Protein AF-0000000083166628 (afdb_homodimer)

pLDDT: mean 81.5, std 24.2, range [25.91, 98.88]

InterPro domains:
  IPR018247 EF-Hand 1, calcium-binding site [PS00018] (124-136)
  IPR053008 Phomopsin biosynthesis-associated protein [PTHR35896] (39-194)

Foldseek 3Di:
DPCPPDPPDDPPPVPPPPPPPPPPPPPPPPPCVPPVVVVVVVVVVVVVVVVVVVVVVVVVCVVVVPPDDFQFQDQALVSNVVQVWDQQPLQLETGHPLADDVVLSVVLCQCDDDPSSHFWKAQDQVRPDTDDPVRSSRQSVVVGKIWGWLLNLLVSLVSVVVCVVCCVVVVHDHAQQCPDVLNVVVSVVSVPDPDDGRRTDAMAHYYNGRNDHDRPPPPDPDPDDPDDHD/DPCPDDPPPPPPPVPPPPPPPPPPPPPPPPPCPPPVVVVVVVVVVVVVVVVVVVVVVVVVCVVVVPPDDFQFQDQALVSNVVQVWDQQPLQLETGHPLADDVVLSVVLCQCDDDPSSHFWKAQDQVRPDTDDPVRSSRQSVVVGKIWGWLLNLLVSLVSVVVCVVCCVVVVRDHAQQCPDVLNVVVSVVSVPDPDDGRRTDAMAHYYNGRNDHDRPPPPDPDPDDDDPHD

Nearest PDB structures (foldseek):
  6zzz-assembly2_B  TM=3.113E-01  e=5.005E+00  Saccharomyces cerevisiae S288C
  2vy9-assembly2_B  TM=4.604E-01  e=5.027E+00  Neomoorella thermoacetica
  6zzz-assembly2_B  TM=3.112E-01  e=5.027E+00  Saccharomyces cerevisiae S288C

Radius of gyration: 45.91 Å; Cα contacts (8 Å, |Δi|>4): 595; chains: 2; bounding box: 64×177×127 Å

Organism: Aspergillus parasiticus (NCBI:txid5067)

Secondary structure (DSSP, 8-state):
--------------------------------THHHHHHHHHHHHHHHHHHHHHHHHHHHHHHHHTSPPP----SSHHHHHHTT-EEETTTTEEE-GGG--HHHHHHHHT-SSSTTSPPP-BSSTT--SB--HHHHHTGGGTT-EEEEEHHHHHHHHHHHHHHHHHHHHHTPPPPTTTSSHHHHHHHHHHHH----TT-EEEEEE-BS--SS--------S-SS------/--------------------------------THHHHHHHHHHHHHHHHHHHHHHHHHHHHHHHHTSPPP----SSHHHHHHTT-EEETTTTEEE-GGG--HHHHHHHHT-SSSTTSPPP-BSSTT--SB--HHHHHTGGGTT-EEEEEHHHHHHHHHHHHHHHHHHHHHTPPPPTTTSSHHHHHHHHHHHH----TT-EEEEEE-BS--SS--------S-SS------

Solvent-accessible surface area (backbone atoms only — not comparable to full-atom values): 26645 Å² total; per-residue (Å²): 136,82,81,77,73,81,82,77,80,81,80,79,77,76,76,77,76,77,77,75,76,76,76,73,70,78,77,70,74,74,74,70,66,52,62,64,52,49,48,52,50,50,49,38,50,52,31,18,49,48,19,52,52,49,52,49,49,51,50,49,48,50,56,57,64,62,54,75,84,73,26,50,21,58,92,43,70,70,45,14,50,74,62,59,24,45,75,34,80,75,73,33,24,35,29,21,67,60,46,49,57,68,68,61,46,56,52,54,54,45,65,32,88,42,96,80,9,36,72,73,36,15,64,38,86,81,60,82,38,77,47,51,71,69,58,49,64,49,23,57,80,74,67,46,53,39,23,26,25,40,42,55,53,54,50,39,46,43,48,49,51,50,49,59,66,48,16,75,80,71,65,38,46,72,39,36,37,61,60,42,69,66,49,54,52,51,44,43,55,56,53,69,50,82,68,58,51,80,39,71,76,35,55,30,43,42,36,38,62,27,64,48,68,63,73,67,70,78,77,64,85,68,85,81,80,83,72,76,53,95,133,82,76,77,75,81,79,78,78,79,79,78,76,78,74,76,75,75,77,74,76,76,75,73,69,77,77,69,72,74,74,69,66,50,63,63,51,48,49,52,50,50,52,37,50,52,32,17,49,49,20,52,52,49,53,52,50,51,52,47,48,50,57,56,65,63,53,76,83,73,25,49,20,59,92,43,69,68,45,14,50,73,61,58,24,44,73,34,78,75,74,33,22,36,28,21,68,61,45,49,58,67,72,60,47,55,52,56,55,45,66,32,88,42,95,81,9,36,72,73,37,14,63,37,87,83,59,82,38,77,47,52,70,70,58,49,64,50,24,59,79,76,68,47,53,39,23,28,27,39,43,56,53,55,49,39,47,44,48,50,52,49,50,59,65,47,17,76,80,72,64,38,45,73,39,36,37,61,61,42,70,66,49,54,53,51,43,43,55,55,53,70,52,82,69,58,52,81,40,72,76,36,48,26,41,43,37,37,64,27,64,46,68,64,75,80,71,78,76,65,85,71,88,76,85,76,77,77,48,97

Structure (mmCIF, N/CA/C/O backbone):
data_AF-0000000083166628-model_v1
#
loop_
_entity.id
_entity.type
_entity.pdbx_description
1 polymer 'Uncharacterized protein'
#
loop_
_atom_site.group_PDB
_atom_site.id
_atom_site.type_symbol
_atom_site.label_atom_id
_atom_site.label_alt_id
_atom_site.label_comp_id
_atom_site.label_asym_id
_atom_site.label_entity_id
_atom_site.label_seq_id
_atom_site.pdbx_PDB_ins_code
_atom_site.Cartn_x
_atom_site.Cartn_y
_atom_site.Cartn_z
_atom_site.occupancy
_atom_site.B_iso_or_equiv
_atom_site.auth_seq_id
_atom_site.auth_comp_id
_atom_site.auth_asym_id
_atom_site.auth_atom_id
_atom_site.pdbx_PDB_model_num
ATOM 1 N N . MET A 1 1 ? -18.203 113.938 99.625 1 28.45 1 MET A N 1
ATOM 2 C CA . MET A 1 1 ? -17 113.625 98.875 1 28.45 1 MET A CA 1
ATOM 3 C C . MET A 1 1 ? -17.328 112.562 97.812 1 28.45 1 MET A C 1
ATOM 5 O O . MET A 1 1 ? -17.547 111.375 98.125 1 28.45 1 MET A O 1
ATOM 9 N N . THR A 1 2 ? -18.156 112.875 96.812 1 35.56 2 THR A N 1
ATOM 10 C CA . THR A 1 2 ? -18.953 112.125 95.875 1 35.56 2 THR A CA 1
ATOM 11 C C . THR A 1 2 ? -18.062 111.5 94.812 1 35.56 2 THR A C 1
ATOM 13 O O . THR A 1 2 ? -17.391 112.25 94.062 1 35.56 2 THR A O 1
ATOM 16 N N . LYS A 1 3 ? -17.531 110.25 95.062 1 35.19 3 LYS A N 1
ATOM 17 C CA . LYS A 1 3 ? -16.438 109.562 94.375 1 35.19 3 LYS A CA 1
ATOM 18 C C . LYS A 1 3 ? -16.844 109.188 92.938 1 35.19 3 LYS A C 1
ATOM 20 O O . LYS A 1 3 ? -17.891 108.625 92.688 1 35.19 3 LYS A O 1
ATOM 25 N N . TYR A 1 4 ? -16.562 110.125 91.938 1 36.41 4 TYR A N 1
ATOM 26 C CA . TYR A 1 4 ? -16.953 110.062 90.562 1 36.41 4 TYR A CA 1
ATOM 27 C C . TYR A 1 4 ? -16.203 108.875 89.875 1 36.41 4 TYR A C 1
ATOM 29 O O . TYR A 1 4 ? -14.969 108.875 89.875 1 36.41 4 TYR A O 1
ATOM 37 N N . LYS A 1 5 ? -16.562 107.688 90 1 37.94 5 LYS A N 1
ATOM 38 C CA . LYS A 1 5 ? -15.75 106.562 89.5 1 37.94 5 LYS A CA 1
ATOM 39 C C . LYS A 1 5 ? -15.656 106.562 88 1 37.94 5 LYS A C 1
ATOM 41 O O . LYS A 1 5 ? -16.656 106.812 87.312 1 37.94 5 LYS A O 1
ATOM 46 N N . PRO A 1 6 ? -14.367 106.688 87.5 1 35.22 6 PRO A N 1
ATOM 47 C CA . PRO A 1 6 ? -14.086 106.875 86.062 1 35.22 6 PRO A CA 1
ATOM 48 C C . PRO A 1 6 ? -14.688 105.812 85.188 1 35.22 6 PRO A C 1
ATOM 50 O O . PRO A 1 6 ? -14.875 104.625 85.625 1 35.22 6 PRO A O 1
ATOM 53 N N . LEU A 1 7 ? -15.414 106.125 84.062 1 35.16 7 LEU A N 1
ATOM 54 C CA . LEU A 1 7 ? -16.203 105.438 83.062 1 35.16 7 LEU A CA 1
ATOM 55 C C . LEU A 1 7 ? -15.336 104.5 82.188 1 35.16 7 LEU A C 1
ATOM 57 O O . LEU A 1 7 ? -14.43 105 81.5 1 35.16 7 LEU A O 1
ATOM 61 N N . LEU A 1 8 ? -14.75 103.438 82.75 1 30.64 8 LEU A N 1
ATOM 62 C CA . LEU A 1 8 ? -13.828 102.562 82 1 30.64 8 LEU A CA 1
ATOM 63 C C . LEU A 1 8 ? -14.383 102.125 80.625 1 30.64 8 LEU A C 1
ATOM 65 O O . LEU A 1 8 ? -15.586 101.875 80.5 1 30.64 8 LEU A O 1
ATOM 69 N N . GLU A 1 9 ? -13.758 102.625 79.562 1 30.19 9 GLU A N 1
ATOM 70 C CA . GLU A 1 9 ? -13.961 102.5 78.125 1 30.19 9 GLU A CA 1
ATOM 71 C C . GLU A 1 9 ? -14.078 101.062 77.625 1 30.19 9 GLU A C 1
ATOM 73 O O . GLU A 1 9 ? -13.289 100.25 78.062 1 30.19 9 GLU A O 1
ATOM 78 N N . GLU A 1 10 ? -15.242 100.5 77.438 1 32.59 10 GLU A N 1
ATOM 79 C CA . GLU A 1 10 ? -15.664 99.188 77 1 32.59 10 GLU A CA 1
ATOM 80 C C . GLU A 1 10 ? -15.023 98.812 75.625 1 32.59 10 GLU A C 1
ATOM 82 O O . GLU A 1 10 ? -15.102 99.625 74.688 1 32.59 10 GLU A O 1
ATOM 87 N N . ASP A 1 11 ? -13.812 98.188 75.625 1 30.72 11 ASP A N 1
ATOM 88 C CA . ASP A 1 11 ? -12.992 97.688 74.562 1 30.72 11 ASP A CA 1
ATOM 89 C C . ASP A 1 11 ? -13.828 96.875 73.562 1 30.72 11 ASP A C 1
ATOM 91 O O . ASP A 1 11 ? -14.555 96 74 1 30.72 11 ASP A O 1
ATOM 95 N N . SER A 1 12 ? -14.391 97.438 72.5 1 30.89 12 SER A N 1
ATOM 96 C CA . SER A 1 12 ? -15.188 96.875 71.375 1 30.89 12 SER A CA 1
ATOM 97 C C . SER A 1 12 ? -14.438 95.812 70.625 1 30.89 12 SER A C 1
ATOM 99 O O . SER A 1 12 ? -13.617 96.062 69.75 1 30.89 12 SER A O 1
ATOM 101 N N . SER A 1 13 ? -13.766 94.812 71.25 1 30.8 13 SER A N 1
ATOM 102 C CA . SER A 1 13 ? -12.984 93.812 70.5 1 30.8 13 SER A CA 1
ATOM 103 C C . SER A 1 13 ? -13.844 93.125 69.5 1 30.8 13 SER A C 1
ATOM 105 O O . SER A 1 13 ? -14.75 92.375 69.812 1 30.8 13 SER A O 1
ATOM 107 N N . ASP A 1 14 ? -14.25 93.812 68.438 1 30.14 14 ASP A N 1
ATOM 108 C CA . ASP A 1 14 ? -15 93.25 67.312 1 30.14 14 ASP A CA 1
ATOM 109 C C . ASP A 1 14 ? -14.266 92.062 66.688 1 30.14 14 ASP A C 1
ATOM 111 O O . ASP A 1 14 ? -13.141 92.188 66.188 1 30.14 14 ASP A O 1
ATOM 115 N N . GLY A 1 15 ? -14.055 90.938 67.375 1 30.84 15 GLY A N 1
ATOM 116 C CA . GLY A 1 15 ? -13.445 89.688 66.875 1 30.84 15 GLY A CA 1
ATOM 117 C C . GLY A 1 15 ? -14.078 89.25 65.562 1 30.84 15 GLY A C 1
ATOM 118 O O . GLY A 1 15 ? -15.242 88.812 65.562 1 30.84 15 GLY A O 1
ATOM 119 N N . SER A 1 16 ? -13.844 89.938 64.438 1 32.41 16 SER A N 1
ATOM 120 C CA . SER A 1 16 ? -14.305 89.5 63.125 1 32.41 16 SER A CA 1
ATOM 121 C C . SER A 1 16 ? -13.789 88.062 62.812 1 32.41 16 SER A C 1
ATOM 123 O O . SER A 1 16 ? -12.578 87.812 62.781 1 32.41 16 SER A O 1
ATOM 125 N N . GLU A 1 17 ? -14.359 87 63.438 1 33.84 17 GLU A N 1
ATOM 126 C CA . GLU A 1 17 ? -14.055 85.625 63.062 1 33.84 17 GLU A CA 1
ATOM 127 C C . GLU A 1 17 ? -14.242 85.375 61.562 1 33.84 17 GLU A C 1
ATOM 129 O O . GLU A 1 17 ? -15.297 85.688 61 1 33.84 17 GLU A O 1
ATOM 134 N N . HIS A 1 18 ? -13.195 85.75 60.75 1 33.09 18 HIS A N 1
ATOM 135 C CA . HIS A 1 18 ? -13.141 85.375 59.344 1 33.09 18 HIS A CA 1
ATOM 136 C C . HIS A 1 18 ? -13.398 83.875 59.156 1 33.09 18 HIS A C 1
ATOM 138 O O . HIS A 1 18 ? -12.711 83 59.781 1 33.09 18 HIS A O 1
ATOM 144 N N . PHE A 1 19 ? -14.641 83.375 59.062 1 33.97 19 PHE A N 1
ATOM 145 C CA . PHE A 1 19 ? -15.039 82.062 58.688 1 33.97 19 PHE A CA 1
ATOM 146 C C . PHE A 1 19 ? -14.359 81.625 57.375 1 33.97 19 PHE A C 1
ATOM 148 O O . PHE A 1 19 ? -14.672 82.188 56.312 1 33.97 19 PHE A O 1
ATOM 155 N N . GLU A 1 20 ? -13.016 81.562 57.312 1 36.41 20 GLU A N 1
ATOM 156 C CA . GLU A 1 20 ? -12.438 81 56.094 1 36.41 20 GLU A CA 1
ATOM 157 C C . GLU A 1 20 ? -13.078 79.625 55.75 1 36.41 20 GLU A C 1
ATOM 159 O O . GLU A 1 20 ? -13.062 78.688 56.562 1 36.41 20 GLU A O 1
ATOM 164 N N . ALA A 1 21 ? -14.234 79.562 55 1 38.34 21 ALA A N 1
ATOM 165 C CA . ALA A 1 21 ? -14.836 78.438 54.375 1 38.34 21 ALA A CA 1
ATOM 166 C C . ALA A 1 21 ? -13.797 77.625 53.594 1 38.34 21 ALA A C 1
ATOM 168 O O . ALA A 1 21 ? -13.211 78.125 52.656 1 38.34 21 ALA A O 1
ATOM 169 N N . HIS A 1 22 ? -13 76.812 54.312 1 40.59 22 HIS A N 1
ATOM 170 C CA . HIS A 1 22 ? -12.172 75.812 53.594 1 40.59 22 HIS A CA 1
ATOM 171 C C . HIS A 1 22 ? -13.008 75 52.625 1 40.59 22 HIS A C 1
ATOM 173 O O . HIS A 1 22 ? -13.914 74.25 53.031 1 40.59 22 HIS A O 1
ATOM 179 N N . TYR A 1 23 ? -13.43 75.5 51.438 1 39.97 23 TYR A N 1
ATOM 180 C CA . TYR A 1 23 ? -13.984 74.688 50.375 1 39.97 23 TYR A CA 1
ATOM 181 C C . TYR A 1 23 ? -13.117 73.5 50.094 1 39.97 23 TYR A C 1
ATOM 183 O O . TYR A 1 23 ? -11.977 73.625 49.656 1 39.97 23 TYR A O 1
ATOM 191 N N . GLU A 1 24 ? -13.203 72.375 50.969 1 43.81 24 GLU A N 1
ATOM 192 C CA . GLU A 1 24 ? -12.578 71.125 50.562 1 43.81 24 GLU A CA 1
ATOM 193 C C . GLU A 1 24 ? -13.047 70.688 49.188 1 43.81 24 GLU A C 1
ATOM 195 O O . GLU A 1 24 ? -14.25 70.562 48.969 1 43.81 24 GLU A O 1
ATOM 200 N N . ALA A 1 25 ? -12.406 71.062 48.094 1 48.41 25 ALA A N 1
ATOM 201 C CA . ALA A 1 25 ? -12.672 70.5 46.781 1 48.41 25 ALA A CA 1
ATOM 202 C C . ALA A 1 25 ? -12.859 69 46.844 1 48.41 25 ALA A C 1
ATOM 204 O O . ALA A 1 25 ? -12.133 68.312 47.562 1 48.41 25 ALA A O 1
ATOM 205 N N . PRO A 1 26 ? -14.102 68.5 46.594 1 48.53 26 PRO A N 1
ATOM 206 C CA . PRO A 1 26 ? -14.273 67.062 46.594 1 48.53 26 PRO A CA 1
ATOM 207 C C . PRO A 1 26 ? -13.172 66.375 45.781 1 48.53 26 PRO A C 1
ATOM 209 O O . PRO A 1 26 ? -12.688 66.875 44.781 1 48.53 26 PRO A O 1
ATOM 212 N N . ASP A 1 27 ? -12.289 65.625 46.406 1 48.88 27 ASP A N 1
ATOM 213 C CA . ASP A 1 27 ? -11.297 64.75 45.781 1 48.88 27 ASP A CA 1
ATOM 214 C C . ASP A 1 27 ? -11.938 63.938 44.688 1 48.88 27 ASP A C 1
ATOM 216 O O . ASP A 1 27 ? -12.812 63.094 44.938 1 48.88 27 ASP A O 1
ATOM 220 N N . ILE A 1 28 ? -12.312 64.438 43.469 1 52.75 28 ILE A N 1
ATOM 221 C CA . ILE A 1 28 ? -12.68 63.562 42.375 1 52.75 28 ILE A CA 1
ATOM 222 C C . ILE A 1 28 ? -11.734 62.344 42.344 1 52.75 28 ILE A C 1
ATOM 224 O O . ILE A 1 28 ? -10.516 62.531 42.25 1 52.75 28 ILE A O 1
ATOM 228 N N . PRO A 1 29 ? -12.188 61.281 42.906 1 49.88 29 PRO A N 1
ATOM 229 C CA . PRO A 1 29 ? -11.297 60.125 42.781 1 49.88 29 PRO A CA 1
ATOM 230 C C . PRO A 1 29 ? -10.766 59.969 41.344 1 49.88 29 PRO A C 1
ATOM 232 O O . PRO A 1 29 ? -11.508 60.125 40.406 1 49.88 29 PRO A O 1
ATOM 235 N N . LYS A 1 30 ? -9.617 60.344 41.031 1 50.81 30 LYS A N 1
ATOM 236 C CA . LYS A 1 30 ? -8.984 59.969 39.781 1 50.81 30 LYS A CA 1
ATOM 237 C C . LYS A 1 30 ? -9.281 58.5 39.438 1 50.81 30 LYS A C 1
ATOM 239 O O . LYS A 1 30 ? -8.898 57.594 40.188 1 50.81 30 LYS A O 1
ATOM 244 N N . GLN A 1 31 ? -10.492 58.125 38.938 1 52.06 31 GLN A N 1
ATOM 245 C CA . GLN A 1 31 ? -10.711 56.812 38.406 1 52.06 31 GLN A CA 1
ATOM 246 C C . GLN A 1 31 ? -9.469 56.281 37.656 1 52.06 31 GLN A C 1
ATOM 248 O O . GLN A 1 31 ? -9.031 56.906 36.688 1 52.06 31 GLN A O 1
ATOM 253 N N . ARG A 1 32 ? -8.492 55.875 38.312 1 52.56 32 ARG A N 1
ATOM 254 C CA . ARG A 1 32 ? -7.316 55.25 37.75 1 52.56 32 ARG A CA 1
ATOM 255 C C . ARG A 1 32 ? -7.703 54.281 36.625 1 52.56 32 ARG A C 1
ATOM 257 O O . ARG A 1 32 ? -8.297 53.219 36.844 1 52.56 32 ARG A O 1
ATOM 264 N N . PRO A 1 33 ? -8.273 54.812 35.5 1 62.69 33 PRO A N 1
ATOM 265 C CA . PRO A 1 33 ? -8.562 53.969 34.344 1 62.69 33 PRO A CA 1
ATOM 266 C C . PRO A 1 33 ? -7.508 52.875 34.125 1 62.69 33 PRO A C 1
ATOM 268 O O . PRO A 1 33 ? -7.57 52.156 33.125 1 62.69 33 PRO A O 1
ATOM 271 N N . THR A 1 34 ? -6.477 52.781 34.969 1 68.19 34 THR A N 1
ATOM 272 C CA . THR A 1 34 ? -5.125 52.312 34.688 1 68.19 34 THR A CA 1
ATOM 273 C C . THR A 1 34 ? -5.07 50.781 34.688 1 68.19 34 THR A C 1
ATOM 275 O O . THR A 1 34 ? -4.391 50.188 33.844 1 68.19 34 THR A O 1
ATOM 278 N N . LEU A 1 35 ? -5.949 50.25 35.688 1 78.88 35 LEU A N 1
ATOM 279 C CA . LEU A 1 35 ? -5.758 48.812 35.781 1 78.88 35 LEU A CA 1
ATOM 280 C C . LEU A 1 35 ? -6.395 48.094 34.594 1 78.88 35 LEU A C 1
ATOM 282 O O . LEU A 1 35 ? -5.812 47.156 34.031 1 78.88 35 LEU A O 1
ATOM 286 N N . GLY A 1 36 ? -7.543 48.562 34.25 1 77.12 36 GLY A N 1
ATOM 287 C CA . GLY A 1 36 ? -8.242 47.969 33.125 1 77.12 36 GLY A CA 1
ATOM 288 C C . GLY A 1 36 ? -7.492 48.156 31.812 1 77.12 36 GLY A C 1
ATOM 289 O O . GLY A 1 36 ? -7.41 47.219 31 1 77.12 36 GLY A O 1
ATOM 290 N N . PHE A 1 37 ? -7 49.344 31.688 1 79.88 37 PHE A N 1
ATOM 291 C CA . PHE A 1 37 ? -6.215 49.625 30.484 1 79.88 37 PHE A CA 1
ATOM 292 C C . PHE A 1 37 ? -4.941 48.781 30.469 1 79.88 37 PHE A C 1
ATOM 294 O O . PHE A 1 37 ? -4.551 48.25 29.422 1 79.88 37 PHE A O 1
ATOM 301 N N . ARG A 1 38 ? -4.344 48.625 31.625 1 81.81 38 ARG A N 1
ATOM 302 C CA . ARG A 1 38 ? -3.131 47.812 31.734 1 81.81 38 ARG A CA 1
ATOM 303 C C . ARG A 1 38 ? -3.418 46.344 31.453 1 81.81 38 ARG A C 1
ATOM 305 O O . ARG A 1 38 ? -2.631 45.656 30.781 1 81.81 38 ARG A O 1
ATOM 312 N N . VAL A 1 39 ? -4.602 45.875 31.891 1 84.19 39 VAL A N 1
ATOM 313 C CA . VAL A 1 39 ? -4.977 44.5 31.672 1 84.19 39 VAL A CA 1
ATOM 314 C C . VAL A 1 39 ? -5.277 44.25 30.203 1 84.19 39 VAL A C 1
ATOM 316 O O . VAL A 1 39 ? -4.844 43.25 29.625 1 84.19 39 VAL A O 1
ATOM 319 N N . ARG A 1 40 ? -5.977 45.156 29.594 1 82 40 ARG A N 1
ATOM 320 C CA . ARG A 1 40 ? -6.301 45.031 28.172 1 82 40 ARG A CA 1
ATOM 321 C C . ARG A 1 40 ? -5.035 45.031 27.328 1 82 40 ARG A C 1
ATOM 323 O O . ARG A 1 40 ? -4.906 44.219 26.391 1 82 40 ARG A O 1
ATOM 330 N N . TYR A 1 41 ? -4.148 45.938 27.672 1 84.19 41 TYR A N 1
ATOM 331 C CA . TYR A 1 41 ? -2.893 46 26.922 1 84.19 41 TYR A CA 1
ATOM 332 C C . TYR A 1 41 ? -2.061 44.75 27.141 1 84.19 41 TYR A C 1
ATOM 334 O O . TYR A 1 41 ? -1.441 44.219 26.203 1 84.19 41 TYR A O 1
ATOM 342 N N . ALA A 1 42 ? -2.094 44.25 28.359 1 84.38 42 ALA A N 1
ATOM 343 C CA . ALA A 1 42 ? -1.38 43.031 28.656 1 84.38 42 ALA A CA 1
ATOM 344 C C . ALA A 1 42 ? -1.95 41.844 27.859 1 84.38 42 ALA A C 1
ATOM 346 O O . ALA A 1 42 ? -1.199 41.031 27.344 1 84.38 42 ALA A O 1
ATOM 347 N N . PHE A 1 43 ? -3.252 41.812 27.797 1 84.44 43 PHE A N 1
ATOM 348 C CA . PHE A 1 43 ? -3.91 40.781 27.031 1 84.44 43 PHE A CA 1
ATOM 349 C C . PHE A 1 43 ? -3.562 40.875 25.562 1 84.44 43 PHE A C 1
ATOM 351 O O . PHE A 1 43 ? -3.307 39.844 24.906 1 84.44 43 PHE A O 1
ATOM 358 N N . LEU A 1 44 ? -3.539 42.062 24.984 1 82.19 44 LEU A N 1
ATOM 359 C CA . LEU A 1 44 ? -3.188 42.281 23.578 1 82.19 44 LEU A CA 1
ATOM 360 C C . LEU A 1 44 ? -1.749 41.875 23.312 1 82.19 44 LEU A C 1
ATOM 362 O O . LEU A 1 44 ? -1.464 41.25 22.281 1 82.19 44 LEU A O 1
ATOM 366 N N . ILE A 1 45 ? -0.871 42.156 24.234 1 83.19 45 ILE A N 1
ATOM 367 C CA . ILE A 1 45 ? 0.53 41.781 24.094 1 83.19 45 ILE A CA 1
ATOM 368 C C . ILE A 1 45 ? 0.657 40.281 24.109 1 83.19 45 ILE A C 1
ATOM 370 O O . ILE A 1 45 ? 1.414 39.688 23.328 1 83.19 45 ILE A O 1
ATOM 374 N N . LEU A 1 46 ? -0.116 39.594 24.938 1 84.12 46 LEU A N 1
ATOM 375 C CA . LEU A 1 46 ? -0.079 38.125 25.031 1 84.12 46 LEU A CA 1
ATOM 376 C C . LEU A 1 46 ? -0.56 37.5 23.734 1 84.12 46 LEU A C 1
ATOM 378 O O . LEU A 1 46 ? 0.061 36.562 23.219 1 84.12 46 LEU A O 1
ATOM 382 N N . LEU A 1 47 ? -1.606 38.094 23.219 1 83.31 47 LEU A N 1
ATOM 383 C CA . LEU A 1 47 ? -2.15 37.531 21.969 1 83.31 47 LEU A CA 1
ATOM 384 C C . LEU A 1 47 ? -1.22 37.812 20.797 1 83.31 47 LEU A C 1
ATOM 386 O O . LEU A 1 47 ? -1.048 36.969 19.922 1 83.31 47 LEU A O 1
ATOM 390 N N . ALA A 1 48 ? -0.615 39.031 20.859 1 81 48 ALA A N 1
ATOM 391 C CA . ALA A 1 48 ? 0.339 39.406 19.812 1 81 48 ALA A CA 1
ATOM 392 C C . ALA A 1 48 ? 1.579 38.5 19.875 1 81 48 ALA A C 1
ATOM 394 O O . ALA A 1 48 ? 2.098 38.094 18.844 1 81 48 ALA A O 1
ATOM 395 N N . THR A 1 49 ? 2.064 38.25 21.016 1 82.12 49 THR A N 1
ATOM 396 C CA . THR A 1 49 ? 3.211 37.375 21.188 1 82.12 49 THR A CA 1
ATOM 397 C C . THR A 1 49 ? 2.885 35.938 20.719 1 82.12 49 THR A C 1
ATOM 399 O O . THR A 1 49 ? 3.695 35.312 20.047 1 82.12 49 THR A O 1
ATOM 402 N N . PHE A 1 50 ? 1.739 35.562 21.094 1 82.19 50 PHE A N 1
ATOM 403 C CA . PHE A 1 50 ? 1.307 34.25 20.609 1 82.19 50 PHE A CA 1
ATOM 404 C C . PHE A 1 50 ? 1.246 34.25 19.094 1 82.19 50 PHE A C 1
ATOM 406 O O . PHE A 1 50 ? 1.667 33.25 18.469 1 82.19 50 PHE A O 1
ATOM 413 N N . GLY A 1 51 ? 0.677 35.312 18.531 1 78.12 51 GLY A N 1
ATOM 414 C CA . GLY A 1 51 ? 0.593 35.406 17.078 1 78.12 51 GLY A CA 1
ATOM 415 C C . GLY A 1 51 ? 1.949 35.375 16.406 1 78.12 51 GLY A C 1
ATOM 416 O O . GLY A 1 51 ? 2.131 34.656 15.406 1 78.12 51 GLY A O 1
ATOM 417 N N . VAL A 1 52 ? 2.924 36.062 16.938 1 80.44 52 VAL A N 1
ATOM 418 C CA . VAL A 1 52 ? 4.262 36.094 16.359 1 80.44 52 VAL A CA 1
ATOM 419 C C . VAL A 1 52 ? 4.934 34.75 16.516 1 80.44 52 VAL A C 1
ATOM 421 O O . VAL A 1 52 ? 5.555 34.219 15.586 1 80.44 52 VAL A O 1
ATOM 424 N N . LEU A 1 53 ? 4.746 34.125 17.656 1 81.31 53 LEU A N 1
ATOM 425 C CA . LEU A 1 53 ? 5.352 32.812 17.906 1 81.31 53 LEU A CA 1
ATOM 426 C C . LEU A 1 53 ? 4.734 31.75 17.016 1 81.31 53 LEU A C 1
ATOM 428 O O . LEU A 1 53 ? 5.445 30.891 16.484 1 81.31 53 LEU A O 1
ATOM 432 N N . ASP A 1 54 ? 3.473 31.922 16.844 1 80.12 54 ASP A N 1
ATOM 433 C CA . ASP A 1 54 ? 2.768 30.969 16 1 80.12 54 ASP A CA 1
ATOM 434 C C . ASP A 1 54 ? 3.168 31.141 14.531 1 80.12 54 ASP A C 1
ATOM 436 O O . ASP A 1 54 ? 3.416 30.141 13.836 1 80.12 54 ASP A O 1
ATOM 440 N N . LEU A 1 55 ? 3.203 32.344 14.062 1 78 55 LEU A N 1
ATOM 441 C CA . LEU A 1 55 ? 3.604 32.625 12.688 1 78 55 LEU A CA 1
ATOM 442 C C . LEU A 1 55 ? 5.035 32.156 12.438 1 78 55 LEU A C 1
ATOM 444 O O . LEU A 1 55 ? 5.332 31.594 11.383 1 78 55 LEU A O 1
ATOM 448 N N . THR A 1 56 ? 5.91 32.406 13.367 1 81.25 56 THR A N 1
ATOM 449 C CA . THR A 1 56 ? 7.301 32 13.234 1 81.25 56 THR A CA 1
ATOM 450 C C . THR A 1 56 ? 7.406 30.484 13.203 1 81.25 56 THR A C 1
ATOM 452 O O . THR A 1 56 ? 8.148 29.922 12.398 1 81.25 56 THR A O 1
ATOM 455 N N . TYR A 1 57 ? 6.703 29.781 14.023 1 79.88 57 TYR A N 1
ATOM 456 C CA . TYR A 1 57 ? 6.711 28.328 14.078 1 79.88 57 TYR A CA 1
ATOM 457 C C . TYR A 1 57 ? 6.195 27.734 12.773 1 79.88 57 TYR A C 1
ATOM 459 O O . TYR A 1 57 ? 6.801 26.812 12.219 1 79.88 57 TYR A O 1
ATOM 467 N N . ARG A 1 58 ? 5.133 28.234 12.328 1 77.69 58 ARG A N 1
ATOM 468 C CA . ARG A 1 58 ? 4.547 27.719 11.086 1 77.69 58 ARG A CA 1
ATOM 469 C C . ARG A 1 58 ? 5.477 27.969 9.906 1 77.69 58 ARG A C 1
ATOM 471 O O . ARG A 1 58 ? 5.625 27.094 9.039 1 77.69 58 ARG A O 1
ATOM 478 N N . THR A 1 59 ? 5.992 29.141 9.898 1 77.31 59 THR A N 1
ATOM 479 C CA . THR A 1 59 ? 6.926 29.453 8.82 1 77.31 59 THR A CA 1
ATOM 480 C C . THR A 1 59 ? 8.164 28.562 8.906 1 77.31 59 THR A C 1
ATOM 482 O O . THR A 1 59 ? 8.641 28.047 7.891 1 77.31 59 THR A O 1
ATOM 485 N N . PHE A 1 60 ? 8.648 28.328 10.102 1 74.56 60 PHE A N 1
ATOM 486 C CA . PHE A 1 60 ? 9.812 27.469 10.312 1 74.56 60 PHE A CA 1
ATOM 487 C C . PHE A 1 60 ? 9.508 26.047 9.883 1 74.56 60 PHE A C 1
ATOM 489 O O . PHE A 1 60 ? 10.305 25.422 9.172 1 74.56 60 PHE A O 1
ATOM 496 N N . THR A 1 61 ? 8.375 25.547 10.25 1 76.88 61 THR A N 1
ATOM 497 C CA . THR A 1 61 ? 7.98 24.188 9.898 1 76.88 61 THR A CA 1
ATOM 498 C C . THR A 1 61 ? 7.785 24.047 8.391 1 76.88 61 THR A C 1
ATOM 500 O O . THR A 1 61 ? 8.133 23.031 7.805 1 76.88 61 THR A O 1
ATOM 503 N N . LEU A 1 62 ? 7.195 25.078 7.891 1 73.31 62 LEU A N 1
ATOM 504 C CA . LEU A 1 62 ? 7.004 25.078 6.445 1 73.31 62 LEU A CA 1
ATOM 505 C C . LEU A 1 62 ? 8.344 25.062 5.719 1 73.31 62 LEU A C 1
ATOM 507 O O . LEU A 1 62 ? 8.508 24.328 4.738 1 73.31 62 LEU A O 1
ATOM 511 N N . ILE A 1 63 ? 9.242 25.812 6.164 1 73.06 63 ILE A N 1
ATOM 512 C CA . ILE A 1 63 ? 10.562 25.859 5.555 1 73.06 63 ILE A CA 1
ATOM 513 C C . ILE A 1 63 ? 11.273 24.516 5.75 1 73.06 63 ILE A C 1
ATOM 515 O O . ILE A 1 63 ? 11.875 23.984 4.816 1 73.06 63 ILE A O 1
ATOM 519 N N . GLN A 1 64 ? 11.188 23.969 6.934 1 67.5 64 GLN A N 1
ATOM 520 C CA . GLN A 1 64 ? 11.836 22.703 7.246 1 67.5 64 GLN A CA 1
ATOM 521 C C . GLN A 1 64 ? 11.18 21.547 6.488 1 67.5 64 GLN A C 1
ATOM 523 O O . GLN A 1 64 ? 11.859 20.609 6.07 1 67.5 64 GLN A O 1
ATOM 528 N N . SER A 1 65 ? 9.859 21.672 6.461 1 65.69 65 SER A N 1
ATOM 529 C CA . SER A 1 65 ? 9.125 20.625 5.766 1 65.69 65 SER A CA 1
ATOM 530 C C . SER A 1 65 ? 9.43 20.625 4.273 1 65.69 65 SER A C 1
ATOM 532 O O . SER A 1 65 ? 9.281 19.609 3.598 1 65.69 65 SER A O 1
ATOM 534 N N . ARG A 1 66 ? 9.859 21.797 3.867 1 65.5 66 ARG A N 1
ATOM 535 C CA . ARG A 1 66 ? 10.094 21.922 2.434 1 65.5 66 ARG A CA 1
ATOM 536 C C . ARG A 1 66 ? 11.438 21.328 2.041 1 65.5 66 ARG A C 1
ATOM 538 O O . ARG A 1 66 ? 11.727 21.156 0.854 1 65.5 66 ARG A O 1
ATOM 545 N N . ARG A 1 67 ? 12.234 20.891 3.008 1 71.62 67 ARG A N 1
ATOM 546 C CA . ARG A 1 67 ? 13.453 20.219 2.566 1 71.62 67 ARG A CA 1
ATOM 547 C C . ARG A 1 67 ? 13.211 18.719 2.395 1 71.62 67 ARG A C 1
ATOM 549 O O . ARG A 1 67 ? 13.023 18 3.375 1 71.62 67 ARG A O 1
ATOM 556 N N . PRO A 1 68 ? 13.094 18.312 1.159 1 79.25 68 PRO A N 1
ATOM 557 C CA . PRO A 1 68 ? 12.797 16.906 0.949 1 79.25 68 PRO A CA 1
ATOM 558 C C . PRO A 1 68 ? 13.906 15.984 1.449 1 79.25 68 PRO A C 1
ATOM 560 O O . PRO A 1 68 ? 15.086 16.328 1.359 1 79.25 68 PRO A O 1
ATOM 563 N N . ILE A 1 69 ? 13.594 15.07 2.252 1 88.75 69 ILE A N 1
ATOM 564 C CA . ILE A 1 69 ? 14.523 14.047 2.717 1 88.75 69 ILE A CA 1
ATOM 565 C C . ILE A 1 69 ? 14.961 13.172 1.541 1 88.75 69 ILE A C 1
ATOM 567 O O . ILE A 1 69 ? 14.117 12.648 0.803 1 88.75 69 ILE A O 1
ATOM 571 N N . SER A 1 70 ? 16.25 13.164 1.292 1 94.19 70 SER A N 1
ATOM 572 C CA . SER A 1 70 ? 16.797 12.352 0.217 1 94.19 70 SER A CA 1
ATOM 573 C C . SER A 1 70 ? 17.078 10.922 0.687 1 94.19 70 SER A C 1
ATOM 575 O O . SER A 1 70 ? 17.562 10.711 1.803 1 94.19 70 SER A O 1
ATOM 577 N N . CYS A 1 71 ? 16.828 10 -0.205 1 97.19 71 CYS A N 1
ATOM 578 C CA . CYS A 1 71 ? 17.156 8.609 0.087 1 97.19 71 CYS A CA 1
ATOM 579 C C . CYS A 1 71 ? 18.406 8.164 -0.661 1 97.19 71 CYS A C 1
ATOM 581 O O . CYS A 1 71 ? 18.641 6.969 -0.823 1 97.19 71 CYS A O 1
ATOM 583 N N . ASN A 1 72 ? 19.141 9.117 -1.139 1 97.31 72 ASN A N 1
ATOM 584 C CA . ASN A 1 72 ? 20.422 8.828 -1.763 1 97.31 72 ASN A CA 1
ATOM 585 C C . ASN A 1 72 ? 21.516 8.625 -0.72 1 97.31 72 ASN A C 1
ATOM 587 O O . ASN A 1 72 ? 21.5 9.25 0.341 1 97.31 72 ASN A O 1
ATOM 591 N N . CYS A 1 73 ? 22.484 7.805 -1.11 1 97.88 73 CYS A N 1
ATOM 592 C CA . CYS A 1 73 ? 23.516 7.445 -0.143 1 97.88 73 CYS A CA 1
ATOM 593 C C . CYS A 1 73 ? 24.906 7.766 -0.682 1 97.88 73 CYS A C 1
ATOM 595 O O . CYS A 1 73 ? 25.906 7.297 -0.142 1 97.88 73 CYS A O 1
ATOM 597 N N . GLY A 1 74 ? 25.016 8.562 -1.744 1 96.94 74 GLY A N 1
ATOM 598 C CA . GLY A 1 74 ? 26.297 8.875 -2.354 1 96.94 74 GLY A CA 1
ATOM 599 C C . GLY A 1 74 ? 26.594 8.062 -3.596 1 96.94 74 GLY A C 1
ATOM 600 O O . GLY A 1 74 ? 25.688 7.426 -4.152 1 96.94 74 GLY A O 1
ATOM 601 N N . GLU A 1 75 ? 27.922 8.023 -4.023 1 96.62 75 GLU A N 1
ATOM 602 C CA . GLU A 1 75 ? 28.281 7.418 -5.301 1 96.62 75 GLU A CA 1
ATOM 603 C C . GLU A 1 75 ? 29 6.082 -5.098 1 96.62 75 GLU A C 1
ATOM 605 O O . GLU A 1 75 ? 29.156 5.301 -6.039 1 96.62 75 GLU A O 1
ATOM 610 N N . THR A 1 76 ? 29.469 5.895 -3.904 1 97.81 76 THR A N 1
ATOM 611 C CA . THR A 1 76 ? 30.203 4.664 -3.613 1 97.81 76 THR A CA 1
ATOM 612 C C . THR A 1 76 ? 29.688 4.027 -2.322 1 97.81 76 THR A C 1
ATOM 614 O O . THR A 1 76 ? 29.016 4.684 -1.523 1 97.81 76 THR A O 1
ATOM 617 N N . VAL A 1 77 ? 30 2.77 -2.184 1 98.31 77 VAL A N 1
ATOM 618 C CA . VAL A 1 77 ? 29.594 2.064 -0.972 1 98.31 77 VAL A CA 1
ATOM 619 C C . VAL A 1 77 ? 30.266 2.707 0.244 1 98.31 77 VAL A C 1
ATOM 621 O O . VAL A 1 77 ? 29.641 2.834 1.303 1 98.31 77 VAL A O 1
ATOM 624 N N . GLU A 1 78 ? 31.5 3.1 0.094 1 97.94 78 GLU A N 1
ATOM 625 C CA . GLU A 1 78 ? 32.219 3.771 1.175 1 97.94 78 GLU A CA 1
ATOM 626 C C . GLU A 1 78 ? 31.5 5.055 1.597 1 97.94 78 GLU A C 1
ATOM 628 O O . GLU A 1 78 ? 31.359 5.328 2.791 1 97.94 78 GLU A O 1
ATOM 633 N N . GLU A 1 79 ? 31.078 5.801 0.62 1 98.12 79 GLU A N 1
ATOM 634 C CA . GLU A 1 79 ? 30.328 7.016 0.908 1 98.12 79 GLU A CA 1
ATOM 635 C C . GLU A 1 79 ? 29.016 6.695 1.604 1 98.12 79 GLU A C 1
ATOM 637 O O . GLU A 1 79 ? 28.578 7.422 2.504 1 98.12 79 GLU A O 1
ATOM 642 N N . ALA A 1 80 ? 28.359 5.648 1.13 1 98.56 80 ALA A N 1
ATOM 643 C CA . ALA A 1 80 ? 27.109 5.234 1.752 1 98.56 80 ALA A CA 1
ATOM 644 C C . ALA A 1 80 ? 27.297 4.957 3.24 1 98.56 80 ALA A C 1
ATOM 646 O O . ALA A 1 80 ? 26.516 5.438 4.07 1 98.56 80 ALA A O 1
ATOM 647 N N . ILE A 1 81 ? 28.328 4.227 3.547 1 98.25 81 ILE A N 1
ATOM 648 C CA . ILE A 1 81 ? 28.625 3.889 4.934 1 98.25 81 ILE A CA 1
ATOM 649 C C . ILE A 1 81 ? 28.922 5.164 5.723 1 98.25 81 ILE A C 1
ATOM 651 O O . ILE A 1 81 ? 28.422 5.348 6.832 1 98.25 81 ILE A O 1
ATOM 655 N N . ALA A 1 82 ? 29.641 6.086 5.141 1 97.62 82 ALA A N 1
ATOM 656 C CA . ALA A 1 82 ? 29.984 7.355 5.781 1 97.62 82 ALA A CA 1
ATOM 657 C C . ALA A 1 82 ? 28.75 8.195 6.047 1 97.62 82 ALA A C 1
ATOM 659 O O . ALA A 1 82 ? 28.688 8.945 7.023 1 97.62 82 ALA A O 1
ATOM 660 N N . ASN A 1 83 ? 27.797 8.008 5.168 1 96.94 83 ASN A N 1
ATOM 661 C CA . ASN A 1 83 ? 26.547 8.758 5.285 1 96.94 83 ASN A CA 1
ATOM 662 C C . ASN A 1 83 ? 25.531 8.031 6.168 1 96.94 83 ASN A C 1
ATOM 664 O O . ASN A 1 83 ? 24.344 8.344 6.145 1 96.94 83 ASN A O 1
ATOM 668 N N . SER A 1 84 ? 25.953 7.012 6.875 1 97.5 84 SER A N 1
ATOM 669 C CA . SER A 1 84 ? 25.188 6.246 7.852 1 97.5 84 SER A CA 1
ATOM 670 C C . SER A 1 84 ? 24.078 5.445 7.172 1 97.5 84 SER A C 1
ATOM 672 O O . SER A 1 84 ? 23.062 5.145 7.785 1 97.5 84 SER A O 1
ATOM 674 N N . CYS A 1 85 ? 24.25 5.219 5.879 1 98.56 85 CYS A N 1
ATOM 675 C CA . CYS A 1 85 ? 23.344 4.316 5.184 1 98.56 85 CYS A CA 1
ATOM 676 C C . CYS A 1 85 ? 23.625 2.865 5.543 1 98.56 85 CYS A C 1
ATOM 678 O O . CYS A 1 85 ? 24.734 2.531 5.953 1 98.56 85 CYS A O 1
ATOM 680 N N . LYS A 1 86 ? 22.578 2.039 5.461 1 98.56 86 LYS A N 1
ATOM 681 C CA . LYS A 1 86 ? 22.688 0.588 5.594 1 98.56 86 LYS A CA 1
ATOM 682 C C . LYS A 1 86 ? 21.984 -0.122 4.43 1 98.56 86 LYS A C 1
ATOM 684 O O . LYS A 1 86 ? 21.062 0.417 3.832 1 98.56 86 LYS A O 1
ATOM 689 N N . TYR A 1 87 ? 22.547 -1.252 4.16 1 98.56 87 TYR A N 1
ATOM 690 C CA . TYR A 1 87 ? 21.922 -2.043 3.105 1 98.56 87 TYR A CA 1
ATOM 691 C C . TYR A 1 87 ? 20.531 -2.516 3.527 1 98.56 87 TYR A C 1
ATOM 693 O O . TYR A 1 87 ? 20.359 -3.043 4.629 1 98.56 87 TYR A O 1
ATOM 701 N N . ASP A 1 88 ? 19.562 -2.23 2.701 1 98.56 88 ASP A N 1
ATOM 702 C CA . ASP A 1 88 ? 18.172 -2.652 2.838 1 98.56 88 ASP A CA 1
ATOM 703 C C . ASP A 1 88 ? 17.812 -3.703 1.792 1 98.56 88 ASP A C 1
ATOM 705 O O . ASP A 1 88 ? 17.672 -3.385 0.608 1 98.56 88 ASP A O 1
ATOM 709 N N . SER A 1 89 ? 17.578 -4.922 2.238 1 98.25 89 SER A N 1
ATOM 710 C CA . SER A 1 89 ? 17.359 -6.012 1.29 1 98.25 89 SER A CA 1
ATOM 711 C C . SER A 1 89 ? 15.938 -5.984 0.739 1 98.25 89 SER A C 1
ATOM 713 O O . SER A 1 89 ? 15.648 -6.605 -0.285 1 98.25 89 SER A O 1
ATOM 715 N N . ILE A 1 90 ? 14.961 -5.301 1.379 1 98.38 90 ILE A N 1
ATOM 716 C CA . ILE A 1 90 ? 13.656 -5.102 0.76 1 98.38 90 ILE A CA 1
ATOM 717 C C . ILE A 1 90 ? 13.805 -4.238 -0.491 1 98.38 90 ILE A C 1
ATOM 719 O O . ILE A 1 90 ? 13.289 -4.582 -1.556 1 98.38 90 ILE A O 1
ATOM 723 N N . ALA A 1 91 ? 14.602 -3.174 -0.383 1 98.06 91 ALA A N 1
ATOM 724 C CA . ALA A 1 91 ? 14.766 -2.188 -1.447 1 98.06 91 ALA A CA 1
ATOM 725 C C . ALA A 1 91 ? 15.867 -2.605 -2.414 1 98.06 91 ALA A C 1
ATOM 727 O O . ALA A 1 91 ? 16 -2.035 -3.5 1 98.06 91 ALA A O 1
ATOM 728 N N . ALA A 1 92 ? 16.672 -3.588 -2.023 1 97.88 92 ALA A N 1
ATOM 729 C CA . ALA A 1 92 ? 17.922 -3.857 -2.75 1 97.88 92 ALA A CA 1
ATOM 730 C C . ALA A 1 92 ? 18.703 -2.57 -2.996 1 97.88 92 ALA A C 1
ATOM 732 O O . ALA A 1 92 ? 19.062 -2.268 -4.133 1 97.88 92 ALA A O 1
ATOM 733 N N . ALA A 1 93 ? 18.984 -1.839 -1.898 1 98.38 93 ALA A N 1
ATOM 734 C CA . ALA A 1 93 ? 19.641 -0.534 -1.965 1 98.38 93 ALA A CA 1
ATOM 735 C C . ALA A 1 93 ? 20.234 -0.151 -0.616 1 98.38 93 ALA A C 1
ATOM 737 O O . ALA A 1 93 ? 19.828 -0.672 0.424 1 98.38 93 ALA A O 1
ATOM 738 N N . TRP A 1 94 ? 21.25 0.674 -0.725 1 98.62 94 TRP A N 1
ATOM 739 C CA . TRP A 1 94 ? 21.672 1.4 0.468 1 98.62 94 TRP A CA 1
ATOM 740 C C . TRP A 1 94 ? 20.734 2.568 0.755 1 98.62 94 TRP A C 1
ATOM 742 O O . TRP A 1 94 ? 20.422 3.365 -0.136 1 98.62 94 TRP A O 1
ATOM 752 N N . LEU A 1 95 ? 20.203 2.629 2.025 1 98.69 95 LEU A N 1
ATOM 753 C CA . LEU A 1 95 ? 19.25 3.68 2.387 1 98.69 95 LEU A CA 1
ATOM 754 C C . LEU A 1 95 ? 19.672 4.363 3.686 1 98.69 95 LEU A C 1
ATOM 756 O O . LEU A 1 95 ? 20.172 3.709 4.602 1 98.69 95 LEU A O 1
ATOM 760 N N . PRO A 1 96 ? 19.484 5.645 3.738 1 98.12 96 PRO A N 1
ATOM 761 C CA . PRO A 1 96 ? 19.719 6.348 5.004 1 98.12 96 PRO A CA 1
ATOM 762 C C . PRO A 1 96 ? 18.656 6.027 6.059 1 98.12 96 PRO A C 1
ATOM 764 O O . PRO A 1 96 ? 17.625 5.441 5.742 1 98.12 96 PRO A O 1
ATOM 767 N N . PRO A 1 97 ? 18.891 6.34 7.305 1 97.44 97 PRO A N 1
ATOM 768 C CA . PRO A 1 97 ? 17.984 5.973 8.391 1 97.44 97 PRO A CA 1
ATOM 769 C C . PRO A 1 97 ? 16.562 6.465 8.164 1 97.44 97 PRO A C 1
ATOM 771 O O . PRO A 1 97 ? 15.602 5.766 8.5 1 97.44 97 PRO A O 1
ATOM 774 N N . ALA A 1 98 ? 16.375 7.617 7.562 1 96.62 98 ALA A N 1
ATOM 775 C CA . ALA A 1 98 ? 15.055 8.219 7.371 1 96.62 98 ALA A CA 1
ATOM 776 C C . ALA A 1 98 ? 14.211 7.398 6.395 1 96.62 98 ALA A C 1
ATOM 778 O O . ALA A 1 98 ? 12.992 7.531 6.359 1 96.62 98 ALA A O 1
ATOM 779 N N . CYS A 1 99 ? 14.883 6.547 5.641 1 98.19 99 CYS A N 1
ATOM 780 C CA . CYS A 1 99 ? 14.188 5.836 4.578 1 98.19 99 CYS A CA 1
ATOM 781 C C . CYS A 1 99 ? 14.125 4.34 4.871 1 98.19 99 CYS A C 1
ATOM 783 O O . CYS A 1 99 ? 13.844 3.539 3.977 1 98.19 99 CYS A O 1
ATOM 785 N N . ARG A 1 100 ? 14.43 3.973 6.07 1 97.94 100 ARG A N 1
ATOM 786 C CA . ARG A 1 100 ? 14.469 2.557 6.422 1 97.94 100 ARG A CA 1
ATOM 787 C C . ARG A 1 100 ? 13.469 2.232 7.52 1 97.94 100 ARG A C 1
ATOM 789 O O . ARG A 1 100 ? 13.18 3.074 8.375 1 97.94 100 ARG A O 1
ATOM 796 N N . ASN A 1 101 ? 12.906 1.094 7.465 1 98.31 101 ASN A N 1
ATOM 797 C CA . ASN A 1 101 ? 12.188 0.439 8.555 1 98.31 101 ASN A CA 1
ATOM 798 C C . ASN A 1 101 ? 12.898 -0.833 9.008 1 98.31 101 ASN A C 1
ATOM 800 O O . ASN A 1 101 ? 12.633 -1.917 8.492 1 98.31 101 ASN A O 1
ATOM 804 N N . ASP A 1 102 ? 13.758 -0.705 9.992 1 98 102 ASP A N 1
ATOM 805 C CA . ASP A 1 102 ? 14.68 -1.775 10.359 1 98 102 ASP A CA 1
ATOM 806 C C . ASP A 1 102 ? 13.922 -2.975 10.93 1 98 102 ASP A C 1
ATOM 808 O O . ASP A 1 102 ? 14.336 -4.121 10.742 1 98 102 ASP A O 1
ATOM 812 N N . GLU A 1 103 ? 12.891 -2.725 11.648 1 98.06 103 GLU A N 1
ATOM 813 C CA . GLU A 1 103 ? 12.086 -3.83 12.172 1 98.06 103 GLU A CA 1
ATOM 814 C C . GLU A 1 103 ? 11.461 -4.637 11.039 1 98.06 103 GLU A C 1
ATOM 816 O O . GLU A 1 103 ? 11.5 -5.867 11.055 1 98.06 103 GLU A O 1
ATOM 821 N N . LEU A 1 104 ? 10.891 -3.971 10.086 1 98.62 104 LEU A N 1
ATOM 822 C CA . LEU A 1 104 ? 10.297 -4.633 8.93 1 98.62 104 LEU A CA 1
ATOM 823 C C . LEU A 1 104 ? 11.359 -5.371 8.117 1 98.62 104 LEU A C 1
ATOM 825 O O . LEU A 1 104 ? 11.102 -6.465 7.605 1 98.62 104 LEU A O 1
ATOM 829 N N . LEU A 1 105 ? 12.539 -4.801 8.016 1 98.56 105 LEU A N 1
ATOM 830 C CA . LEU A 1 105 ? 13.656 -5.414 7.312 1 98.56 105 LEU A CA 1
ATOM 831 C C . LEU A 1 105 ? 14.039 -6.746 7.953 1 98.56 105 LEU A C 1
ATOM 833 O O . LEU A 1 105 ? 14.25 -7.738 7.254 1 98.56 105 LEU A O 1
ATOM 837 N N . ALA A 1 106 ? 14.117 -6.73 9.227 1 98.31 106 ALA A N 1
ATOM 838 C CA . ALA A 1 106 ? 14.445 -7.961 9.938 1 98.31 106 ALA A CA 1
ATOM 839 C C . ALA A 1 106 ? 13.406 -9.047 9.664 1 98.31 106 ALA A C 1
ATOM 841 O O . ALA A 1 106 ? 13.758 -10.219 9.484 1 98.31 106 ALA A O 1
ATOM 842 N N . GLN A 1 107 ? 12.172 -8.68 9.625 1 98.62 107 GLN A N 1
ATOM 843 C CA . GLN A 1 107 ? 11.109 -9.633 9.305 1 98.62 107 GLN A CA 1
ATOM 844 C C . GLN A 1 107 ? 11.266 -10.172 7.891 1 98.62 107 GLN A C 1
ATOM 846 O O . GLN A 1 107 ? 11.133 -11.375 7.664 1 98.62 107 GLN A O 1
ATOM 851 N N . PHE A 1 108 ? 11.586 -9.336 7.016 1 98.81 108 PHE A N 1
ATOM 852 C CA . PHE A 1 108 ? 11.766 -9.742 5.625 1 98.81 108 PHE A CA 1
ATOM 853 C C . PHE A 1 108 ? 12.891 -10.766 5.5 1 98.81 108 PHE A C 1
ATOM 855 O O . PHE A 1 108 ? 12.734 -11.789 4.828 1 98.81 108 PHE A O 1
ATOM 862 N N . GLU A 1 109 ? 13.945 -10.484 6.141 1 98.25 109 GLU A N 1
ATOM 863 C CA . GLU A 1 109 ? 15.156 -11.289 6.004 1 98.25 109 GLU A CA 1
ATOM 864 C C . GLU A 1 109 ? 15 -12.648 6.676 1 98.25 109 GLU A C 1
ATOM 866 O O . GLU A 1 109 ? 15.828 -13.539 6.488 1 98.25 109 GLU A O 1
ATOM 871 N N . THR A 1 110 ? 13.883 -12.852 7.352 1 98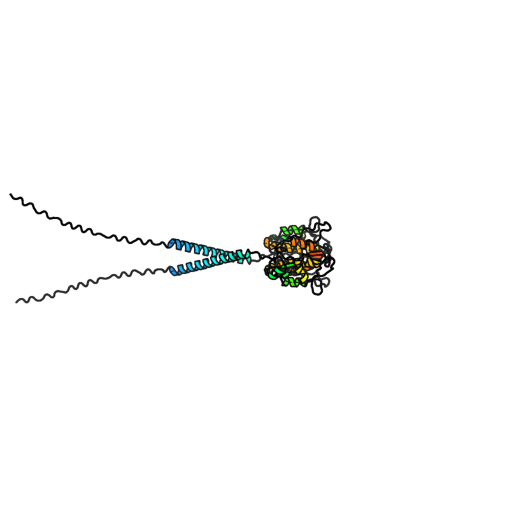 110 THR A N 1
ATOM 872 C CA . THR A 1 110 ? 13.602 -14.141 7.969 1 98 110 THR A CA 1
ATOM 873 C C . THR A 1 110 ? 12.328 -14.75 7.387 1 98 110 THR A C 1
ATOM 875 O O . THR A 1 110 ? 11.711 -15.617 8.008 1 98 110 THR A O 1
ATOM 878 N N . SER A 1 111 ? 11.883 -14.273 6.273 1 98 111 SER A N 1
ATOM 879 C CA . SER A 1 111 ? 10.633 -14.742 5.68 1 98 111 SER A CA 1
ATOM 880 C C . SER A 1 111 ? 10.891 -15.594 4.445 1 98 111 SER A C 1
ATOM 882 O O . SER A 1 111 ? 9.969 -15.914 3.695 1 98 111 SER A O 1
ATOM 884 N N . GLY A 1 112 ? 12.133 -15.93 4.215 1 97.88 112 GLY A N 1
ATOM 885 C CA . GLY A 1 112 ? 12.484 -16.719 3.047 1 97.88 112 GLY A CA 1
ATOM 886 C C . GLY A 1 112 ? 12.289 -18.203 3.258 1 97.88 112 GLY A C 1
ATOM 887 O O . GLY A 1 112 ? 11.852 -18.641 4.328 1 97.88 112 GLY A O 1
ATOM 888 N N . PRO A 1 113 ? 12.562 -19 2.229 1 97.38 113 PRO A N 1
ATOM 889 C CA . PRO A 1 113 ? 12.227 -20.438 2.229 1 97.38 113 PRO A CA 1
ATOM 890 C C . PRO A 1 113 ? 13.227 -21.281 3.01 1 97.38 113 PRO A C 1
ATOM 892 O O . PRO A 1 113 ? 12.945 -22.438 3.324 1 97.38 113 PRO A O 1
ATOM 895 N N . ASN A 1 114 ? 14.43 -20.75 3.324 1 97.06 114 ASN A N 1
ATOM 896 C CA . ASN A 1 114 ? 15.414 -21.547 4.047 1 97.06 114 ASN A CA 1
ATOM 897 C C . ASN A 1 114 ? 14.961 -21.828 5.477 1 97.06 114 ASN A C 1
ATOM 899 O O . ASN A 1 114 ? 14.148 -21.094 6.035 1 97.06 114 ASN A O 1
ATOM 903 N N . PRO A 1 115 ? 15.477 -22.844 6.066 1 97.31 115 PRO A N 1
ATOM 904 C CA . PRO A 1 115 ? 15.062 -23.203 7.426 1 97.31 115 PRO A CA 1
ATOM 905 C C . PRO A 1 115 ? 15.234 -22.062 8.422 1 97.31 115 PRO A C 1
ATOM 907 O O . PRO A 1 115 ? 14.438 -21.922 9.359 1 97.31 115 PRO A O 1
ATOM 910 N N . ASP A 1 116 ? 16.219 -21.25 8.219 1 96.75 116 ASP A N 1
ATOM 911 C CA . ASP A 1 116 ? 16.438 -20.125 9.125 1 96.75 116 ASP A CA 1
ATOM 912 C C . ASP A 1 116 ? 15.688 -18.875 8.656 1 96.75 116 ASP A C 1
ATOM 914 O O . ASP A 1 116 ? 15.852 -17.797 9.219 1 96.75 116 ASP A O 1
ATOM 918 N N . GLY A 1 117 ? 14.93 -18.969 7.621 1 98.06 117 GLY A N 1
ATOM 919 C CA . GLY A 1 117 ? 14.109 -17.891 7.109 1 98.06 117 GLY A CA 1
ATOM 920 C C . GLY A 1 117 ? 14.836 -17 6.125 1 98.06 117 GLY A C 1
ATOM 921 O O . GLY A 1 117 ? 14.258 -16.062 5.586 1 98.06 117 GLY A O 1
ATOM 922 N N . SER A 1 118 ? 16.125 -17.281 5.871 1 97.88 118 SER A N 1
ATOM 923 C CA . SER A 1 118 ? 16.891 -16.438 4.969 1 97.88 118 SER A CA 1
ATOM 924 C C . SER A 1 118 ? 16.531 -16.688 3.512 1 97.88 118 SER A C 1
ATOM 926 O O . SER A 1 118 ? 15.891 -17.703 3.197 1 97.88 118 SER A O 1
ATOM 928 N N . TRP A 1 119 ? 16.859 -15.75 2.691 1 98.25 119 TRP A N 1
ATOM 929 C CA . TRP A 1 119 ? 16.609 -15.836 1.255 1 98.25 119 TRP A CA 1
ATOM 930 C C . TRP A 1 119 ? 17.844 -16.359 0.523 1 98.25 119 TRP A C 1
ATOM 932 O O . TRP A 1 119 ? 18.953 -16.328 1.067 1 98.25 119 TRP A O 1
ATOM 942 N N . MET A 1 120 ? 17.625 -16.844 -0.671 1 97.25 120 MET A N 1
ATOM 943 C CA . MET A 1 120 ? 18.734 -17.25 -1.529 1 97.25 120 MET A CA 1
ATOM 944 C C . MET A 1 120 ? 18.984 -16.219 -2.615 1 97.25 120 MET A C 1
ATOM 946 O O . MET A 1 120 ? 18.062 -15.797 -3.307 1 97.25 120 MET A O 1
ATOM 950 N N . TYR A 1 121 ? 20.203 -15.844 -2.756 1 98.44 121 TYR A N 1
ATOM 951 C CA . TYR A 1 121 ? 20.672 -14.938 -3.805 1 98.44 121 TYR A CA 1
ATOM 952 C C . TYR A 1 121 ? 21.781 -15.578 -4.621 1 98.44 121 TYR A C 1
ATOM 954 O O . TYR A 1 121 ? 22.656 -16.25 -4.07 1 98.44 121 TYR A O 1
ATOM 962 N N . TYR A 1 122 ? 21.75 -15.367 -5.895 1 98.44 122 TYR A N 1
ATOM 963 C CA . TYR A 1 122 ? 22.719 -16 -6.777 1 98.44 122 TYR A CA 1
ATOM 964 C C . TYR A 1 122 ? 23.406 -14.969 -7.664 1 98.44 122 TYR A C 1
ATOM 966 O O . TYR A 1 122 ? 22.812 -13.953 -8.016 1 98.44 122 TYR A O 1
ATOM 974 N N . ALA A 1 123 ? 24.609 -15.289 -8.078 1 97.38 123 ALA A N 1
ATOM 975 C CA . ALA A 1 123 ? 25.406 -14.398 -8.93 1 97.38 123 ALA A CA 1
ATOM 976 C C . ALA A 1 123 ? 24.953 -14.5 -10.383 1 97.38 123 ALA A C 1
ATOM 978 O O . ALA A 1 123 ? 25.266 -13.633 -11.203 1 97.38 123 ALA A O 1
ATOM 979 N N . ASP A 1 124 ? 24.281 -15.586 -10.688 1 95.12 124 ASP A N 1
ATOM 980 C CA . ASP A 1 124 ? 23.797 -15.797 -12.055 1 95.12 124 ASP A CA 1
ATOM 981 C C . ASP A 1 124 ? 22.547 -16.672 -12.07 1 95.12 124 ASP A C 1
ATOM 983 O O . ASP A 1 124 ? 22.188 -17.266 -11.055 1 95.12 124 ASP A O 1
ATOM 987 N N . LYS A 1 125 ? 21.953 -16.75 -13.25 1 94.12 125 LYS A N 1
ATOM 988 C CA . LYS A 1 125 ? 20.688 -17.469 -13.391 1 94.12 125 LYS A CA 1
ATOM 989 C C . LYS A 1 125 ? 20.891 -18.969 -13.227 1 94.12 125 LYS A C 1
ATOM 991 O O . LYS A 1 125 ? 19.938 -19.688 -12.93 1 94.12 125 LYS A O 1
ATOM 996 N N . ASN A 1 126 ? 22.109 -19.484 -13.453 1 95 126 ASN A N 1
ATOM 997 C CA . ASN A 1 126 ? 22.406 -20.906 -13.375 1 95 126 ASN A CA 1
ATOM 998 C C . ASN A 1 126 ? 22.75 -21.344 -11.953 1 95 126 ASN A C 1
ATOM 1000 O O . ASN A 1 126 ? 23.062 -22.5 -11.711 1 95 126 ASN A O 1
ATOM 1004 N N . LYS A 1 127 ? 22.672 -20.422 -10.992 1 94.5 127 LYS A N 1
ATOM 1005 C CA . LYS A 1 127 ? 22.891 -20.719 -9.578 1 94.5 127 LYS A CA 1
ATOM 1006 C C . LYS A 1 127 ? 24.297 -21.25 -9.344 1 94.5 127 LYS A C 1
ATOM 1008 O O . LYS A 1 127 ? 24.5 -22.172 -8.547 1 94.5 127 LYS A O 1
ATOM 1013 N N . THR A 1 128 ? 25.266 -20.703 -10.07 1 95.19 128 THR A N 1
ATOM 1014 C CA . THR A 1 128 ? 26.641 -21.203 -9.969 1 95.19 128 THR A CA 1
ATOM 1015 C C . THR A 1 128 ? 27.266 -20.781 -8.641 1 95.19 128 THR A C 1
ATOM 1017 O O . THR A 1 128 ? 28.156 -21.453 -8.125 1 95.19 128 THR A O 1
ATOM 1020 N N . ARG A 1 129 ? 26.812 -19.656 -8.164 1 96.38 129 ARG A N 1
ATOM 1021 C CA . ARG A 1 129 ? 27.359 -19.141 -6.918 1 96.38 129 ARG A CA 1
ATOM 1022 C C . ARG A 1 129 ? 26.297 -18.391 -6.125 1 96.38 129 ARG A C 1
ATOM 1024 O O . ARG A 1 129 ? 25.594 -17.547 -6.676 1 96.38 129 ARG A O 1
ATOM 1031 N N . THR A 1 130 ? 26.297 -18.719 -4.82 1 97.31 130 THR A N 1
ATOM 1032 C CA . THR A 1 130 ? 25.391 -18 -3.924 1 97.31 130 THR A CA 1
ATOM 1033 C C . THR A 1 130 ? 26.062 -16.75 -3.377 1 97.31 130 THR A C 1
ATOM 1035 O O . THR A 1 130 ? 27.281 -16.672 -3.289 1 97.31 130 THR A O 1
ATOM 1038 N N . LEU A 1 131 ? 25.281 -15.758 -3.104 1 97.94 131 LEU A N 1
ATOM 1039 C CA . LEU A 1 131 ? 25.766 -14.508 -2.525 1 97.94 131 LEU A CA 1
ATOM 1040 C C . LEU A 1 131 ? 25.219 -14.312 -1.119 1 97.94 131 LEU A C 1
ATOM 1042 O O . LEU A 1 131 ? 24.016 -14.531 -0.877 1 97.94 131 LEU A O 1
ATOM 1046 N N . SER A 1 132 ? 26.094 -13.938 -0.21 1 96.62 132 SER A N 1
ATOM 1047 C CA . SER A 1 132 ? 25.641 -13.492 1.104 1 96.62 132 SER A CA 1
ATOM 1048 C C . SER A 1 132 ? 25.078 -12.07 1.047 1 96.62 132 SER A C 1
ATOM 1050 O O . SER A 1 132 ? 25.266 -11.367 0.055 1 96.62 132 SER A O 1
ATOM 1052 N N . LEU A 1 133 ? 24.438 -11.688 2.133 1 97.31 133 LEU A N 1
ATOM 1053 C CA . LEU A 1 133 ? 23.906 -10.328 2.193 1 97.31 133 LEU A CA 1
ATOM 1054 C C . LEU A 1 133 ? 25.047 -9.305 2.125 1 97.31 133 LEU A C 1
ATOM 1056 O O . LEU A 1 133 ? 24.891 -8.242 1.518 1 97.31 133 LEU A O 1
ATOM 1060 N N . GLU A 1 134 ? 26.062 -9.641 2.785 1 96.94 134 GLU A N 1
ATOM 1061 C CA . GLU A 1 134 ? 27.219 -8.758 2.744 1 96.94 134 GLU A CA 1
ATOM 1062 C C . GLU A 1 134 ? 27.75 -8.609 1.32 1 96.94 134 GLU A C 1
ATOM 1064 O O . GLU A 1 134 ? 28.047 -7.5 0.875 1 96.94 134 GLU A O 1
ATOM 1069 N N . GLU A 1 135 ? 27.891 -9.711 0.634 1 97.69 135 GLU A N 1
ATOM 1070 C CA . GLU A 1 135 ? 28.344 -9.672 -0.753 1 97.69 135 GLU A CA 1
ATOM 1071 C C . GLU A 1 135 ? 27.359 -8.898 -1.631 1 97.69 135 GLU A C 1
ATOM 1073 O O . GLU A 1 135 ? 27.766 -8.156 -2.521 1 97.69 135 GLU A O 1
ATOM 1078 N N . LEU A 1 136 ? 26.094 -9.078 -1.386 1 97.81 136 LEU A N 1
ATOM 1079 C CA . LEU A 1 136 ? 25.047 -8.367 -2.111 1 97.81 136 LEU A CA 1
ATOM 1080 C C . LEU A 1 136 ? 25.219 -6.859 -1.951 1 97.81 136 LEU A C 1
ATOM 1082 O O . LEU A 1 136 ? 25.141 -6.113 -2.93 1 97.81 136 LEU A O 1
ATOM 1086 N N . SER A 1 137 ? 25.453 -6.469 -0.753 1 98 137 SER A N 1
ATOM 1087 C CA . SER A 1 137 ? 25.531 -5.051 -0.43 1 98 137 SER A CA 1
ATOM 1088 C C . SER A 1 137 ? 26.719 -4.398 -1.13 1 98 137 SER A C 1
ATOM 1090 O O . SER A 1 137 ? 26.781 -3.172 -1.259 1 98 137 SER A O 1
ATOM 1092 N N . MET A 1 138 ? 27.688 -5.168 -1.613 1 98.19 138 MET A N 1
ATOM 1093 C CA . MET A 1 138 ? 28.906 -4.648 -2.238 1 98.19 138 MET A CA 1
ATOM 1094 C C . MET A 1 138 ? 28.766 -4.629 -3.758 1 98.19 138 MET A C 1
ATOM 1096 O O . MET A 1 138 ? 29.656 -4.156 -4.461 1 98.19 138 MET A O 1
ATOM 1100 N N . LEU A 1 139 ? 27.641 -5 -4.27 1 98 139 LEU A N 1
ATOM 1101 C CA . LEU A 1 139 ? 27.453 -5.152 -5.711 1 98 139 LEU A CA 1
ATOM 1102 C C . LEU A 1 139 ? 27.578 -3.807 -6.418 1 98 139 LEU A C 1
ATOM 1104 O O . LEU A 1 139 ? 27.969 -3.748 -7.582 1 98 139 LEU A O 1
ATOM 1108 N N . PRO A 1 140 ? 27.25 -2.717 -5.758 1 97.5 140 PRO A N 1
ATOM 1109 C CA . PRO A 1 140 ? 27.438 -1.438 -6.449 1 97.5 140 PRO A CA 1
ATOM 1110 C C . PRO A 1 140 ? 28.875 -1.199 -6.871 1 97.5 140 PRO A C 1
ATOM 1112 O O . PRO A 1 140 ? 29.141 -0.455 -7.824 1 97.5 140 PRO A O 1
ATOM 1115 N N . LYS A 1 141 ? 29.828 -1.792 -6.277 1 97.38 141 LYS A N 1
ATOM 1116 C CA . LYS A 1 141 ? 31.234 -1.616 -6.609 1 97.38 141 LYS A CA 1
ATOM 1117 C C . LYS A 1 141 ? 31.531 -2.141 -8.008 1 97.38 141 LYS A C 1
ATOM 1119 O O . LYS A 1 141 ? 32.406 -1.614 -8.703 1 97.38 141 LYS A O 1
ATOM 1124 N N . THR A 1 142 ? 30.828 -3.178 -8.414 1 95.69 142 THR A N 1
ATOM 1125 C CA . THR A 1 142 ? 31.109 -3.812 -9.703 1 95.69 142 THR A CA 1
ATOM 1126 C C . THR A 1 142 ? 30 -3.51 -10.703 1 95.69 142 THR A C 1
ATOM 1128 O O . THR A 1 142 ? 30.156 -3.736 -11.898 1 95.69 142 THR A O 1
ATOM 1131 N N . GLY A 1 143 ? 28.891 -3.035 -10.242 1 94.25 143 GLY A N 1
ATOM 1132 C CA . GLY A 1 143 ? 27.734 -2.828 -11.109 1 94.25 143 GLY A CA 1
ATOM 1133 C C . GLY A 1 143 ? 27.016 -4.117 -11.477 1 94.25 143 GLY A C 1
ATOM 1134 O O . GLY A 1 143 ? 26.188 -4.137 -12.391 1 94.25 143 GLY A O 1
ATOM 1135 N N . SER A 1 144 ? 27.312 -5.16 -10.773 1 94.44 144 SER A N 1
ATOM 1136 C CA . SER A 1 144 ? 26.734 -6.465 -11.062 1 94.44 144 SER A CA 1
ATOM 1137 C C . SER A 1 144 ? 25.312 -6.562 -10.516 1 94.44 144 SER A C 1
ATOM 1139 O O . SER A 1 144 ? 24.875 -5.699 -9.758 1 94.44 144 SER A O 1
ATOM 1141 N N . HIS A 1 145 ? 24.641 -7.664 -11 1 97.25 145 HIS A N 1
ATOM 1142 C CA . HIS A 1 145 ? 23.281 -7.961 -10.57 1 97.25 145 HIS A CA 1
ATOM 1143 C C . HIS A 1 145 ? 23.219 -9.258 -9.773 1 97.25 145 HIS A C 1
ATOM 1145 O O . HIS A 1 145 ? 24.156 -10.055 -9.812 1 97.25 145 HIS A O 1
ATOM 1151 N N . PHE A 1 146 ? 22.172 -9.383 -9.016 1 98.06 146 PHE A N 1
ATOM 1152 C CA . PHE A 1 146 ? 21.891 -10.672 -8.391 1 98.06 146 PHE A CA 1
ATOM 1153 C C . PHE A 1 146 ? 20.609 -11.281 -8.945 1 98.06 146 PHE A C 1
ATOM 1155 O O . PHE A 1 146 ? 19.812 -10.586 -9.562 1 98.06 146 PHE A O 1
ATOM 1162 N N . PHE A 1 147 ? 20.516 -12.594 -8.758 1 98.38 147 PHE A N 1
ATOM 1163 C CA . PHE A 1 147 ? 19.359 -13.375 -9.203 1 98.38 147 PHE A CA 1
ATOM 1164 C C . PHE A 1 147 ? 18.703 -14.094 -8.031 1 98.38 147 PHE A C 1
ATOM 1166 O O . PHE A 1 147 ? 19.391 -14.562 -7.117 1 98.38 147 PHE A O 1
ATOM 1173 N N . THR A 1 148 ? 17.406 -14.117 -8.055 1 98.12 148 THR A N 1
ATOM 1174 C CA . THR A 1 148 ? 16.688 -14.781 -6.977 1 98.12 148 THR A CA 1
ATOM 1175 C C . THR A 1 148 ? 15.336 -15.297 -7.465 1 98.12 148 THR A C 1
ATOM 1177 O O . THR A 1 148 ? 15.086 -15.336 -8.672 1 98.12 148 THR A O 1
ATOM 1180 N N . THR A 1 149 ? 14.516 -15.734 -6.594 1 97.94 149 THR A N 1
ATOM 1181 C CA . THR A 1 149 ? 13.352 -16.531 -6.957 1 97.94 149 THR A CA 1
ATOM 1182 C C . THR A 1 149 ? 12.133 -15.633 -7.188 1 97.94 149 THR A C 1
ATOM 1184 O O . THR A 1 149 ? 12.141 -14.461 -6.809 1 97.94 149 THR A O 1
ATOM 1187 N N . HIS A 1 150 ? 11.117 -16.234 -7.824 1 98.25 150 HIS A N 1
ATOM 1188 C CA . HIS A 1 150 ? 9.812 -15.594 -7.945 1 98.25 150 HIS A CA 1
ATOM 1189 C C . HIS A 1 150 ? 9.219 -15.297 -6.574 1 98.25 150 HIS A C 1
ATOM 1191 O O . HIS A 1 150 ? 8.617 -14.242 -6.367 1 98.25 150 HIS A O 1
ATOM 1197 N N . GLN A 1 151 ? 9.422 -16.188 -5.625 1 98.62 151 GLN A N 1
ATOM 1198 C CA . GLN A 1 151 ? 8.93 -16.016 -4.262 1 98.62 151 GLN A CA 1
ATOM 1199 C C . GLN A 1 151 ? 9.461 -14.711 -3.658 1 98.62 151 GLN A C 1
ATOM 1201 O O . GLN A 1 151 ? 8.703 -13.945 -3.061 1 98.62 151 GLN A O 1
ATOM 1206 N N . TRP A 1 152 ? 10.734 -14.555 -3.797 1 98.69 152 TRP A N 1
ATOM 1207 C CA . TRP A 1 152 ? 11.359 -13.336 -3.285 1 98.69 152 TRP A CA 1
ATOM 1208 C C . TRP A 1 152 ? 10.672 -12.094 -3.852 1 98.69 152 TRP A C 1
ATOM 1210 O O . TRP A 1 152 ? 10.391 -11.148 -3.119 1 98.69 152 TRP A O 1
ATOM 1220 N N . HI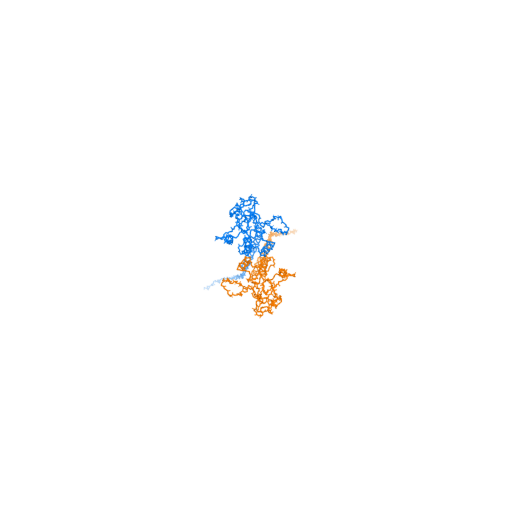S A 1 153 ? 10.375 -12.109 -5.145 1 98.56 153 HIS A N 1
ATOM 1221 C CA . HIS A 1 153 ? 9.758 -10.961 -5.809 1 98.56 153 HIS A CA 1
ATOM 1222 C C . HIS A 1 153 ? 8.383 -10.664 -5.215 1 98.56 153 HIS A C 1
ATOM 1224 O O . HIS A 1 153 ? 8.07 -9.508 -4.922 1 98.56 153 HIS A O 1
ATOM 1230 N N . LEU A 1 154 ? 7.621 -11.664 -5.027 1 98.75 154 LEU A N 1
ATOM 1231 C CA . LEU A 1 154 ? 6.273 -11.492 -4.5 1 98.75 154 LEU A CA 1
ATOM 1232 C C . LEU A 1 154 ? 6.312 -10.945 -3.076 1 98.75 154 LEU A C 1
ATOM 1234 O O . LEU A 1 154 ? 5.559 -10.031 -2.734 1 98.75 154 LEU A O 1
ATOM 1238 N N . VAL A 1 155 ? 7.227 -11.484 -2.309 1 98.81 155 VAL A N 1
ATOM 1239 C CA . VAL A 1 155 ? 7.324 -11.047 -0.919 1 98.81 155 VAL A CA 1
ATOM 1240 C C . VAL A 1 155 ? 7.902 -9.641 -0.856 1 98.81 155 VAL A C 1
ATOM 1242 O O . VAL A 1 155 ? 7.477 -8.82 -0.034 1 98.81 155 VAL A O 1
ATOM 1245 N N . HIS A 1 156 ? 8.859 -9.344 -1.7 1 98.5 156 HIS A N 1
ATOM 1246 C CA . HIS A 1 156 ? 9.352 -7.977 -1.864 1 98.5 156 HIS A CA 1
ATOM 1247 C C . HIS A 1 156 ? 8.203 -7.004 -2.098 1 98.5 156 HIS A C 1
ATOM 1249 O O . HIS A 1 156 ? 8.141 -5.945 -1.462 1 98.5 156 HIS A O 1
ATOM 1255 N N . CYS A 1 157 ? 7.34 -7.348 -2.98 1 98.75 157 CYS A N 1
ATOM 1256 C CA . CYS A 1 157 ? 6.195 -6.5 -3.293 1 98.75 157 CYS A CA 1
ATOM 1257 C C . CYS A 1 157 ? 5.297 -6.324 -2.074 1 98.75 157 CYS A C 1
ATOM 1259 O O . CYS A 1 157 ? 4.895 -5.207 -1.751 1 98.75 157 CYS A O 1
ATOM 1261 N N . ALA A 1 158 ? 5.004 -7.414 -1.395 1 98.88 158 ALA A N 1
ATOM 1262 C CA . ALA A 1 158 ? 4.16 -7.355 -0.204 1 98.88 158 ALA A CA 1
ATOM 1263 C C . ALA A 1 158 ? 4.801 -6.492 0.88 1 98.88 158 ALA A C 1
ATOM 1265 O O . ALA A 1 158 ? 4.117 -5.719 1.553 1 98.88 158 ALA A O 1
ATOM 1266 N N . TYR A 1 159 ? 6.039 -6.586 1.045 1 98.88 159 TYR A N 1
ATOM 1267 C CA . TYR A 1 159 ? 6.727 -5.852 2.102 1 98.88 159 TYR A CA 1
ATOM 1268 C C . TYR A 1 159 ? 6.836 -4.371 1.753 1 98.88 159 TYR A C 1
ATOM 1270 O O . TYR A 1 159 ? 6.887 -3.52 2.645 1 98.88 159 TYR A O 1
ATOM 1278 N N . TYR A 1 160 ? 6.844 -4.047 0.45 1 98.75 160 TYR A N 1
ATOM 1279 C CA . TYR A 1 160 ? 6.77 -2.627 0.121 1 98.75 160 TYR A CA 1
ATOM 1280 C C . TYR A 1 160 ? 5.387 -2.064 0.439 1 98.75 160 TYR A C 1
ATOM 1282 O O . TYR A 1 160 ? 5.262 -0.908 0.847 1 98.75 160 TYR A O 1
ATOM 1290 N N . TRP A 1 161 ? 4.395 -2.912 0.216 1 98.81 161 TRP A N 1
ATOM 1291 C CA . TRP A 1 161 ? 3.064 -2.5 0.657 1 98.81 161 TRP A CA 1
ATOM 1292 C C . TRP A 1 161 ? 3.043 -2.258 2.162 1 98.81 161 TRP A C 1
ATOM 1294 O O . TRP A 1 161 ? 2.588 -1.206 2.621 1 98.81 161 TRP A O 1
ATOM 1304 N N . LYS A 1 162 ? 3.615 -3.127 2.947 1 98.81 162 LYS A N 1
ATOM 1305 C CA . LYS A 1 162 ? 3.701 -2.977 4.398 1 98.81 162 LYS A CA 1
ATOM 1306 C C . LYS A 1 162 ? 4.496 -1.732 4.777 1 98.81 162 LYS A C 1
ATOM 1308 O O . LYS A 1 162 ? 4.105 -0.987 5.676 1 98.81 162 LYS A O 1
ATOM 1313 N N . LYS A 1 163 ? 5.613 -1.544 4.121 1 98.75 163 LYS A N 1
ATOM 1314 C CA . LYS A 1 163 ? 6.469 -0.392 4.387 1 98.75 163 LYS A CA 1
ATOM 1315 C C . LYS A 1 163 ? 5.715 0.917 4.164 1 98.75 163 LYS A C 1
ATOM 1317 O O . LYS A 1 163 ? 5.781 1.826 4.992 1 98.75 163 LYS A O 1
ATOM 1322 N N . MET A 1 164 ? 4.996 1.006 3.062 1 98.38 164 MET A N 1
ATOM 1323 C CA . MET A 1 164 ? 4.199 2.189 2.75 1 98.38 164 MET A CA 1
ATOM 1324 C C . MET A 1 164 ? 3.082 2.379 3.77 1 98.38 164 MET A C 1
ATOM 1326 O O . MET A 1 164 ? 2.83 3.498 4.219 1 98.38 164 MET A O 1
ATOM 1330 N N . PHE A 1 165 ? 2.436 1.302 4.137 1 98.31 165 PHE A N 1
ATOM 1331 C CA . PHE A 1 165 ? 1.345 1.343 5.102 1 98.31 165 PHE A CA 1
ATOM 1332 C C . PHE A 1 165 ? 1.831 1.869 6.449 1 98.31 165 PHE A C 1
ATOM 1334 O O . PHE A 1 165 ? 1.197 2.742 7.043 1 98.31 165 PHE A O 1
ATOM 1341 N N . LEU A 1 166 ? 2.994 1.365 6.914 1 98.06 166 LEU A N 1
ATOM 1342 C CA . LEU A 1 166 ? 3.531 1.699 8.227 1 98.06 166 LEU A CA 1
ATOM 1343 C C . LEU A 1 166 ? 4.211 3.064 8.211 1 98.06 166 LEU A C 1
ATOM 1345 O O . LEU A 1 166 ? 4.473 3.648 9.266 1 98.06 166 LEU A O 1
ATOM 1349 N N . ALA A 1 167 ? 4.531 3.566 7.02 1 96.88 167 ALA A N 1
ATOM 1350 C CA . ALA A 1 167 ? 5.301 4.801 6.871 1 96.88 167 ALA A CA 1
ATOM 1351 C C . ALA A 1 167 ? 4.582 5.977 7.523 1 96.88 167 ALA A C 1
ATOM 1353 O O . ALA A 1 167 ? 5.219 6.855 8.109 1 96.88 167 ALA A O 1
ATOM 1354 N N . ALA A 1 168 ? 3.279 6 7.41 1 89.75 168 ALA A N 1
ATOM 1355 C CA . ALA A 1 168 ? 2.51 7.105 7.977 1 89.75 168 ALA A CA 1
ATOM 1356 C C . ALA A 1 168 ? 2.697 7.188 9.484 1 89.75 168 ALA A C 1
ATOM 1358 O O . ALA A 1 168 ? 2.811 8.281 10.047 1 89.75 168 ALA A O 1
ATOM 1359 N N . GLU A 1 169 ? 2.736 6.125 10.102 1 91.12 169 GLU A N 1
ATOM 1360 C CA . GLU A 1 169 ? 2.869 6.07 11.555 1 91.12 169 GLU A CA 1
ATOM 1361 C C . GLU A 1 169 ? 4.324 6.234 11.984 1 91.12 169 GLU A C 1
ATOM 1363 O O . GLU A 1 169 ? 4.617 6.93 12.961 1 91.12 169 GLU A O 1
ATOM 1368 N N . MET A 1 170 ? 5.207 5.668 11.242 1 93.69 170 MET A N 1
ATOM 1369 C CA . MET A 1 170 ? 6.609 5.598 11.648 1 93.69 170 MET A CA 1
ATOM 1370 C C . MET A 1 170 ? 7.371 6.832 11.172 1 93.69 170 MET A C 1
ATOM 1372 O O . MET A 1 170 ? 8.477 7.098 11.641 1 93.69 170 MET A O 1
ATOM 1376 N N . GLY A 1 171 ? 6.809 7.559 10.188 1 93.06 171 GLY A N 1
ATOM 1377 C CA . GLY A 1 171 ? 7.484 8.719 9.633 1 93.06 171 GLY A CA 1
ATOM 1378 C C . GLY A 1 171 ? 8.57 8.359 8.641 1 93.06 171 GLY A C 1
ATOM 1379 O O . GLY A 1 171 ? 9.461 9.164 8.367 1 93.06 171 GLY A O 1
ATOM 1380 N N . THR A 1 172 ? 8.531 7.133 8.156 1 96.81 172 THR A N 1
ATOM 1381 C CA . THR A 1 172 ? 9.516 6.672 7.188 1 96.81 172 THR A CA 1
ATOM 1382 C C . THR A 1 172 ? 9.25 7.293 5.816 1 96.81 172 THR A C 1
ATOM 1384 O O . THR A 1 172 ? 8.102 7.379 5.379 1 96.81 172 THR A O 1
ATOM 1387 N N . VAL A 1 173 ? 10.328 7.77 5.188 1 96.5 173 VAL A N 1
ATOM 1388 C CA . VAL A 1 173 ? 10.219 8.266 3.822 1 96.5 173 VAL A CA 1
ATOM 1389 C C . VAL A 1 173 ? 10.375 7.109 2.838 1 96.5 173 VAL A C 1
ATOM 1391 O O . VAL A 1 173 ? 11.359 6.367 2.895 1 96.5 173 VAL A O 1
ATOM 1394 N N . ILE A 1 174 ? 9.383 6.965 2.049 1 97.62 174 ILE A N 1
ATOM 1395 C CA . ILE A 1 174 ? 9.484 5.953 1.002 1 97.62 174 ILE A CA 1
ATOM 1396 C C . ILE A 1 174 ? 10.211 6.539 -0.207 1 97.62 174 ILE A C 1
ATOM 1398 O O . ILE A 1 174 ? 9.836 7.598 -0.713 1 97.62 174 ILE A O 1
ATOM 1402 N N . GLU A 1 175 ? 11.25 5.926 -0.634 1 97.25 175 GLU A N 1
ATOM 1403 C CA . GLU A 1 175 ? 12.062 6.441 -1.733 1 97.25 175 GLU A CA 1
ATOM 1404 C C . GLU A 1 175 ? 11.266 6.48 -3.035 1 97.25 175 GLU A C 1
ATOM 1406 O O . GLU A 1 175 ? 10.453 5.59 -3.297 1 97.25 175 GLU A O 1
ATOM 1411 N N . ALA A 1 176 ? 11.562 7.359 -3.906 1 95.31 176 ALA A N 1
ATOM 1412 C CA . ALA A 1 176 ? 10.859 7.578 -5.164 1 95.31 176 ALA A CA 1
ATOM 1413 C C . ALA A 1 176 ? 10.977 6.359 -6.078 1 95.31 176 ALA A C 1
ATOM 1415 O O . ALA A 1 176 ? 10.07 6.074 -6.863 1 95.31 176 ALA A O 1
ATOM 1416 N N . ARG A 1 177 ? 12.047 5.684 -5.922 1 95.69 177 ARG A N 1
ATOM 1417 C CA . ARG A 1 177 ? 12.297 4.492 -6.73 1 95.69 177 ARG A CA 1
ATOM 1418 C C . ARG A 1 177 ? 11.125 3.521 -6.645 1 95.69 177 ARG A C 1
ATOM 1420 O O . ARG A 1 177 ? 10.773 2.877 -7.637 1 95.69 177 ARG A O 1
ATOM 1427 N N . TYR A 1 178 ? 10.523 3.445 -5.5 1 97.25 178 TYR A N 1
ATOM 1428 C CA . TYR A 1 178 ? 9.445 2.486 -5.312 1 97.25 178 TYR A CA 1
ATOM 1429 C C . TYR A 1 178 ? 8.133 3.195 -4.996 1 97.25 178 TYR A C 1
ATOM 1431 O O . TYR A 1 178 ? 7.059 2.594 -5.07 1 97.25 178 TYR A O 1
ATOM 1439 N N . ASN A 1 179 ? 8.219 4.445 -4.621 1 96.75 179 ASN A N 1
ATOM 1440 C CA . ASN A 1 179 ? 7.02 5.195 -4.266 1 96.75 179 ASN A CA 1
ATOM 1441 C C . ASN A 1 179 ? 6.328 5.762 -5.504 1 96.75 179 ASN A C 1
ATOM 1443 O O . ASN A 1 179 ? 6.207 6.98 -5.648 1 96.75 179 ASN A O 1
ATOM 1447 N N . ASN A 1 180 ? 5.844 4.906 -6.312 1 95.5 180 ASN A N 1
ATOM 1448 C CA . ASN A 1 180 ? 5.18 5.332 -7.539 1 95.5 180 ASN A CA 1
ATOM 1449 C C . ASN A 1 180 ? 4.223 4.262 -8.062 1 95.5 180 ASN A C 1
ATOM 1451 O O . ASN A 1 180 ? 4.41 3.072 -7.789 1 95.5 180 ASN A O 1
ATOM 1455 N N . ILE A 1 181 ? 3.225 4.688 -8.859 1 96.81 181 ILE A N 1
ATOM 1456 C CA . ILE A 1 181 ? 2.137 3.824 -9.297 1 96.81 181 ILE A CA 1
ATOM 1457 C C . ILE A 1 181 ? 2.674 2.779 -10.273 1 96.81 181 ILE A C 1
ATOM 1459 O O . ILE A 1 181 ? 2.17 1.655 -10.328 1 96.81 181 ILE A O 1
ATOM 1463 N N . ALA A 1 182 ? 3.693 3.082 -11 1 96.44 182 ALA A N 1
ATOM 1464 C CA . ALA A 1 182 ? 4.289 2.143 -11.945 1 96.44 182 ALA A CA 1
ATOM 1465 C C . ALA A 1 182 ? 4.836 0.912 -11.227 1 96.44 182 ALA A C 1
ATOM 1467 O O . ALA A 1 182 ? 4.723 -0.209 -11.727 1 96.44 182 ALA A O 1
ATOM 1468 N N . HIS A 1 183 ? 5.449 1.116 -10.086 1 97.44 183 HIS A N 1
ATOM 1469 C CA . HIS A 1 183 ? 5.938 -0.006 -9.289 1 97.44 183 HIS A CA 1
ATOM 1470 C C . HIS A 1 183 ? 4.789 -0.902 -8.844 1 97.44 183 HIS A C 1
ATOM 1472 O O . HIS A 1 183 ? 4.883 -2.129 -8.922 1 97.44 183 HIS A O 1
ATOM 1478 N N . ILE A 1 184 ? 3.705 -0.316 -8.383 1 98.31 184 ILE A N 1
ATOM 1479 C CA . ILE A 1 184 ? 2.543 -1.074 -7.938 1 98.31 184 ILE A CA 1
ATOM 1480 C C . ILE A 1 184 ? 1.963 -1.869 -9.102 1 98.31 184 ILE A C 1
ATOM 1482 O O . ILE A 1 184 ? 1.617 -3.043 -8.953 1 98.31 184 ILE A O 1
ATOM 1486 N N . ASN A 1 185 ? 1.911 -1.239 -10.258 1 97.88 185 ASN A N 1
ATOM 1487 C CA . ASN A 1 185 ? 1.448 -1.936 -11.453 1 97.88 185 ASN A CA 1
ATOM 1488 C C . ASN A 1 185 ? 2.354 -3.115 -11.797 1 97.88 185 ASN A C 1
ATOM 1490 O O . ASN A 1 185 ? 1.869 -4.188 -12.172 1 97.88 185 ASN A O 1
ATOM 1494 N N . HIS A 1 186 ? 3.631 -2.951 -11.703 1 97.69 186 HIS A N 1
ATOM 1495 C CA . HIS A 1 186 ? 4.574 -4.039 -11.953 1 97.69 186 HIS A CA 1
ATOM 1496 C C . HIS A 1 186 ? 4.352 -5.191 -10.984 1 97.69 186 HIS A C 1
ATOM 1498 O O . HIS A 1 186 ? 4.352 -6.355 -11.383 1 97.69 186 HIS A O 1
ATOM 1504 N N . CYS A 1 187 ? 4.164 -4.844 -9.734 1 98.38 187 CYS A N 1
ATOM 1505 C CA . CYS A 1 187 ? 3.898 -5.867 -8.734 1 98.38 187 CYS A CA 1
ATOM 1506 C C . CYS A 1 187 ? 2.615 -6.625 -9.055 1 98.38 187 CYS A C 1
ATOM 1508 O O . CYS A 1 187 ? 2.551 -7.844 -8.891 1 98.38 187 CYS A O 1
ATOM 1510 N N . GLU A 1 188 ? 1.575 -5.859 -9.484 1 98.44 188 GLU A N 1
ATOM 1511 C CA . GLU A 1 188 ? 0.333 -6.516 -9.875 1 98.44 188 GLU A CA 1
ATOM 1512 C C . GLU A 1 188 ? 0.579 -7.555 -10.969 1 98.44 188 GLU A C 1
ATOM 1514 O O . GLU A 1 188 ? 0.073 -8.68 -10.891 1 98.44 188 GLU A O 1
ATOM 1519 N N . MET A 1 189 ? 1.346 -7.207 -11.961 1 97.88 189 MET A N 1
ATOM 1520 C CA . MET A 1 189 ? 1.693 -8.141 -13.031 1 97.88 189 MET A CA 1
ATOM 1521 C C . MET A 1 189 ? 2.389 -9.375 -12.461 1 97.88 189 MET A C 1
ATOM 1523 O O . MET A 1 189 ? 2.084 -10.5 -12.859 1 97.88 189 MET A O 1
ATOM 1527 N N . MET A 1 190 ? 3.281 -9.172 -11.547 1 98.12 190 MET A N 1
ATOM 1528 C CA . MET A 1 190 ? 4.027 -10.281 -10.953 1 98.12 190 MET A CA 1
ATOM 1529 C C . MET A 1 190 ? 3.105 -11.18 -10.133 1 98.12 190 MET A C 1
ATOM 1531 O O . MET A 1 190 ? 3.287 -12.398 -10.102 1 98.12 190 MET A O 1
ATOM 1535 N N . PHE A 1 191 ? 2.105 -10.578 -9.406 1 98.44 191 PHE A N 1
ATOM 1536 C CA . PHE A 1 191 ? 1.14 -11.352 -8.633 1 98.44 191 PHE A CA 1
ATOM 1537 C C . PHE A 1 191 ? 0.402 -12.344 -9.531 1 98.44 191 PHE A C 1
ATOM 1539 O O . PHE A 1 191 ? 0.054 -13.438 -9.094 1 98.44 191 PHE A O 1
ATOM 1546 N N . LEU A 1 192 ? 0.183 -11.93 -10.75 1 98.44 192 LEU A N 1
ATOM 1547 C CA . LEU A 1 192 ? -0.663 -12.703 -11.656 1 98.44 192 LEU A CA 1
ATOM 1548 C C . LEU A 1 192 ? 0.153 -13.766 -12.391 1 98.44 192 LEU A C 1
ATOM 1550 O O . LEU A 1 192 ? -0.407 -14.711 -12.945 1 98.44 192 LEU A O 1
ATOM 1554 N N . LYS A 1 193 ? 1.493 -13.578 -12.367 1 97.75 193 LYS A N 1
ATOM 1555 C CA . LYS A 1 193 ? 2.332 -14.617 -12.961 1 97.75 193 LYS A CA 1
ATOM 1556 C C . LYS A 1 193 ? 2.234 -15.922 -12.18 1 97.75 193 LYS A C 1
ATOM 1558 O O . LYS A 1 193 ? 2.193 -15.906 -10.945 1 97.75 193 LYS A O 1
ATOM 1563 N N . ARG A 1 194 ? 2.172 -17.047 -12.867 1 96.94 194 ARG A N 1
ATOM 1564 C CA . ARG A 1 194 ? 1.98 -18.328 -12.211 1 96.94 194 ARG A CA 1
ATOM 1565 C C . ARG A 1 194 ? 3.264 -19.156 -12.242 1 96.94 194 ARG A C 1
ATOM 1567 O O . ARG A 1 194 ? 3.215 -20.391 -12.219 1 96.94 194 ARG A O 1
ATOM 1574 N N . ASP A 1 195 ? 4.43 -18.516 -12.234 1 96.56 195 ASP A N 1
ATOM 1575 C CA . ASP A 1 195 ? 5.703 -19.219 -12.078 1 96.56 195 ASP A CA 1
ATOM 1576 C C . ASP A 1 195 ? 5.766 -19.953 -10.742 1 96.56 195 ASP A C 1
ATOM 1578 O O . ASP A 1 195 ? 5.188 -19.5 -9.75 1 96.56 195 ASP A O 1
ATOM 1582 N N . ALA A 1 196 ? 6.453 -21.109 -10.812 1 97.62 196 ALA A N 1
ATOM 1583 C CA . ALA A 1 196 ? 6.742 -21.75 -9.531 1 97.62 196 ALA A CA 1
ATOM 1584 C C . ALA A 1 196 ? 7.516 -20.812 -8.617 1 97.62 196 ALA A C 1
ATOM 1586 O O . ALA A 1 196 ? 8.344 -20.016 -9.078 1 97.62 196 ALA A O 1
ATOM 1587 N N . LEU A 1 197 ? 7.262 -20.906 -7.305 1 97.94 197 LEU A N 1
ATOM 1588 C CA . LEU A 1 197 ? 7.828 -19.969 -6.336 1 97.94 197 LEU A CA 1
ATOM 1589 C C . LEU A 1 197 ? 9.352 -20.031 -6.355 1 97.94 197 LEU A C 1
ATOM 1591 O O . LEU A 1 197 ? 10.016 -19 -6.148 1 97.94 197 LEU A O 1
ATOM 1595 N N . ASP A 1 198 ? 9.938 -21.172 -6.605 1 96.94 198 ASP A N 1
ATOM 1596 C CA . ASP A 1 198 ? 11.383 -21.344 -6.5 1 96.94 198 ASP A CA 1
ATOM 1597 C C . ASP A 1 198 ? 12.062 -21.094 -7.844 1 96.94 198 ASP A C 1
ATOM 1599 O O . ASP A 1 198 ? 13.281 -21.25 -7.969 1 96.94 198 ASP A O 1
ATOM 1603 N N . THR A 1 199 ? 11.289 -20.688 -8.852 1 96.81 199 THR A N 1
ATOM 1604 C CA . THR A 1 199 ? 11.875 -20.375 -10.148 1 96.81 199 THR A CA 1
ATOM 1605 C C . THR A 1 199 ? 12.719 -19.109 -10.086 1 96.81 199 THR A C 1
ATOM 1607 O O . THR A 1 199 ? 12.297 -18.109 -9.5 1 96.81 199 THR A O 1
ATOM 1610 N N . ILE A 1 200 ? 13.969 -19.203 -10.648 1 96.94 200 ILE A N 1
ATOM 1611 C CA . ILE A 1 200 ? 14.844 -18.031 -10.688 1 96.94 200 ILE A CA 1
ATOM 1612 C C . ILE A 1 200 ? 14.445 -17.125 -11.844 1 96.94 200 ILE A C 1
ATOM 1614 O O . ILE A 1 200 ? 14.867 -17.328 -12.984 1 96.94 200 ILE A O 1
ATOM 1618 N N . VAL A 1 201 ? 13.633 -16.062 -11.516 1 95.38 201 VAL A N 1
ATOM 1619 C CA . VAL A 1 201 ? 13.109 -15.211 -12.578 1 95.38 201 VAL A CA 1
ATOM 1620 C C . VAL A 1 201 ? 13.25 -13.742 -12.172 1 95.38 201 VAL A C 1
ATOM 1622 O O . VAL A 1 201 ? 12.719 -12.852 -12.844 1 95.38 201 VAL A O 1
ATOM 1625 N N . THR A 1 202 ? 13.922 -13.5 -11.062 1 96.06 202 THR A N 1
ATOM 1626 C CA . THR A 1 202 ? 14.117 -12.133 -10.578 1 96.06 202 THR A CA 1
ATOM 1627 C C . THR A 1 202 ? 15.578 -11.727 -10.688 1 96.06 202 THR A C 1
ATOM 1629 O O . THR A 1 202 ? 16.469 -12.445 -10.211 1 96.06 202 THR A O 1
ATOM 1632 N N . GLU A 1 203 ? 15.805 -10.688 -11.367 1 96.81 203 GLU A N 1
ATOM 1633 C CA . GLU A 1 203 ? 17.125 -10.07 -11.5 1 96.81 203 GLU A CA 1
ATOM 1634 C C . GLU A 1 203 ? 17.094 -8.617 -11.016 1 96.81 203 GLU A C 1
ATOM 1636 O O . GLU A 1 203 ? 16.188 -7.859 -11.367 1 96.81 203 GLU A O 1
ATOM 1641 N N . ALA A 1 204 ? 18.078 -8.289 -10.188 1 96.12 204 ALA A N 1
ATOM 1642 C CA . ALA A 1 204 ? 18.094 -6.922 -9.68 1 96.12 204 ALA A CA 1
ATOM 1643 C C . ALA A 1 204 ? 19.531 -6.477 -9.359 1 96.12 204 ALA A C 1
ATOM 1645 O O . ALA A 1 204 ? 20.391 -7.305 -9.086 1 96.12 204 ALA A O 1
ATOM 1646 N N . GLY A 1 205 ? 19.703 -5.168 -9.461 1 95.81 205 GLY A N 1
ATOM 1647 C CA . GLY A 1 205 ? 20.906 -4.551 -8.922 1 95.81 205 GLY A CA 1
ATOM 1648 C C . GLY A 1 205 ? 20.703 -3.945 -7.547 1 95.81 205 GLY A C 1
ATOM 1649 O O . GLY A 1 205 ? 19.594 -3.982 -7.004 1 95.81 205 GLY A O 1
ATOM 1650 N N . VAL A 1 206 ? 21.828 -3.506 -6.98 1 97.69 206 VAL A N 1
ATOM 1651 C CA . VAL A 1 206 ? 21.766 -2.795 -5.707 1 97.69 206 VAL A CA 1
ATOM 1652 C C . VAL A 1 206 ? 22.016 -1.304 -5.941 1 97.69 206 VAL A C 1
ATOM 1654 O O . VAL A 1 206 ? 23.016 -0.915 -6.543 1 97.69 206 VAL A O 1
ATOM 1657 N N . SER A 1 207 ? 21.109 -0.483 -5.422 1 97.31 207 SER A N 1
ATOM 1658 C CA . SER A 1 207 ? 21.172 0.939 -5.742 1 97.31 207 SER A CA 1
ATOM 1659 C C . SER A 1 207 ? 21.797 1.74 -4.609 1 97.31 207 SER A C 1
ATOM 1661 O O . SER A 1 207 ? 21.625 1.403 -3.436 1 97.31 207 SER A O 1
ATOM 1663 N N . LEU A 1 208 ? 22.484 2.811 -5.02 1 97.56 208 LEU A N 1
ATOM 1664 C CA . LEU A 1 208 ? 22.953 3.824 -4.086 1 97.56 208 LEU A CA 1
ATOM 1665 C C . LEU A 1 208 ? 22.109 5.094 -4.188 1 97.56 208 LEU A C 1
ATOM 1667 O O . LEU A 1 208 ? 22.188 5.965 -3.318 1 97.56 208 LEU A O 1
ATOM 1671 N N . HIS A 1 209 ? 21.328 5.129 -5.285 1 94.25 209 HIS A N 1
ATOM 1672 C CA . HIS A 1 209 ? 20.469 6.266 -5.582 1 94.25 209 HIS A CA 1
ATOM 1673 C C . HIS A 1 209 ? 19 5.848 -5.637 1 94.25 209 HIS A C 1
ATOM 1675 O O . HIS A 1 209 ? 18.578 5.195 -6.594 1 94.25 209 HIS A O 1
ATOM 1681 N N . SER A 1 210 ? 18.297 6.297 -4.586 1 95.5 210 SER A N 1
ATOM 1682 C CA . SER A 1 210 ? 16.922 5.797 -4.539 1 95.5 210 SER A CA 1
ATOM 1683 C C . SER A 1 210 ? 15.914 6.934 -4.656 1 95.5 210 SER A C 1
ATOM 1685 O O . SER A 1 210 ? 14.727 6.75 -4.387 1 95.5 210 SER A O 1
ATOM 1687 N N . ASP A 1 211 ? 16.344 8.148 -5.09 1 93.69 211 ASP A N 1
ATOM 1688 C CA . ASP A 1 211 ? 15.453 9.297 -5.254 1 93.69 211 ASP A CA 1
ATOM 1689 C C . ASP A 1 211 ? 14.891 9.344 -6.672 1 93.69 211 ASP A C 1
ATOM 1691 O O . ASP A 1 211 ? 14.086 10.227 -6.992 1 93.69 211 ASP A O 1
ATOM 1695 N N . ARG A 1 212 ? 15.273 8.461 -7.477 1 85.81 212 ARG A N 1
ATOM 1696 C CA . ARG A 1 212 ? 14.773 8.469 -8.844 1 85.81 212 ARG A CA 1
ATOM 1697 C C . ARG A 1 212 ? 13.875 7.262 -9.102 1 85.81 212 ARG A C 1
ATOM 1699 O O . ARG A 1 212 ? 14.117 6.172 -8.578 1 85.81 212 ARG A O 1
ATOM 1706 N N . MET A 1 213 ? 12.844 7.551 -9.883 1 83 213 MET A N 1
ATOM 1707 C CA . MET A 1 213 ? 11.938 6.477 -10.266 1 83 213 MET A CA 1
ATOM 1708 C C . MET A 1 213 ? 12.578 5.574 -11.32 1 83 213 MET A C 1
ATOM 1710 O O . MET A 1 213 ? 13.266 6.055 -12.219 1 83 213 MET A O 1
ATOM 1714 N N . VAL A 1 214 ? 12.594 4.324 -11.062 1 69.06 214 VAL A N 1
ATOM 1715 C CA . VAL A 1 214 ? 13.008 3.365 -12.078 1 69.06 214 VAL A CA 1
ATOM 1716 C C . VAL A 1 214 ? 11.781 2.699 -12.703 1 69.06 214 VAL A C 1
ATOM 1718 O O . VAL A 1 214 ? 10.938 2.15 -11.992 1 69.06 214 VAL A O 1
ATOM 1721 N N . VAL A 1 215 ? 11.281 3.143 -13.844 1 58 215 VAL A N 1
ATOM 1722 C CA . VAL A 1 215 ? 10.148 2.518 -14.516 1 58 215 VAL A CA 1
ATOM 1723 C C . VAL A 1 215 ? 10.602 1.245 -15.227 1 58 215 VAL A C 1
ATOM 1725 O O . VAL A 1 215 ? 11.594 1.258 -15.961 1 58 215 VAL A O 1
ATOM 1728 N N . ALA A 1 216 ? 10.234 0.168 -14.633 1 54.12 216 ALA A N 1
ATOM 1729 C CA . ALA A 1 216 ? 10.555 -1.046 -15.375 1 54.12 216 ALA A CA 1
ATOM 1730 C C . ALA A 1 216 ? 10.023 -0.963 -16.812 1 54.12 216 ALA A C 1
ATOM 1732 O O . ALA A 1 216 ? 8.867 -0.589 -17.031 1 54.12 216 ALA A O 1
ATOM 1733 N N . LYS A 1 217 ? 10.766 -0.722 -17.828 1 43.84 217 LYS A N 1
ATOM 1734 C CA . LYS A 1 217 ? 10.32 -0.766 -19.219 1 43.84 217 LYS A CA 1
ATOM 1735 C C . LYS A 1 217 ? 9.531 -2.041 -19.5 1 43.84 217 LYS A C 1
ATOM 1737 O O . LYS A 1 217 ? 9.828 -3.1 -18.938 1 43.84 217 LYS A O 1
ATOM 1742 N N . LYS A 1 218 ? 8.281 -1.903 -19.953 1 41.5 218 LYS A N 1
ATOM 1743 C CA . LYS A 1 218 ? 7.48 -2.979 -20.531 1 41.5 218 LYS A CA 1
ATOM 1744 C C . LYS A 1 218 ? 8.359 -3.994 -21.25 1 41.5 218 LYS A C 1
ATOM 1746 O O . LYS A 1 218 ? 9.109 -3.637 -22.156 1 41.5 218 LYS A O 1
ATOM 1751 N N . HIS A 1 219 ? 8.859 -5.031 -20.578 1 36.09 219 HIS A N 1
ATOM 1752 C CA . HIS A 1 219 ? 9.508 -6.031 -21.422 1 36.09 219 HIS A CA 1
ATOM 1753 C C . HIS A 1 219 ? 8.609 -6.445 -22.578 1 36.09 219 HIS A C 1
ATOM 1755 O O . HIS A 1 219 ? 7.5 -6.941 -22.359 1 36.09 219 HIS A O 1
ATOM 1761 N N . GLY A 1 220 ? 8.492 -5.711 -23.656 1 32.81 220 GLY A N 1
ATOM 1762 C CA . GLY A 1 220 ? 7.961 -6.355 -24.844 1 32.81 220 GLY A CA 1
ATOM 1763 C C . GLY A 1 220 ? 8.367 -7.812 -24.969 1 32.81 220 GLY A C 1
ATOM 1764 O O . GLY A 1 220 ? 9.398 -8.219 -24.422 1 32.81 220 GLY A O 1
ATOM 1765 N N . HIS A 1 221 ? 7.418 -8.836 -25.125 1 31.81 221 HIS A N 1
ATOM 1766 C CA . HIS A 1 221 ? 7.637 -10.219 -25.531 1 31.81 221 HIS A CA 1
ATOM 1767 C C . HIS A 1 221 ? 8.805 -10.328 -26.5 1 31.81 221 HIS A C 1
ATOM 1769 O O . HIS A 1 221 ? 8.961 -11.352 -27.172 1 31.81 221 HIS A O 1
ATOM 1775 N N . GLU A 1 222 ? 9.391 -9.453 -27.172 1 31.41 222 GLU A N 1
ATOM 1776 C CA . GLU A 1 222 ? 10.438 -10.031 -28.016 1 31.41 222 GLU A CA 1
ATOM 1777 C C . GLU A 1 222 ? 11.422 -10.844 -27.172 1 31.41 222 GLU A C 1
ATOM 1779 O O . GLU A 1 222 ? 11.523 -10.656 -25.953 1 31.41 222 GLU A O 1
ATOM 1784 N N . GLY A 1 223 ? 12.461 -11.828 -27.828 1 29.25 223 GLY A N 1
ATOM 1785 C CA . GLY A 1 223 ? 13.602 -12.625 -27.422 1 29.25 223 GLY A CA 1
ATOM 1786 C C . GLY A 1 223 ? 14.414 -11.969 -26.328 1 29.25 223 GLY A C 1
ATOM 1787 O O . GLY A 1 223 ? 13.891 -11.648 -25.25 1 29.25 223 GLY A O 1
ATOM 1788 N N . ASP A 1 224 ? 15.914 -11.922 -26.469 1 27.55 224 ASP A N 1
ATOM 1789 C CA . ASP A 1 224 ? 17.094 -11.914 -25.625 1 27.55 224 ASP A CA 1
ATOM 1790 C C . ASP A 1 224 ? 17.203 -10.617 -24.828 1 27.55 224 ASP A C 1
ATOM 1792 O O . ASP A 1 224 ? 18.234 -10.336 -24.219 1 27.55 224 ASP A O 1
ATOM 1796 N N . ARG A 1 225 ? 16.719 -9.516 -25.219 1 29.27 225 ARG A N 1
ATOM 1797 C CA . ARG A 1 225 ? 17.312 -8.359 -24.578 1 29.27 225 ARG A CA 1
ATOM 1798 C C . ARG A 1 225 ? 17.016 -8.359 -23.078 1 29.27 225 ARG A C 1
ATOM 1800 O O . ARG A 1 225 ? 15.859 -8.328 -22.672 1 29.27 225 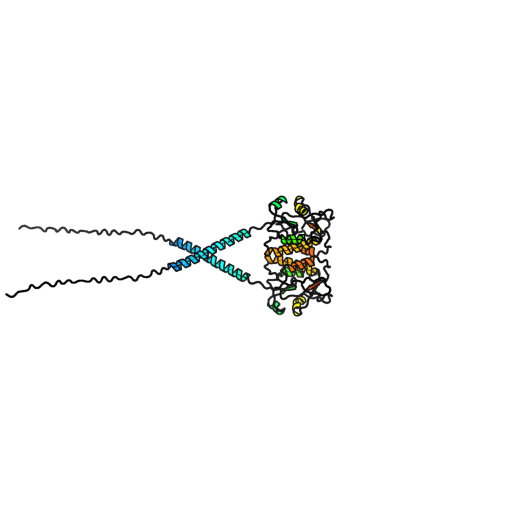ARG A O 1
ATOM 1807 N N . GLN A 1 226 ? 17.859 -8.852 -22.125 1 29.61 226 GLN A N 1
ATOM 1808 C CA . GLN A 1 226 ? 18.25 -8.828 -20.719 1 29.61 226 GLN A CA 1
ATOM 1809 C C . GLN A 1 226 ? 18 -7.449 -20.109 1 29.61 226 GLN A C 1
ATOM 1811 O O . GLN A 1 226 ? 18.922 -6.629 -20.031 1 29.61 226 GLN A O 1
ATOM 1816 N N . GLU A 1 227 ? 16.906 -6.809 -20.438 1 28.66 227 GLU A N 1
ATOM 1817 C CA . GLU A 1 227 ? 16.75 -5.422 -20 1 28.66 227 GLU A CA 1
ATOM 1818 C C . GLU A 1 227 ? 16.906 -5.301 -18.484 1 28.66 227 GLU A C 1
ATOM 1820 O O . GLU A 1 227 ? 16.844 -6.301 -17.766 1 28.66 227 GLU A O 1
ATOM 1825 N N . LYS A 1 228 ? 16.266 -4.164 -17.859 1 33.09 228 LYS A N 1
ATOM 1826 C CA . LYS A 1 228 ? 16.406 -3.164 -16.797 1 33.09 228 LYS A CA 1
ATOM 1827 C C . LYS A 1 228 ? 15.906 -3.699 -15.461 1 33.09 228 LYS A C 1
ATOM 1829 O O . LYS A 1 228 ? 14.844 -4.309 -15.398 1 33.09 228 LYS A O 1
ATOM 1834 N N . GLY A 1 229 ? 16.734 -4.164 -14.641 1 29.16 229 GLY A N 1
ATOM 1835 C CA . GLY A 1 229 ? 16.734 -4.543 -13.242 1 29.16 229 GLY A CA 1
ATOM 1836 C C . GLY A 1 229 ? 15.828 -3.672 -12.391 1 29.16 229 GLY A C 1
ATOM 1837 O O . GLY A 1 229 ? 15.734 -2.465 -12.617 1 29.16 229 GLY A O 1
ATOM 1838 N N . TYR A 1 230 ? 14.68 -4.289 -11.969 1 33.69 230 TYR A N 1
ATOM 1839 C CA . TYR A 1 230 ? 14.008 -3.598 -10.867 1 33.69 230 TYR A CA 1
ATOM 1840 C C . TYR A 1 230 ? 15.016 -3.16 -9.805 1 33.69 230 TYR A C 1
ATOM 1842 O O . TYR A 1 230 ? 15.984 -3.865 -9.539 1 33.69 230 TYR A O 1
ATOM 1850 N N . MET B 1 1 ? 1.537 147.625 42.094 1 30.2 1 MET B N 1
ATOM 1851 C CA . MET B 1 1 ? 0.437 146.75 41.656 1 30.2 1 MET B CA 1
ATOM 1852 C C . MET B 1 1 ? 0.958 145.375 41.125 1 30.2 1 MET B C 1
ATOM 1854 O O . MET B 1 1 ? 1.49 145.375 40.031 1 30.2 1 MET B O 1
ATOM 1858 N N . THR B 1 2 ? 1.691 144.75 41.969 1 32.72 2 THR B N 1
ATOM 1859 C CA . THR B 1 2 ? 2.678 143.625 41.656 1 32.72 2 THR B CA 1
ATOM 1860 C C . THR B 1 2 ? 2.002 142.375 41.094 1 32.72 2 THR B C 1
ATOM 1862 O O . THR B 1 2 ? 1.137 141.875 41.75 1 32.72 2 THR B O 1
ATOM 1865 N N . LYS B 1 3 ? 1.892 142.375 39.781 1 34.06 3 LYS B N 1
ATOM 1866 C CA . LYS B 1 3 ? 1.158 141.375 38.938 1 34.06 3 LYS B CA 1
ATOM 1867 C C . LYS B 1 3 ? 1.726 140 39.062 1 34.06 3 LYS B C 1
ATOM 1869 O O . LYS B 1 3 ? 2.908 139.75 38.781 1 34.06 3 LYS B O 1
ATOM 1874 N N . TYR B 1 4 ? 1.423 139.375 40.156 1 38.31 4 TYR B N 1
ATOM 1875 C CA . TYR B 1 4 ? 2.014 138.125 40.469 1 38.31 4 TYR B CA 1
ATOM 1876 C C . TYR B 1 4 ? 1.605 137 39.469 1 38.31 4 TYR B C 1
ATOM 1878 O O . TYR B 1 4 ? 0.423 136.875 39.156 1 38.31 4 TYR B O 1
ATOM 1886 N N . LYS B 1 5 ? 2.375 136.875 38.406 1 34.97 5 LYS B N 1
ATOM 1887 C CA . LYS B 1 5 ? 2.006 136.125 37.281 1 34.97 5 LYS B CA 1
ATOM 1888 C C . LYS B 1 5 ? 1.801 134.625 37.688 1 34.97 5 LYS B C 1
ATOM 1890 O O . LYS B 1 5 ? 2.387 134.125 38.688 1 34.97 5 LYS B O 1
ATOM 1895 N N . PRO B 1 6 ? 1.027 133.875 36.844 1 36.69 6 PRO B N 1
ATOM 1896 C CA . PRO B 1 6 ? 0.207 132.625 36.875 1 36.69 6 PRO B CA 1
ATOM 1897 C C . PRO B 1 6 ? 1.043 131.375 36.875 1 36.69 6 PRO B C 1
ATOM 1899 O O . PRO B 1 6 ? 1.898 131.125 36 1 36.69 6 PRO B O 1
ATOM 1902 N N . LEU B 1 7 ? 1.794 131 37.875 1 35.72 7 LEU B N 1
ATOM 1903 C CA . LEU B 1 7 ? 2.787 129.875 37.781 1 35.72 7 LEU B CA 1
ATOM 1904 C C . LEU B 1 7 ? 2.172 128.625 37.156 1 35.72 7 LEU B C 1
ATOM 1906 O O . LEU B 1 7 ? 1.108 128.25 37.594 1 35.72 7 LEU B O 1
ATOM 1910 N N . LEU B 1 8 ? 2.395 128.375 35.875 1 31.05 8 LEU B N 1
ATOM 1911 C CA . LEU B 1 8 ? 1.988 127.312 34.969 1 31.05 8 LEU B CA 1
ATOM 1912 C C . LEU B 1 8 ? 2.311 125.938 35.562 1 31.05 8 LEU B C 1
ATOM 1914 O O . LEU B 1 8 ? 3.453 125.625 35.938 1 31.05 8 LEU B O 1
ATOM 1918 N N . GLU B 1 9 ? 1.47 125.375 36.406 1 30.16 9 GLU B N 1
ATOM 1919 C CA . GLU B 1 9 ? 1.622 124.125 37.094 1 30.16 9 GLU B CA 1
ATOM 1920 C C . GLU B 1 9 ? 1.939 122.938 36.125 1 30.16 9 GLU B C 1
ATOM 1922 O O . GLU B 1 9 ? 1.272 122.812 35.094 1 30.16 9 GLU B O 1
ATOM 1927 N N . GLU B 1 10 ? 3.203 122.625 35.906 1 33.59 10 GLU B N 1
ATOM 1928 C CA . GLU B 1 10 ? 3.812 121.562 35.094 1 33.59 10 GLU B CA 1
ATOM 1929 C C . GLU B 1 10 ? 3.156 120.188 35.375 1 33.59 10 GLU B C 1
ATOM 1931 O O . GLU B 1 10 ? 2.936 119.812 36.531 1 33.59 10 GLU B O 1
ATOM 1936 N N . ASP B 1 11 ? 2.246 119.688 34.5 1 31.02 11 ASP B N 1
ATOM 1937 C CA . ASP B 1 11 ? 1.458 118.5 34.406 1 31.02 11 ASP B CA 1
ATOM 1938 C C . ASP B 1 11 ? 2.352 117.25 34.5 1 31.02 11 ASP B C 1
ATOM 1940 O O . ASP B 1 11 ? 3.295 117.062 33.719 1 31.02 11 ASP B O 1
ATOM 1944 N N . SER B 1 12 ? 2.84 116.75 35.688 1 31.48 12 SER B N 1
ATOM 1945 C CA . SER B 1 12 ? 3.66 115.562 35.938 1 31.48 12 SER B CA 1
ATOM 1946 C C . SER B 1 12 ? 3.02 114.312 35.344 1 31.48 12 SER B C 1
ATOM 1948 O O . SER B 1 12 ? 2.012 113.875 35.875 1 31.48 12 SER B O 1
ATOM 1950 N N . SER B 1 13 ? 2.611 114.25 34.062 1 30.91 13 SER B N 1
ATOM 1951 C CA . SER B 1 13 ? 1.99 113.062 33.531 1 30.91 13 SER B CA 1
ATOM 1952 C C . SER B 1 13 ? 2.891 111.812 33.719 1 30.91 13 SER B C 1
ATOM 1954 O O . SER B 1 13 ? 3.969 111.75 33.125 1 30.91 13 SER B O 1
ATOM 1956 N N . ASP B 1 14 ? 3.08 111.375 34.969 1 30.31 14 ASP B N 1
ATOM 1957 C CA . ASP B 1 14 ? 3.832 110.188 35.281 1 30.31 14 ASP B CA 1
ATOM 1958 C C . ASP B 1 14 ? 3.332 109 34.469 1 30.31 14 ASP B C 1
ATOM 1960 O O . ASP B 1 14 ? 2.166 108.562 34.562 1 30.31 14 ASP B O 1
ATOM 1964 N N . GLY B 1 15 ? 3.539 108.938 33.125 1 30.7 15 GLY B N 1
ATOM 1965 C CA . GLY B 1 15 ? 3.232 107.812 32.25 1 30.7 15 GLY B CA 1
ATOM 1966 C C . GLY B 1 15 ? 3.797 106.5 32.781 1 30.7 15 GLY B C 1
ATOM 1967 O O . GLY B 1 15 ? 5.016 106.312 32.812 1 30.7 15 GLY B O 1
ATOM 1968 N N . SER B 1 16 ? 3.289 105.938 33.906 1 32.66 16 SER B N 1
ATOM 1969 C CA . SER B 1 16 ? 3.697 104.625 34.375 1 32.66 16 SER B CA 1
ATOM 1970 C C . SER B 1 16 ? 3.504 103.562 33.312 1 32.66 16 SER B C 1
ATOM 1972 O O . SER B 1 16 ? 2.383 103.312 32.844 1 32.66 16 SER B O 1
ATOM 1974 N N . GLU B 1 17 ? 4.367 103.562 32.219 1 33.41 17 GLU B N 1
ATOM 1975 C CA . GLU B 1 17 ? 4.352 102.438 31.266 1 33.41 17 GLU B CA 1
ATOM 1976 C C . GLU B 1 17 ? 4.473 101.062 31.969 1 33.41 17 GLU B C 1
ATOM 1978 O O . GLU B 1 17 ? 5.406 100.875 32.75 1 33.41 17 GLU B O 1
ATOM 1983 N N . HIS B 1 18 ? 3.352 100.562 32.469 1 33.03 18 HIS B N 1
ATOM 1984 C CA . HIS B 1 18 ? 3.279 99.188 32.938 1 33.03 18 HIS B CA 1
ATOM 1985 C C . HIS B 1 18 ? 3.82 98.188 31.906 1 33.03 18 HIS B C 1
ATOM 1987 O O . HIS B 1 18 ? 3.338 98.188 30.766 1 33.03 18 HIS B O 1
ATOM 1993 N N . PHE B 1 19 ? 5.152 98 31.797 1 33.16 19 PHE B N 1
ATOM 1994 C CA . PHE B 1 19 ? 5.777 96.938 31.016 1 33.16 19 PHE B CA 1
ATOM 1995 C C . PHE B 1 19 ? 5.125 95.562 31.312 1 33.16 19 PHE B C 1
ATOM 1997 O O . PHE B 1 19 ? 5.246 95.062 32.406 1 33.16 19 PHE B O 1
ATOM 2004 N N . GLU B 1 20 ? 3.873 95.375 30.891 1 36.28 20 GLU B N 1
ATOM 2005 C CA . GLU B 1 20 ? 3.32 94 30.953 1 36.28 20 GLU B CA 1
ATOM 2006 C C . GLU B 1 20 ? 4.254 93 30.297 1 36.28 20 GLU B C 1
ATOM 2008 O O . GLU B 1 20 ? 4.551 93.125 29.094 1 36.28 20 GLU B O 1
ATOM 2013 N N . ALA B 1 21 ? 5.363 92.562 30.953 1 38.66 21 ALA B N 1
ATOM 2014 C CA . ALA B 1 21 ? 6.164 91.438 30.531 1 38.66 21 ALA B CA 1
ATOM 2015 C C . ALA B 1 21 ? 5.273 90.25 30.156 1 38.66 21 ALA B C 1
ATOM 2017 O O . ALA B 1 21 ? 4.57 89.688 31.016 1 38.66 21 ALA B O 1
ATOM 2018 N N . HIS B 1 22 ? 4.66 90.312 28.953 1 40.66 22 HIS B N 1
ATOM 2019 C CA . HIS B 1 22 ? 4.027 89.062 28.422 1 40.66 22 HIS B CA 1
ATOM 2020 C C . HIS B 1 22 ? 4.984 87.875 28.453 1 40.66 22 HIS B C 1
ATOM 2022 O O . HIS B 1 22 ? 6.004 87.875 27.75 1 40.66 22 HIS B O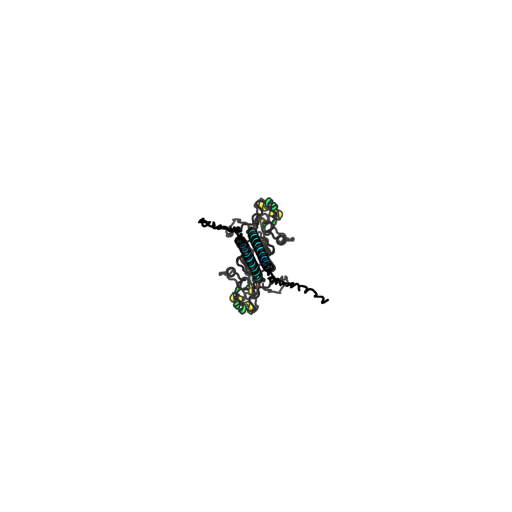 1
ATOM 2028 N N . TYR B 1 23 ? 5.348 87.312 29.609 1 40.12 23 TYR B N 1
ATOM 2029 C CA . TYR B 1 23 ? 6.039 86 29.656 1 40.12 23 TYR B CA 1
ATOM 2030 C C . TYR B 1 23 ? 5.387 85 28.719 1 40.12 23 TYR B C 1
ATOM 2032 O O . TYR B 1 23 ? 4.246 84.625 28.938 1 40.12 23 TYR B O 1
ATOM 2040 N N . GLU B 1 24 ? 5.645 85.125 27.375 1 44.06 24 GLU B N 1
ATOM 2041 C CA . GLU B 1 24 ? 5.246 84.062 26.484 1 44.06 24 GLU B CA 1
ATOM 2042 C C . GLU B 1 24 ? 5.793 82.688 26.984 1 44.06 24 GLU B C 1
ATOM 2044 O O . GLU B 1 24 ? 7.004 82.562 27.156 1 44.06 24 GLU B O 1
ATOM 2049 N N . ALA B 1 25 ? 5.133 82 27.859 1 48 25 ALA B N 1
ATOM 2050 C CA . ALA B 1 25 ? 5.504 80.625 28.188 1 48 25 ALA B CA 1
ATOM 2051 C C . ALA B 1 25 ? 5.875 79.875 26.938 1 48 25 ALA B C 1
ATOM 2053 O O . ALA B 1 25 ? 5.211 80 25.906 1 48 25 ALA B O 1
ATOM 2054 N N . PRO B 1 26 ? 7.203 79.562 26.75 1 48.62 26 PRO B N 1
ATOM 2055 C CA . PRO B 1 26 ? 7.527 78.75 25.578 1 48.62 26 PRO B CA 1
ATOM 2056 C C . PRO B 1 26 ? 6.555 77.625 25.391 1 48.62 26 PRO B C 1
ATOM 2058 O O . PRO B 1 26 ? 6.047 77.062 26.375 1 48.62 26 PRO B O 1
ATOM 2061 N N . ASP B 1 27 ? 5.746 77.625 24.375 1 48.84 27 ASP B N 1
ATOM 2062 C CA . ASP B 1 27 ? 4.91 76.5 23.953 1 48.84 27 ASP B CA 1
ATOM 2063 C C . ASP B 1 27 ? 5.703 75.188 23.953 1 48.84 27 ASP B C 1
ATOM 2065 O O . ASP B 1 27 ? 6.664 75.062 23.203 1 48.84 27 ASP B O 1
ATOM 2069 N N . ILE B 1 28 ? 6.078 74.562 25.094 1 52.44 28 ILE B N 1
ATOM 2070 C CA . ILE B 1 28 ? 6.594 73.188 25.031 1 52.44 28 ILE B CA 1
ATOM 2071 C C . ILE B 1 28 ? 5.809 72.375 24 1 52.44 28 ILE B C 1
ATOM 2073 O O . ILE B 1 28 ? 4.582 72.312 24.094 1 52.44 28 ILE B O 1
ATOM 2077 N N . PRO B 1 29 ? 6.375 72.375 22.844 1 49.5 29 PRO B N 1
ATOM 2078 C CA . PRO B 1 29 ? 5.633 71.5 21.922 1 49.5 29 PRO B CA 1
ATOM 2079 C C . PRO B 1 29 ? 5.164 70.188 22.578 1 49.5 29 PRO B C 1
ATOM 2081 O O . PRO B 1 29 ? 5.922 69.562 23.328 1 49.5 29 PRO B O 1
ATOM 2084 N N . LYS B 1 30 ? 3.986 70.062 23 1 50.72 30 LYS B N 1
ATOM 2085 C CA . LYS B 1 30 ? 3.451 68.75 23.359 1 50.72 30 LYS B CA 1
ATOM 2086 C C . LYS B 1 30 ? 3.941 67.688 22.391 1 50.72 30 LYS B C 1
ATOM 2088 O O . LYS B 1 30 ? 3.646 67.688 21.203 1 50.72 30 LYS B O 1
ATOM 2093 N N . GLN B 1 31 ? 5.219 67.188 22.453 1 51.69 31 GLN B N 1
ATOM 2094 C CA . GLN B 1 31 ? 5.617 66 21.703 1 51.69 31 GLN B CA 1
ATOM 2095 C C . GLN B 1 31 ? 4.465 65 21.578 1 51.69 31 GLN B C 1
ATOM 2097 O O . GLN B 1 31 ? 3.951 64.5 22.594 1 51.69 31 GLN B O 1
ATOM 2102 N N . ARG B 1 32 ? 3.572 65.188 20.734 1 52.75 32 ARG B N 1
ATOM 2103 C CA . ARG B 1 32 ? 2.51 64.25 20.422 1 52.75 32 ARG B CA 1
ATOM 2104 C C . ARG B 1 32 ? 3.045 62.844 20.375 1 52.75 32 ARG B C 1
ATOM 2106 O O . ARG B 1 32 ? 3.812 62.5 19.484 1 52.75 32 ARG B O 1
ATOM 2113 N N . PRO B 1 33 ? 3.562 62.344 21.531 1 61.75 33 PRO B N 1
ATOM 2114 C CA . PRO B 1 33 ? 3.986 60.938 21.547 1 61.75 33 PRO B CA 1
ATOM 2115 C C . PRO B 1 33 ? 3.115 60.031 20.672 1 61.75 33 PRO B C 1
ATOM 2117 O O . PRO B 1 33 ? 3.254 58.812 20.703 1 61.75 33 PRO B O 1
ATOM 2120 N N . THR B 1 34 ? 2.104 60.562 19.922 1 67.25 34 THR B N 1
ATOM 2121 C CA . THR B 1 34 ? 0.798 59.969 19.641 1 67.25 34 THR B CA 1
ATOM 2122 C C . THR B 1 34 ? 0.877 59.031 18.438 1 67.25 34 THR B C 1
ATOM 2124 O O . THR B 1 34 ? 0.264 57.969 18.422 1 67.25 34 THR B O 1
ATOM 2127 N N . LEU B 1 35 ? 1.774 59.594 17.438 1 79.12 35 LEU 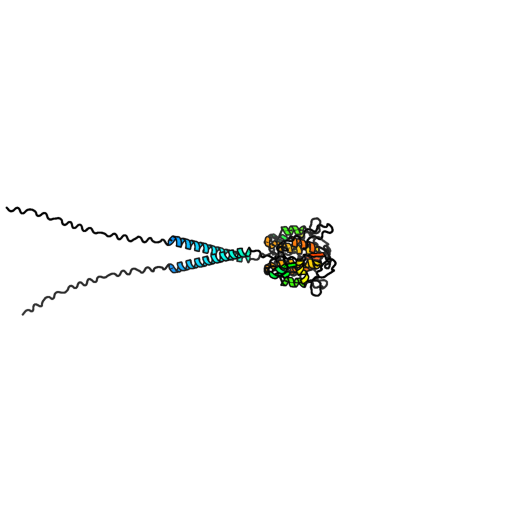B N 1
ATOM 2128 C CA . LEU B 1 35 ? 1.688 58.781 16.234 1 79.12 35 LEU B CA 1
ATOM 2129 C C . LEU B 1 35 ? 2.408 57.438 16.422 1 79.12 35 LEU B C 1
ATOM 2131 O O . LEU B 1 35 ? 1.913 56.406 15.984 1 79.12 35 LEU B O 1
ATOM 2135 N N . GLY B 1 36 ? 3.541 57.531 16.984 1 77.19 36 GLY B N 1
ATOM 2136 C CA . GLY B 1 36 ? 4.316 56.344 17.266 1 77.19 36 GLY B CA 1
ATOM 2137 C C . GLY B 1 36 ? 3.6 55.375 18.172 1 77.19 36 GLY B C 1
ATOM 2138 O O . GLY B 1 36 ? 3.609 54.156 17.922 1 77.19 36 GLY B O 1
ATOM 2139 N N . PHE B 1 37 ? 3.031 55.938 19.172 1 80.19 37 PHE B N 1
ATOM 2140 C CA . PHE B 1 37 ? 2.268 55.094 20.094 1 80.19 37 PHE B CA 1
ATOM 2141 C C . PHE B 1 37 ? 1.057 54.5 19.391 1 80.19 37 PHE B C 1
ATOM 2143 O O . PHE B 1 37 ? 0.731 53.312 19.594 1 80.19 37 PHE B O 1
ATOM 2150 N N . ARG B 1 38 ? 0.461 55.281 18.516 1 82.06 38 ARG B N 1
ATOM 2151 C CA . ARG B 1 38 ? -0.699 54.781 17.781 1 82.06 38 ARG B CA 1
ATOM 2152 C C . ARG B 1 38 ? -0.305 53.688 16.797 1 82.06 38 ARG B C 1
ATOM 2154 O O . ARG B 1 38 ? -1.023 52.688 16.641 1 82.06 38 ARG B O 1
ATOM 2161 N N . VAL B 1 39 ? 0.88 53.844 16.203 1 84.12 39 VAL B N 1
ATOM 2162 C CA . VAL B 1 39 ? 1.357 52.844 15.242 1 84.12 39 VAL B CA 1
ATOM 2163 C C . VAL B 1 39 ? 1.722 51.562 15.969 1 84.12 39 VAL B C 1
ATOM 2165 O O . VAL B 1 39 ? 1.376 50.469 15.516 1 84.12 39 VAL B O 1
ATOM 2168 N N . ARG B 1 40 ? 2.389 51.688 17.078 1 81.94 40 ARG B N 1
ATOM 2169 C CA . ARG B 1 40 ? 2.762 50.5 17.859 1 81.94 40 ARG B CA 1
ATOM 2170 C C . ARG B 1 40 ? 1.525 49.75 18.344 1 81.94 40 ARG B C 1
ATOM 2172 O O . ARG B 1 40 ? 1.48 48.531 18.281 1 81.94 40 ARG B O 1
ATOM 2179 N N . TYR B 1 41 ? 0.579 50.5 18.781 1 84.06 41 TYR B N 1
ATOM 2180 C CA . TYR B 1 41 ? -0.654 49.875 19.25 1 84.06 41 TYR B CA 1
ATOM 2181 C C . TYR B 1 41 ? -1.402 49.219 18.094 1 84.06 41 TYR B C 1
ATOM 2183 O O . TYR B 1 41 ? -1.955 48.125 18.25 1 84.06 41 TYR B O 1
ATOM 2191 N N . ALA B 1 42 ? -1.363 49.906 16.969 1 84.88 42 ALA B N 1
ATOM 2192 C CA . ALA B 1 42 ? -2 49.344 15.789 1 84.88 42 ALA B CA 1
ATOM 2193 C C . ALA B 1 42 ? -1.326 48.031 15.375 1 84.88 42 ALA B C 1
ATOM 2195 O O . ALA B 1 42 ? -2.002 47.062 15.016 1 84.88 42 ALA B O 1
ATOM 2196 N N . PHE B 1 43 ? -0.02 48.031 15.422 1 84.38 43 PHE B N 1
ATOM 2197 C CA . PHE B 1 43 ? 0.734 46.844 15.078 1 84.38 43 PHE B CA 1
ATOM 2198 C C . PHE B 1 43 ? 0.43 45.719 16.062 1 84.38 43 PHE B C 1
ATOM 2200 O O . PHE B 1 43 ? 0.262 44.562 15.648 1 84.38 43 PHE B O 1
ATOM 2207 N N . LEU B 1 44 ? 0.334 46 17.359 1 82.19 44 LEU B N 1
ATOM 2208 C CA . LEU B 1 44 ? 0.012 45 18.375 1 82.19 44 LEU B CA 1
ATOM 2209 C C . LEU B 1 44 ? -1.386 44.438 18.156 1 82.19 44 LEU B C 1
ATOM 2211 O O . LEU B 1 44 ? -1.599 43.219 18.312 1 82.19 44 LEU B O 1
ATOM 2215 N N . ILE B 1 45 ? -2.307 45.312 17.797 1 83.56 45 ILE B N 1
ATOM 2216 C CA . ILE B 1 45 ? -3.672 44.844 17.547 1 83.56 45 ILE B CA 1
ATOM 2217 C C . ILE B 1 45 ? -3.693 43.938 16.328 1 83.56 45 ILE B C 1
ATOM 2219 O O . ILE B 1 45 ? -4.383 42.906 16.328 1 83.56 45 ILE B O 1
ATOM 2223 N N . LEU B 1 46 ? -2.904 44.25 15.297 1 84.19 46 LEU B N 1
ATOM 2224 C CA . LEU B 1 46 ? -2.846 43.406 14.102 1 84.19 46 LEU B CA 1
ATOM 2225 C C . LEU B 1 46 ? -2.277 42.031 14.414 1 84.19 46 LEU B C 1
ATOM 2227 O O . LEU B 1 46 ? -2.812 41.031 13.961 1 84.19 46 LEU B O 1
ATOM 2231 N N . LEU B 1 47 ? -1.26 42.031 15.227 1 83.25 47 LEU B N 1
ATOM 2232 C CA . LEU B 1 47 ? -0.64 40.781 15.578 1 83.25 47 LEU B CA 1
ATOM 2233 C C . LEU B 1 47 ? -1.551 39.969 16.5 1 83.25 47 LEU B C 1
ATOM 2235 O O . LEU B 1 47 ? -1.636 38.719 16.359 1 83.25 47 LEU B O 1
ATOM 2239 N N . ALA B 1 48 ? -2.238 40.719 17.391 1 80.94 48 ALA B N 1
ATOM 2240 C CA . ALA B 1 48 ? -3.182 40.031 18.281 1 80.94 48 ALA B CA 1
ATOM 2241 C C . ALA B 1 48 ? -4.359 39.469 17.5 1 80.94 48 ALA B C 1
ATOM 2243 O O . ALA B 1 48 ? -4.816 38.344 17.781 1 80.94 48 ALA B O 1
ATOM 2244 N N . THR B 1 49 ? -4.859 40.156 16.594 1 82.12 49 THR B N 1
ATOM 2245 C CA . THR B 1 49 ? -5.949 39.688 15.742 1 82.12 49 THR B CA 1
ATOM 2246 C C . THR B 1 49 ? -5.508 38.469 14.938 1 82.12 49 THR B C 1
ATOM 2248 O O . THR B 1 49 ? -6.254 37.5 14.82 1 82.12 49 THR B O 1
ATOM 2251 N N . PHE B 1 50 ? -4.352 38.594 14.43 1 82 50 PHE B N 1
ATOM 2252 C CA . PHE B 1 50 ? -3.814 37.438 13.711 1 82 50 PHE B CA 1
ATOM 2253 C C . PHE B 1 50 ? -3.707 36.25 14.633 1 82 50 PHE B C 1
ATOM 2255 O O . PHE B 1 50 ? -4.043 35.125 14.234 1 82 50 PHE B O 1
ATOM 2262 N N . GLY B 1 51 ? -3.189 36.5 15.859 1 78.06 51 GLY B N 1
ATOM 2263 C CA . GLY B 1 51 ? -3.074 35.438 16.828 1 78.06 51 GLY B CA 1
ATOM 2264 C C . GLY B 1 51 ? -4.406 34.781 17.172 1 78.06 51 GLY B C 1
ATOM 2265 O O . GLY B 1 51 ? -4.512 33.562 17.219 1 78.06 51 GLY B O 1
ATOM 2266 N N . VAL B 1 52 ? -5.445 35.562 17.344 1 80.44 52 VAL B N 1
ATOM 2267 C CA . VAL B 1 52 ? -6.77 35.062 17.688 1 80.44 52 VAL B CA 1
ATOM 2268 C C . VAL B 1 52 ? -7.348 34.312 16.484 1 80.44 52 VAL B C 1
ATOM 2270 O O . VAL B 1 52 ? -7.906 33.219 16.641 1 80.44 52 VAL B O 1
ATOM 2273 N N . LEU B 1 53 ? -7.133 34.812 15.297 1 81.25 53 LEU B N 1
ATOM 2274 C CA . LEU B 1 53 ? -7.656 34.156 14.094 1 81.25 53 LEU B CA 1
ATOM 2275 C C . LEU B 1 53 ? -6.945 32.844 13.836 1 81.25 53 LEU B C 1
ATOM 2277 O O . LEU B 1 53 ? -7.582 31.859 13.469 1 81.25 53 LEU B O 1
ATOM 2281 N N . ASP B 1 54 ? -5.711 32.906 14.133 1 80.31 54 ASP B N 1
ATOM 2282 C CA . ASP B 1 54 ? -4.922 31.688 13.938 1 80.31 54 ASP B CA 1
ATOM 2283 C C . ASP B 1 54 ? -5.301 30.609 14.953 1 80.31 54 ASP B C 1
ATOM 2285 O O . ASP B 1 54 ? -5.465 29.438 14.602 1 80.31 54 ASP B O 1
ATOM 2289 N N . LEU B 1 55 ? -5.391 30.984 16.203 1 78.38 55 LEU B N 1
ATOM 2290 C CA . LEU B 1 55 ? -5.777 30.047 17.25 1 78.38 55 LEU B CA 1
ATOM 2291 C C . LEU B 1 55 ? -7.172 29.484 16.984 1 78.38 55 LEU B C 1
ATOM 2293 O O . LEU B 1 55 ? -7.406 28.297 17.188 1 78.38 55 LEU B O 1
ATOM 2297 N N . THR B 1 56 ? -8.078 30.344 16.562 1 81.31 56 THR B N 1
ATOM 2298 C CA . THR B 1 56 ? -9.438 29.891 16.266 1 81.31 56 THR B CA 1
ATOM 2299 C C . THR B 1 56 ? -9.438 28.922 15.086 1 81.31 56 THR B C 1
ATOM 2301 O O . THR B 1 56 ? -10.125 27.906 15.117 1 81.31 56 THR B O 1
ATOM 2304 N N . TYR B 1 57 ? -8.711 29.188 14.055 1 80.06 57 TYR B N 1
ATOM 2305 C CA . TYR B 1 57 ? -8.617 28.328 12.883 1 80.06 57 TYR B CA 1
ATOM 2306 C C . TYR B 1 57 ? -8.031 26.969 13.242 1 80.06 57 TYR B C 1
ATOM 2308 O O . TYR B 1 57 ? -8.562 25.922 12.844 1 80.06 57 TYR B O 1
ATOM 2316 N N . ARG B 1 58 ? -6.996 26.969 13.945 1 77.81 58 ARG B N 1
ATOM 2317 C CA . ARG B 1 58 ? -6.352 25.734 14.344 1 77.81 58 ARG B CA 1
ATOM 2318 C C . ARG B 1 58 ? -7.273 24.891 15.227 1 77.81 58 ARG B C 1
ATOM 2320 O O . ARG B 1 58 ? -7.344 23.672 15.07 1 77.81 58 ARG B O 1
ATOM 2327 N N . THR B 1 59 ? -7.863 25.594 16.125 1 77.62 59 THR B N 1
ATOM 2328 C CA . THR B 1 59 ? -8.797 24.875 17 1 77.62 59 THR B CA 1
ATOM 2329 C C . THR B 1 59 ? -9.969 24.328 16.188 1 77.62 59 THR B C 1
ATOM 2331 O O . THR B 1 59 ? -10.391 23.188 16.391 1 77.62 59 THR B O 1
ATOM 2334 N N . PHE B 1 60 ? -10.461 25.094 15.25 1 75.06 60 PHE B N 1
ATOM 2335 C CA . PHE B 1 60 ? -11.562 24.672 14.398 1 75.06 60 PHE B CA 1
ATOM 2336 C C . PHE B 1 60 ? -11.156 23.469 13.555 1 75.06 60 PHE B C 1
ATOM 2338 O O . PHE B 1 60 ? -11.891 22.484 13.469 1 75.06 60 PHE B O 1
ATOM 2345 N N . THR B 1 61 ? -9.992 23.531 12.984 1 77.12 61 THR B N 1
ATOM 2346 C CA . THR B 1 61 ? -9.5 22.438 12.148 1 77.12 61 THR B CA 1
ATOM 2347 C C . THR B 1 61 ? -9.273 21.172 12.992 1 77.12 61 THR B C 1
ATOM 2349 O O . THR B 1 61 ? -9.539 20.062 12.531 1 77.12 61 THR B O 1
ATOM 2352 N N . LEU B 1 62 ? -8.742 21.453 14.133 1 73.56 62 LEU B N 1
ATOM 2353 C CA . LEU B 1 62 ? -8.531 20.328 15.039 1 73.56 62 LEU B CA 1
ATOM 2354 C C . LEU B 1 62 ? -9.859 19.672 15.406 1 73.56 62 LEU B C 1
ATOM 2356 O O . LEU B 1 62 ? -9.961 18.453 15.422 1 73.56 62 LEU B O 1
ATOM 2360 N N . ILE B 1 63 ? -10.812 20.438 15.672 1 73.5 63 ILE B N 1
ATOM 2361 C CA . ILE B 1 63 ? -12.133 19.922 16.031 1 73.5 63 ILE B CA 1
ATOM 2362 C C . ILE B 1 63 ? -12.75 19.219 14.82 1 73.5 63 ILE B C 1
ATOM 2364 O O . ILE B 1 63 ? -13.305 18.125 14.961 1 73.5 63 ILE B O 1
ATOM 2368 N N . GLN B 1 64 ? -12.641 19.797 13.664 1 68.31 64 GLN B N 1
ATOM 2369 C CA . GLN B 1 64 ? -13.203 19.234 12.445 1 68.31 64 GLN B CA 1
ATOM 2370 C C . GLN B 1 64 ? -12.461 17.953 12.039 1 68.31 64 GLN B C 1
ATOM 2372 O O . GLN B 1 64 ? -13.062 17.016 11.531 1 68.31 64 GLN B O 1
ATOM 2377 N N . SER B 1 65 ? -11.148 18.094 12.195 1 66.06 65 SER B N 1
ATOM 2378 C CA . SER B 1 65 ? -10.328 16.938 11.836 1 66.06 65 SER B CA 1
ATOM 2379 C C . SER B 1 65 ? -10.617 15.758 12.758 1 66.06 65 SER B C 1
ATOM 2381 O O . SER B 1 65 ? -10.398 14.602 12.383 1 66.06 65 SER B O 1
ATOM 2383 N N . ARG B 1 66 ? -11.109 16.141 13.891 1 65.56 66 ARG B N 1
ATOM 2384 C CA . ARG B 1 66 ? -11.344 15.094 14.875 1 65.56 66 ARG B CA 1
ATOM 2385 C C . ARG B 1 66 ? -12.641 14.344 14.586 1 65.56 66 ARG B C 1
ATOM 2387 O O . ARG B 1 66 ? -12.898 13.289 15.172 1 65.56 66 ARG B O 1
ATOM 2394 N N . ARG B 1 67 ? -13.406 14.805 13.609 1 72.19 67 ARG B N 1
ATOM 2395 C CA . ARG B 1 67 ? -14.578 13.984 13.297 1 72.19 67 ARG B CA 1
ATOM 2396 C C . ARG B 1 67 ? -14.242 12.938 12.242 1 72.19 67 ARG B C 1
ATOM 2398 O O . ARG B 1 67 ? -14.055 13.266 11.07 1 72.19 67 ARG B O 1
ATOM 2405 N N . PRO B 1 68 ? -14.047 11.727 12.695 1 79.25 68 PRO B N 1
ATOM 2406 C CA . PRO B 1 68 ? -13.648 10.703 11.727 1 79.25 68 PRO B CA 1
ATOM 2407 C C . PRO B 1 68 ? -14.719 10.438 10.672 1 79.25 68 PRO B C 1
ATOM 2409 O O . PRO B 1 68 ? -15.914 10.516 10.961 1 79.25 68 PRO B O 1
ATOM 2412 N N . ILE B 1 69 ? -14.383 10.508 9.469 1 88.88 69 ILE B N 1
ATOM 2413 C CA . ILE B 1 69 ? -15.258 10.164 8.352 1 88.88 69 ILE B CA 1
ATOM 2414 C C . ILE B 1 69 ? -15.602 8.68 8.414 1 88.88 69 ILE B C 1
ATOM 2416 O O . ILE B 1 69 ? -14.711 7.828 8.5 1 88.88 69 ILE B O 1
ATOM 2420 N N . SER B 1 70 ? -16.875 8.398 8.523 1 94.25 70 SER B N 1
ATOM 2421 C CA . SER B 1 70 ? -17.359 7.016 8.562 1 94.25 70 SER B CA 1
ATOM 2422 C C . SER B 1 70 ? -17.547 6.461 7.156 1 94.25 70 SER B C 1
ATOM 2424 O O . SER B 1 70 ? -18.031 7.16 6.266 1 94.25 70 SER B O 1
ATOM 2426 N N . CYS B 1 71 ? -17.219 5.207 7.016 1 97.25 71 CYS B N 1
ATOM 2427 C CA . CYS B 1 71 ? -17.453 4.527 5.746 1 97.25 71 CYS B CA 1
ATOM 2428 C C . CYS B 1 71 ? -18.641 3.59 5.84 1 97.25 71 CYS B C 1
ATOM 2430 O O . CYS B 1 71 ? -18.797 2.691 5.008 1 97.25 71 CYS B O 1
ATOM 2432 N N . ASN B 1 72 ? -19.422 3.77 6.859 1 97.31 72 ASN B N 1
ATOM 2433 C CA . ASN B 1 72 ? -20.656 3.021 6.988 1 97.31 72 ASN B CA 1
ATOM 2434 C C . ASN B 1 72 ? -21.766 3.619 6.129 1 97.31 72 ASN B C 1
ATOM 2436 O O . ASN B 1 72 ? -21.812 4.832 5.926 1 97.31 72 ASN B O 1
ATOM 2440 N N . CYS B 1 73 ? -22.672 2.734 5.715 1 97.88 73 CYS B N 1
ATOM 2441 C CA . CYS B 1 73 ? -23.703 3.184 4.789 1 97.88 73 CYS B CA 1
ATOM 2442 C C . CYS B 1 73 ? -25.094 2.883 5.332 1 97.88 73 CYS B C 1
ATOM 2444 O O . CYS B 1 73 ? -26.078 2.945 4.598 1 97.88 73 CYS B O 1
ATOM 2446 N N . GLY B 1 74 ? -25.234 2.562 6.617 1 96.94 74 GLY B N 1
ATOM 2447 C CA . GLY B 1 74 ? -26.516 2.213 7.207 1 96.94 74 GLY B CA 1
ATOM 2448 C C . GLY B 1 74 ? -26.703 0.716 7.359 1 96.94 74 GLY B C 1
ATOM 2449 O O . GLY B 1 74 ? -25.75 -0.056 7.246 1 96.94 74 GLY B O 1
ATOM 2450 N N . GLU B 1 75 ? -28.016 0.276 7.582 1 96.62 75 GLU B N 1
ATOM 2451 C CA . GLU B 1 75 ? -28.297 -1.114 7.918 1 96.62 75 GLU B CA 1
ATOM 2452 C C . GLU B 1 75 ? -28.922 -1.849 6.738 1 96.62 75 GLU B C 1
ATOM 2454 O O . GLU B 1 75 ? -29 -3.08 6.73 1 96.62 75 GLU B O 1
ATOM 2459 N N . THR B 1 76 ? -29.422 -1.086 5.801 1 97.75 76 THR B N 1
ATOM 2460 C CA . THR B 1 76 ? -30.078 -1.688 4.645 1 97.75 76 THR B CA 1
ATOM 2461 C C . THR B 1 76 ? -29.562 -1.065 3.348 1 97.75 76 THR B C 1
ATOM 2463 O O . THR B 1 76 ? -28.969 0.01 3.367 1 97.75 76 THR B O 1
ATOM 2466 N N . VAL B 1 77 ? -29.797 -1.775 2.283 1 98.31 77 VAL B N 1
ATOM 2467 C CA . VAL B 1 77 ? -29.391 -1.26 0.981 1 98.31 77 VAL B CA 1
ATOM 2468 C C . VAL B 1 77 ? -30.125 0.04 0.683 1 98.31 77 VAL B C 1
ATOM 2470 O O . VAL B 1 77 ? -29.547 0.978 0.125 1 98.31 77 VAL B O 1
ATOM 2473 N N . GLU B 1 78 ? -31.375 0.093 1.042 1 97.94 78 GLU B N 1
ATOM 2474 C CA . GLU B 1 78 ? -32.156 1.305 0.849 1 97.94 78 GLU B CA 1
ATOM 2475 C C . GLU B 1 78 ? -31.562 2.488 1.592 1 97.94 78 GLU B C 1
ATOM 2477 O O . GLU B 1 78 ? -31.469 3.592 1.05 1 97.94 78 GLU B O 1
ATOM 2482 N N . GLU B 1 79 ? -31.172 2.236 2.801 1 98.12 79 GLU B N 1
ATOM 2483 C CA . GLU B 1 79 ? -30.516 3.279 3.578 1 98.12 79 GLU B CA 1
ATOM 2484 C C . GLU B 1 79 ? -29.188 3.701 2.934 1 98.12 79 GLU B C 1
ATOM 2486 O O . GLU B 1 79 ? -28.844 4.883 2.932 1 98.12 79 GLU B O 1
ATOM 2491 N N . ALA B 1 80 ? -28.453 2.713 2.439 1 98.56 80 ALA B N 1
ATOM 2492 C CA . ALA B 1 80 ? -27.188 3.012 1.769 1 98.56 80 ALA B CA 1
ATOM 2493 C C . ALA B 1 80 ? -27.406 3.971 0.6 1 98.56 80 ALA B C 1
ATOM 2495 O O . ALA B 1 80 ? -26.688 4.965 0.466 1 98.56 80 ALA B O 1
ATOM 2496 N N . ILE B 1 81 ? -28.391 3.676 -0.191 1 98.25 81 ILE B N 1
ATOM 2497 C CA . ILE B 1 81 ? -28.703 4.512 -1.344 1 98.25 81 ILE B CA 1
ATOM 2498 C C . ILE B 1 81 ? -29.109 5.906 -0.875 1 98.25 81 ILE B C 1
ATOM 2500 O O . ILE B 1 81 ? -28.656 6.914 -1.422 1 98.25 81 ILE B O 1
ATOM 2504 N N . ALA B 1 82 ? -29.875 6.008 0.185 1 97.62 82 ALA B N 1
ATOM 2505 C CA . ALA B 1 82 ? -30.328 7.281 0.742 1 97.62 82 ALA B CA 1
ATOM 2506 C C . ALA B 1 82 ? -29.141 8.102 1.262 1 97.62 82 ALA B C 1
ATOM 2508 O O . ALA B 1 82 ? -29.172 9.328 1.219 1 97.62 82 ALA B O 1
ATOM 2509 N N . ASN B 1 83 ? -28.172 7.371 1.708 1 96.94 83 ASN B N 1
ATOM 2510 C CA . ASN B 1 83 ? -26.969 8.016 2.252 1 96.94 83 ASN B CA 1
ATOM 2511 C C . ASN B 1 83 ? -25.938 8.297 1.163 1 96.94 83 ASN B C 1
ATOM 2513 O O . ASN B 1 83 ? -24.781 8.547 1.46 1 96.94 83 ASN B O 1
ATOM 2517 N N . SER B 1 84 ? -26.312 8.164 -0.081 1 97.56 84 SER B N 1
ATOM 2518 C CA . SER B 1 84 ? -25.516 8.477 -1.265 1 97.56 84 SER B CA 1
ATOM 2519 C C . SER B 1 84 ? -24.344 7.512 -1.411 1 97.56 84 SER B C 1
ATOM 2521 O O . SER B 1 84 ? -23.328 7.859 -2.002 1 97.56 84 SER B O 1
ATOM 2523 N N . CYS B 1 85 ? -24.484 6.371 -0.769 1 98.56 85 CYS B N 1
ATOM 2524 C CA . CYS B 1 85 ? -23.484 5.324 -0.99 1 98.56 85 CYS B CA 1
ATOM 2525 C C . CYS B 1 85 ? -23.688 4.66 -2.348 1 98.56 85 CYS B C 1
ATOM 2527 O O . CYS B 1 85 ? -24.797 4.688 -2.9 1 98.56 85 CYS B O 1
ATOM 2529 N N . LYS B 1 86 ? -22.578 4.137 -2.9 1 98.56 86 LYS B N 1
ATOM 2530 C CA . LYS B 1 86 ? -22.578 3.316 -4.105 1 98.56 86 LYS B CA 1
ATOM 2531 C C . LYS B 1 86 ? -21.812 2.016 -3.893 1 98.56 86 LYS B C 1
ATOM 2533 O O . LYS B 1 86 ? -20.906 1.956 -3.068 1 98.56 86 LYS B O 1
ATOM 2538 N N . TYR B 1 87 ? -22.297 1.052 -4.602 1 98.62 87 TYR B N 1
ATOM 2539 C CA . TYR B 1 87 ? -21.594 -0.221 -4.523 1 98.62 87 TYR B CA 1
ATOM 2540 C C . TYR B 1 87 ? -20.188 -0.106 -5.113 1 98.62 87 TYR B C 1
ATOM 2542 O O . TYR B 1 87 ? -20.016 0.423 -6.215 1 98.62 87 TYR B O 1
ATOM 2550 N N . ASP B 1 88 ? -19.219 -0.504 -4.344 1 98.56 88 ASP B N 1
ATOM 2551 C CA . ASP B 1 88 ? -17.812 -0.574 -4.715 1 98.56 88 ASP B CA 1
ATOM 2552 C C . ASP B 1 88 ? -17.344 -2.023 -4.844 1 98.56 88 ASP B C 1
ATOM 2554 O O . ASP B 1 88 ? -17.188 -2.725 -3.842 1 98.56 88 ASP B O 1
ATOM 2558 N N . SER B 1 89 ? -17.031 -2.438 -6.059 1 98.25 89 SER B N 1
ATOM 2559 C CA . SER B 1 89 ? -16.703 -3.842 -6.281 1 98.25 89 SER B CA 1
ATOM 2560 C C . SER B 1 89 ? -15.273 -4.152 -5.863 1 98.25 89 SER B C 1
ATOM 2562 O O . SER B 1 89 ? -14.914 -5.316 -5.68 1 98.25 89 SER B O 1
ATOM 2564 N N . ILE B 1 90 ? -14.375 -3.156 -5.715 1 98.38 90 ILE B N 1
ATOM 2565 C CA . ILE B 1 90 ? -13.07 -3.416 -5.121 1 98.38 90 ILE B CA 1
ATOM 2566 C C . ILE B 1 90 ? -13.234 -3.84 -3.666 1 98.38 90 ILE B C 1
ATOM 2568 O O . ILE B 1 90 ? -12.656 -4.844 -3.234 1 98.38 90 ILE B O 1
ATOM 2572 N N . ALA B 1 91 ? -14.094 -3.135 -2.941 1 98.06 91 ALA B N 1
ATOM 2573 C CA . ALA B 1 91 ? -14.289 -3.338 -1.51 1 98.06 91 ALA B CA 1
ATOM 2574 C C . ALA B 1 91 ? -15.336 -4.422 -1.248 1 98.06 91 ALA B C 1
ATOM 2576 O O . ALA B 1 91 ? -15.469 -4.906 -0.122 1 98.06 91 ALA B O 1
ATOM 2577 N N . ALA B 1 92 ? -16.094 -4.809 -2.27 1 97.88 92 ALA B N 1
ATOM 2578 C CA . ALA B 1 92 ? -17.281 -5.625 -2.051 1 97.88 92 ALA B CA 1
ATOM 2579 C C . ALA B 1 92 ? -18.141 -5.047 -0.931 1 97.88 92 ALA B C 1
ATOM 2581 O O . ALA B 1 92 ? -18.5 -5.754 0.019 1 97.88 92 ALA B O 1
ATOM 2582 N N . ALA B 1 93 ? -18.516 -3.756 -1.083 1 98.38 93 ALA B N 1
ATOM 2583 C CA . ALA B 1 93 ? -19.25 -3.02 -0.056 1 98.38 93 ALA B CA 1
ATOM 2584 C C . ALA B 1 93 ? -19.922 -1.777 -0.642 1 98.38 93 ALA B C 1
ATOM 2586 O O . ALA B 1 93 ? -19.516 -1.282 -1.693 1 98.38 93 ALA B O 1
ATOM 2587 N N . TRP B 1 94 ? -20.969 -1.401 0.03 1 98.62 94 TRP B N 1
ATOM 2588 C CA . TRP B 1 94 ? -21.469 -0.049 -0.185 1 98.62 94 TRP B CA 1
ATOM 2589 C C . TRP B 1 94 ? -20.625 0.975 0.56 1 98.62 94 TRP B C 1
ATOM 2591 O O . TRP B 1 94 ? -20.344 0.812 1.75 1 98.62 94 TRP B O 1
ATOM 2601 N N . LEU B 1 95 ? -20.141 2.021 -0.183 1 98.69 95 LEU B N 1
ATOM 2602 C CA . LEU B 1 95 ? -19.266 3.029 0.422 1 98.69 95 LEU B CA 1
ATOM 2603 C C . LEU B 1 95 ? -19.781 4.434 0.109 1 98.69 95 LEU B C 1
ATOM 2605 O O . LEU B 1 95 ? -20.266 4.695 -0.996 1 98.69 95 LEU B O 1
ATOM 2609 N N . PRO B 1 96 ? -19.672 5.312 1.064 1 98.12 96 PRO B N 1
ATOM 2610 C CA . PRO B 1 96 ? -19.984 6.715 0.794 1 98.12 96 PRO B CA 1
ATOM 2611 C C . PRO B 1 96 ? -18.953 7.398 -0.092 1 98.12 96 PRO B C 1
ATOM 2613 O O . PRO B 1 96 ? -17.859 6.852 -0.311 1 98.12 96 PRO B O 1
ATOM 2616 N N . PRO B 1 97 ? -19.25 8.531 -0.649 1 97.5 97 PRO B N 1
ATOM 2617 C CA . PRO B 1 97 ? -18.359 9.195 -1.598 1 97.5 97 PRO B CA 1
ATOM 2618 C C . PRO B 1 97 ? -16.969 9.43 -1.027 1 97.5 97 PRO B C 1
ATOM 2620 O O . PRO B 1 97 ? -15.969 9.305 -1.746 1 97.5 97 PRO B O 1
ATOM 2623 N N . ALA B 1 98 ? -16.828 9.719 0.253 1 96.69 98 ALA B N 1
ATOM 2624 C CA . ALA B 1 98 ? -15.539 10.039 0.876 1 96.69 98 ALA B CA 1
ATOM 2625 C C . ALA B 1 98 ? -14.625 8.82 0.896 1 96.69 98 ALA B C 1
ATOM 2627 O O . ALA B 1 98 ? -13.406 8.953 1.057 1 96.69 98 ALA B O 1
ATOM 2628 N N . CYS B 1 99 ? -15.219 7.648 0.695 1 98.19 99 CYS B N 1
ATOM 2629 C CA . CYS B 1 99 ? -14.445 6.422 0.847 1 98.19 99 CYS B CA 1
ATOM 2630 C C . CYS B 1 99 ? -14.297 5.703 -0.489 1 98.19 99 CYS B C 1
ATOM 2632 O O . CYS B 1 99 ? -13.938 4.523 -0.526 1 98.19 99 CYS B O 1
ATOM 2634 N N . ARG B 1 100 ? -14.602 6.383 -1.548 1 97.94 100 ARG B N 1
ATOM 2635 C CA . ARG B 1 100 ? -14.562 5.75 -2.863 1 97.94 100 ARG B CA 1
ATOM 2636 C C . ARG B 1 100 ? -13.57 6.461 -3.781 1 97.94 100 ARG B C 1
ATOM 2638 O O . ARG B 1 100 ? -13.375 7.672 -3.67 1 97.94 100 ARG B O 1
ATOM 2645 N N . ASN B 1 101 ? -12.922 5.73 -4.605 1 98.31 101 ASN B N 1
ATOM 2646 C CA . ASN B 1 101 ? -12.203 6.203 -5.785 1 98.31 101 ASN B CA 1
ATOM 2647 C C . ASN B 1 101 ? -12.844 5.699 -7.074 1 98.31 101 ASN B C 1
ATOM 2649 O O . ASN B 1 101 ? -12.5 4.625 -7.566 1 98.31 101 ASN B O 1
ATOM 2653 N N . ASP B 1 102 ? -13.734 6.477 -7.617 1 98 102 ASP B N 1
ATOM 2654 C CA . ASP B 1 102 ? -14.594 6.02 -8.703 1 98 102 ASP B CA 1
ATOM 2655 C C . ASP B 1 102 ? -13.781 5.75 -9.969 1 98 102 ASP B C 1
ATOM 2657 O O . ASP B 1 102 ? -14.109 4.848 -10.742 1 98 102 ASP B O 1
ATOM 2661 N N . GLU B 1 103 ? -12.789 6.527 -10.211 1 98.06 103 GLU B N 1
ATOM 2662 C CA . GLU B 1 103 ? -11.93 6.281 -11.367 1 98.06 103 GLU B CA 1
ATOM 2663 C C . GLU B 1 103 ? -11.211 4.938 -11.242 1 98.06 103 GLU B C 1
ATOM 2665 O O . GLU B 1 103 ? -11.164 4.164 -12.203 1 98.06 103 GLU B O 1
ATOM 2670 N N . LEU B 1 104 ? -10.672 4.668 -10.109 1 98.62 104 LEU B N 1
ATOM 2671 C CA . LEU B 1 104 ? -9.992 3.398 -9.859 1 98.62 104 LEU B CA 1
ATOM 2672 C C . LEU B 1 104 ? -10.977 2.234 -9.953 1 98.62 104 LEU B C 1
ATOM 2674 O O . LEU B 1 104 ? -10.633 1.165 -10.461 1 98.62 104 LEU B O 1
ATOM 2678 N N . LEU B 1 105 ? -12.188 2.439 -9.484 1 98.56 105 LEU B N 1
ATOM 2679 C CA . LEU B 1 105 ? -13.242 1.433 -9.547 1 98.56 105 LEU B CA 1
ATOM 2680 C C . LEU B 1 105 ? -13.547 1.058 -10.992 1 98.56 105 LEU B C 1
ATOM 2682 O O . LEU B 1 105 ? -13.672 -0.125 -11.32 1 98.56 105 LEU B O 1
ATOM 2686 N N . ALA B 1 106 ? -13.664 2.043 -11.789 1 98.31 106 ALA B N 1
ATOM 2687 C CA . ALA B 1 106 ? -13.93 1.795 -13.203 1 98.31 106 ALA B CA 1
ATOM 2688 C C . ALA B 1 106 ? -12.82 0.96 -13.828 1 98.31 106 ALA B C 1
ATOM 2690 O O . ALA B 1 106 ? -13.086 0.055 -14.625 1 98.31 106 ALA B O 1
ATOM 2691 N N . GLN B 1 107 ? -11.609 1.247 -13.484 1 98.62 107 GLN B N 1
ATOM 2692 C CA . GLN B 1 107 ? -10.484 0.468 -13.977 1 98.62 107 GLN B CA 1
ATOM 2693 C C . GLN B 1 107 ? -10.562 -0.979 -13.5 1 98.62 107 GLN B C 1
ATOM 2695 O O . GLN B 1 107 ? -10.344 -1.909 -14.281 1 98.62 107 GLN B O 1
ATOM 2700 N N . PHE B 1 108 ? -10.906 -1.146 -12.305 1 98.81 108 PHE B N 1
ATOM 2701 C CA . PHE B 1 108 ? -11.016 -2.484 -11.742 1 98.81 108 PHE B CA 1
ATOM 2702 C C . PHE B 1 108 ? -12.07 -3.303 -12.484 1 98.81 108 PHE B C 1
ATOM 2704 O O . PHE B 1 108 ? -11.828 -4.457 -12.836 1 98.81 108 PHE B O 1
ATOM 2711 N N . GLU B 1 109 ? -13.164 -2.709 -12.711 1 98.25 109 GLU B N 1
ATOM 2712 C CA . GLU B 1 109 ? -14.312 -3.402 -13.281 1 98.25 109 GLU B CA 1
ATOM 2713 C C . GLU B 1 109 ? -14.086 -3.738 -14.75 1 98.25 109 GLU B C 1
ATOM 2715 O O . GLU B 1 109 ? -14.844 -4.508 -15.344 1 98.25 109 GLU B O 1
ATOM 2720 N N . THR B 1 110 ? -12.984 -3.271 -15.297 1 98 110 THR B N 1
ATOM 2721 C CA . THR B 1 110 ? -12.633 -3.6 -16.672 1 98 110 THR B CA 1
ATOM 2722 C C . THR B 1 110 ? -11.305 -4.352 -16.734 1 98 110 THR B C 1
ATOM 2724 O O . THR B 1 110 ? -10.656 -4.398 -17.781 1 98 110 THR B O 1
ATOM 2727 N N . SER B 1 111 ? -10.859 -4.879 -15.641 1 98 111 SER B N 1
ATOM 2728 C CA . SER B 1 111 ? -9.562 -5.555 -15.578 1 98 111 SER B CA 1
ATOM 2729 C C . SER B 1 111 ? -9.734 -7.062 -15.453 1 98 111 SER B C 1
ATOM 2731 O O . SER B 1 111 ? -8.766 -7.781 -15.188 1 98 111 SER B O 1
ATOM 2733 N N . GLY B 1 112 ? -10.938 -7.539 -15.617 1 97.88 112 GLY B N 1
ATOM 2734 C CA . GLY B 1 112 ? -11.203 -8.961 -15.492 1 97.88 112 GLY B CA 1
ATOM 2735 C C . GLY B 1 112 ? -10.914 -9.734 -16.766 1 97.88 112 GLY B C 1
ATOM 2736 O O . GLY B 1 112 ? -10.477 -9.156 -17.766 1 97.88 112 GLY B O 1
ATOM 2737 N N . PRO B 1 113 ? -11.117 -11.055 -16.734 1 97.38 113 PRO B N 1
ATOM 2738 C CA . PRO B 1 113 ? -10.68 -11.93 -17.812 1 97.38 113 PRO B CA 1
ATOM 2739 C C . PRO B 1 113 ? -11.648 -11.938 -19 1 97.38 113 PRO B C 1
ATOM 2741 O O . PRO B 1 113 ? -11.297 -12.414 -20.078 1 97.38 113 PRO B O 1
ATOM 2744 N N . ASN B 1 114 ? -12.883 -11.43 -18.828 1 97 114 ASN B N 1
ATOM 2745 C CA . ASN B 1 114 ? -13.836 -11.445 -19.938 1 97 114 ASN B CA 1
ATOM 2746 C C . ASN B 1 114 ? -13.406 -10.5 -21.062 1 97 114 ASN B C 1
ATOM 2748 O O . ASN B 1 114 ? -12.656 -9.547 -20.812 1 97 114 ASN B O 1
ATOM 2752 N N . PRO B 1 115 ? -13.875 -10.719 -22.234 1 97.25 115 PRO B N 1
ATOM 2753 C CA . PRO B 1 115 ? -13.477 -9.883 -23.359 1 97.25 115 PRO B CA 1
ATOM 2754 C C . PRO B 1 115 ? -13.75 -8.398 -23.125 1 97.25 115 PRO B C 1
ATOM 2756 O O . PRO B 1 115 ? -13 -7.543 -23.594 1 97.25 115 PRO B O 1
ATOM 2759 N N . ASP B 1 116 ? -14.781 -8.102 -22.391 1 96.62 116 ASP B N 1
ATOM 2760 C CA . ASP B 1 116 ? -15.109 -6.707 -22.125 1 96.62 116 ASP B CA 1
ATOM 2761 C C . ASP B 1 116 ? -14.422 -6.227 -20.844 1 96.62 116 ASP B C 1
ATOM 2763 O O . ASP B 1 116 ? -14.672 -5.113 -20.375 1 96.62 116 ASP B O 1
ATOM 2767 N N . GLY B 1 117 ? -13.625 -7.023 -20.234 1 98.06 117 GLY B N 1
ATOM 2768 C CA . GLY B 1 117 ? -12.859 -6.68 -19.047 1 98.06 117 GLY B CA 1
ATOM 2769 C C . GLY B 1 117 ? -13.625 -6.918 -17.75 1 98.06 117 GLY B C 1
ATOM 2770 O O . GLY B 1 117 ? -13.094 -6.695 -16.656 1 98.06 117 GLY B O 1
ATOM 2771 N N . SER B 1 118 ? -14.883 -7.383 -17.859 1 97.94 118 SER B N 1
ATOM 2772 C CA . SER B 1 118 ? -15.68 -7.586 -16.641 1 97.94 118 SER B CA 1
ATOM 2773 C C . SER B 1 118 ? -15.25 -8.844 -15.906 1 97.94 118 SER B C 1
ATOM 2775 O O . SER B 1 118 ? -14.539 -9.688 -16.453 1 97.94 118 SER B O 1
ATOM 2777 N N . TRP B 1 119 ? -15.625 -8.898 -14.664 1 98.25 119 TRP B N 1
ATOM 2778 C CA . TRP B 1 119 ? -15.336 -10.039 -13.805 1 98.25 119 TRP B CA 1
ATOM 2779 C C . TRP B 1 119 ? -16.5 -11.008 -13.773 1 98.25 119 TRP B C 1
ATOM 2781 O O . TRP B 1 119 ? -17.625 -10.656 -14.133 1 98.25 119 TRP B O 1
ATOM 2791 N N . MET B 1 120 ? -16.203 -12.227 -13.383 1 97.19 120 MET B N 1
ATOM 2792 C CA . MET B 1 120 ? -17.25 -13.227 -13.18 1 97.19 120 MET B CA 1
ATOM 2793 C C . MET B 1 120 ? -17.547 -13.414 -11.703 1 97.19 120 MET B C 1
ATOM 2795 O O . MET B 1 120 ? -16.625 -13.617 -10.898 1 97.19 120 MET B O 1
ATOM 2799 N N . TYR B 1 121 ? -18.781 -13.359 -11.359 1 98.44 121 TYR B N 1
ATOM 2800 C CA . TYR B 1 121 ? -19.266 -13.625 -10.016 1 98.44 121 TYR B CA 1
ATOM 2801 C C . TYR B 1 121 ? -20.312 -14.734 -10.023 1 98.44 121 TYR B C 1
ATOM 2803 O O . TYR B 1 121 ? -21.172 -14.781 -10.914 1 98.44 121 TYR B O 1
ATOM 2811 N N . TYR B 1 122 ? -20.25 -15.586 -9.055 1 98.38 122 TYR B N 1
ATOM 2812 C CA . TYR B 1 122 ? -21.156 -16.734 -9.016 1 98.38 122 TYR B CA 1
ATOM 2813 C C . TYR B 1 122 ? -21.891 -16.812 -7.684 1 98.38 122 TYR B C 1
ATOM 2815 O O . TYR B 1 122 ? -21.359 -16.391 -6.648 1 98.38 122 TYR B O 1
ATOM 2823 N N . ALA B 1 123 ? -23.047 -17.406 -7.707 1 97.31 123 ALA B N 1
ATOM 2824 C CA . ALA B 1 123 ? -23.875 -17.547 -6.504 1 97.31 123 ALA B CA 1
ATOM 2825 C C . ALA B 1 123 ? -23.375 -18.703 -5.641 1 97.31 123 ALA B C 1
ATOM 2827 O O . ALA B 1 123 ? -23.734 -18.797 -4.461 1 97.31 123 ALA B O 1
ATOM 2828 N N . ASP B 1 124 ? -22.625 -19.578 -6.273 1 94.88 124 ASP B N 1
ATOM 2829 C CA . ASP B 1 124 ? -22.109 -20.734 -5.555 1 94.88 124 ASP B CA 1
ATOM 2830 C C . ASP B 1 124 ? -20.797 -21.219 -6.176 1 94.88 124 ASP B C 1
ATOM 2832 O O . ASP B 1 124 ? -20.422 -20.797 -7.273 1 94.88 124 ASP B O 1
ATOM 2836 N N . LYS B 1 125 ? -20.172 -22.156 -5.461 1 93.88 125 LYS B N 1
ATOM 2837 C CA . LYS B 1 125 ? -18.859 -22.641 -5.879 1 93.88 125 LYS B CA 1
ATOM 2838 C C . LYS B 1 125 ? -18.969 -23.469 -7.145 1 93.88 125 LYS B C 1
ATOM 2840 O O . LYS B 1 125 ? -17.984 -23.656 -7.863 1 93.88 125 LYS B O 1
ATOM 2845 N N . ASN B 1 126 ? -20.156 -24.047 -7.441 1 94.75 126 ASN B N 1
ATOM 2846 C CA . ASN B 1 126 ? -20.359 -24.906 -8.594 1 94.75 126 ASN B CA 1
ATOM 2847 C C . ASN B 1 126 ? -20.703 -24.109 -9.852 1 94.75 126 ASN B C 1
ATOM 2849 O O . ASN B 1 126 ? -20.953 -24.688 -10.906 1 94.75 126 ASN B O 1
ATOM 2853 N N . LYS B 1 127 ? -20.703 -22.781 -9.75 1 94.25 127 LYS B N 1
ATOM 2854 C CA . LYS B 1 127 ? -20.938 -21.891 -10.891 1 94.25 127 LYS B CA 1
ATOM 2855 C C . LYS B 1 127 ? -22.328 -22.125 -11.492 1 94.25 127 LYS B C 1
ATOM 2857 O O . LYS B 1 127 ? -22.484 -22.109 -12.711 1 94.25 127 LYS B O 1
ATOM 2862 N N . THR B 1 128 ? -23.281 -22.422 -10.656 1 95 128 THR B N 1
ATOM 2863 C CA . THR B 1 128 ? -24.625 -22.734 -11.148 1 95 128 THR B CA 1
ATOM 2864 C C . THR B 1 128 ? -25.312 -21.469 -11.688 1 95 128 THR B C 1
ATOM 2866 O O . THR B 1 128 ? -26.172 -21.562 -12.562 1 95 128 THR B O 1
ATOM 2869 N N . ARG B 1 129 ? -24.969 -20.375 -11.102 1 96.25 129 ARG B N 1
ATOM 2870 C CA . ARG B 1 129 ? -25.578 -19.125 -11.516 1 96.25 129 ARG B CA 1
ATOM 2871 C C . ARG B 1 129 ? -24.594 -17.969 -11.398 1 96.25 129 ARG B C 1
ATOM 2873 O O . ARG B 1 129 ? -23.922 -17.812 -10.375 1 96.25 129 ARG B O 1
ATOM 2880 N N . THR B 1 130 ? -24.594 -17.172 -12.484 1 97.31 130 THR B N 1
ATOM 2881 C CA . THR B 1 130 ? -23.766 -15.977 -12.469 1 97.31 130 THR B CA 1
ATOM 2882 C C . THR B 1 130 ? -24.531 -14.797 -11.875 1 97.31 130 THR B C 1
ATOM 2884 O O . THR B 1 130 ? -25.766 -14.758 -11.93 1 97.31 130 THR B O 1
ATOM 2887 N N . LEU B 1 131 ? -23.828 -13.914 -11.258 1 97.94 131 LEU B N 1
ATOM 2888 C CA . LEU B 1 131 ? -24.422 -12.703 -10.68 1 97.94 131 LEU B CA 1
ATOM 2889 C C . LEU B 1 131 ? -23.922 -11.461 -11.406 1 97.94 131 LEU B C 1
ATOM 2891 O O . LEU B 1 131 ? -22.719 -11.336 -11.695 1 97.94 131 LEU B O 1
ATOM 2895 N N . SER B 1 132 ? -24.859 -10.578 -11.719 1 96.69 132 SER B N 1
ATOM 2896 C CA . SER B 1 132 ? -24.469 -9.25 -12.195 1 96.69 132 SER B CA 1
ATOM 2897 C C . SER B 1 132 ? -24.016 -8.359 -11.047 1 96.69 132 SER B C 1
ATOM 2899 O O . SER B 1 132 ? -24.219 -8.695 -9.883 1 96.69 132 SER B O 1
ATOM 2901 N N . LEU B 1 133 ? -23.422 -7.238 -11.414 1 97.38 133 LEU B N 1
ATOM 2902 C CA . LEU B 1 133 ? -22.984 -6.297 -10.391 1 97.38 133 LEU B CA 1
ATOM 2903 C C . LEU B 1 133 ? -24.188 -5.777 -9.594 1 97.38 133 LEU B C 1
ATOM 2905 O O . LEU B 1 133 ? -24.078 -5.566 -8.383 1 97.38 133 LEU B O 1
ATOM 2909 N N . GLU B 1 134 ? -25.203 -5.551 -10.297 1 97 134 GLU B N 1
ATOM 2910 C CA . GLU B 1 134 ? -26.422 -5.105 -9.633 1 97 134 GLU B CA 1
ATOM 2911 C C . GLU B 1 134 ? -26.922 -6.145 -8.625 1 97 134 GLU B C 1
ATOM 2913 O O . GLU B 1 134 ? -27.266 -5.805 -7.496 1 97 134 GLU B O 1
ATOM 2918 N N . GLU B 1 135 ? -26.953 -7.375 -9.062 1 97.62 135 GLU B N 1
ATOM 2919 C CA . GLU B 1 135 ? -27.375 -8.453 -8.164 1 97.62 135 GLU B CA 1
ATOM 2920 C C . GLU B 1 135 ? -26.422 -8.57 -6.977 1 97.62 135 GLU B C 1
ATOM 2922 O O . GLU B 1 135 ? -26.844 -8.812 -5.848 1 97.62 135 GLU B O 1
ATOM 2927 N N . LEU B 1 136 ? -25.156 -8.422 -7.223 1 97.81 136 LEU B 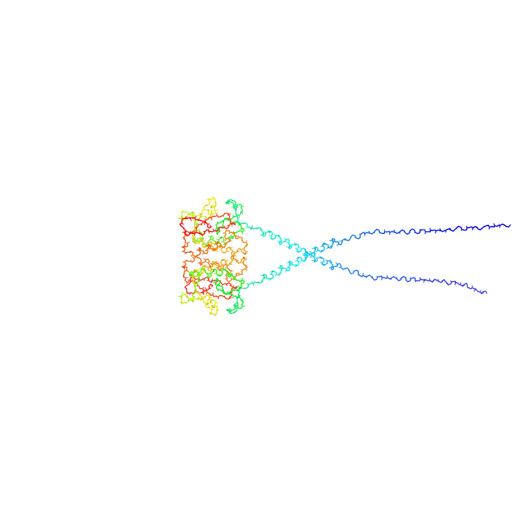N 1
ATOM 2928 C CA . LEU B 1 136 ? -24.141 -8.461 -6.172 1 97.81 136 LEU B CA 1
ATOM 2929 C C . LEU B 1 136 ? -24.406 -7.387 -5.121 1 97.81 136 LEU B C 1
ATOM 2931 O O . LEU B 1 136 ? -24.344 -7.664 -3.92 1 97.81 136 LEU B O 1
ATOM 2935 N N . SER B 1 137 ? -24.688 -6.23 -5.598 1 98 137 SER B N 1
ATOM 2936 C CA . SER B 1 137 ? -24.891 -5.086 -4.711 1 98 137 SER B CA 1
ATOM 2937 C C . SER B 1 137 ? -26.094 -5.289 -3.803 1 98 137 SER B C 1
ATOM 2939 O O . SER B 1 137 ? -26.234 -4.617 -2.779 1 98 137 SER B O 1
ATOM 2941 N N . MET B 1 138 ? -26.984 -6.215 -4.121 1 98.19 138 MET B N 1
ATOM 2942 C CA . MET B 1 138 ? -28.219 -6.445 -3.361 1 98.19 138 MET B CA 1
ATOM 2943 C C . MET B 1 138 ? -28.031 -7.594 -2.373 1 98.19 138 MET B C 1
ATOM 2945 O O . MET B 1 138 ? -28.938 -7.887 -1.587 1 98.19 138 MET B O 1
ATOM 2949 N N . LEU B 1 139 ? -26.875 -8.156 -2.295 1 97.94 139 LEU B N 1
ATOM 2950 C CA . LEU B 1 139 ? -26.625 -9.344 -1.488 1 97.94 139 LEU B CA 1
ATOM 2951 C C . LEU B 1 139 ? -26.828 -9.047 -0.005 1 97.94 139 LEU B C 1
ATOM 2953 O O . LEU B 1 139 ? -27.188 -9.93 0.768 1 97.94 139 LEU B O 1
ATOM 2957 N N . PRO B 1 140 ? -26.578 -7.82 0.428 1 97.5 140 PRO B N 1
ATOM 2958 C CA . PRO B 1 140 ? -26.828 -7.555 1.848 1 97.5 140 PRO B CA 1
ATOM 2959 C C . PRO B 1 140 ? -28.281 -7.824 2.256 1 97.5 140 PRO B C 1
ATOM 2961 O O . PRO B 1 140 ? -28.547 -8.094 3.428 1 97.5 140 PRO B O 1
ATOM 2964 N N . LYS B 1 141 ? -29.203 -7.809 1.383 1 97.31 141 LYS B N 1
ATOM 2965 C CA . LYS B 1 141 ? -30.609 -8.047 1.689 1 97.31 141 LYS B CA 1
ATOM 2966 C C . LYS B 1 141 ? -30.828 -9.477 2.17 1 97.31 141 LYS B C 1
ATOM 2968 O O . LYS B 1 141 ? -31.719 -9.727 2.988 1 97.31 141 LYS B O 1
ATOM 2973 N N . THR B 1 142 ? -30.047 -10.398 1.659 1 95.62 142 THR B N 1
ATOM 2974 C CA . THR B 1 142 ? -30.234 -11.805 1.982 1 95.62 142 THR B CA 1
ATOM 2975 C C . THR B 1 142 ? -29.125 -12.312 2.885 1 95.62 142 THR B C 1
ATOM 2977 O O . THR B 1 142 ? -29.219 -13.398 3.465 1 95.62 142 THR B O 1
ATOM 2980 N N . GLY B 1 143 ? -28.062 -11.586 2.992 1 94.19 143 GLY B N 1
ATOM 2981 C CA . GLY B 1 143 ? -26.906 -12.047 3.738 1 94.19 143 GLY B CA 1
ATOM 2982 C C . GLY B 1 143 ? -26.094 -13.102 3 1 94.19 143 GLY B C 1
ATOM 2983 O O . GLY B 1 143 ? -25.25 -13.766 3.592 1 94.19 143 GLY B O 1
ATOM 2984 N N . SER B 1 144 ? -26.344 -13.227 1.738 1 94.31 144 SER B N 1
ATOM 2985 C CA . SER B 1 144 ? -25.656 -14.234 0.931 1 94.31 144 SER B CA 1
ATOM 2986 C C . SER B 1 144 ? -24.25 -13.789 0.558 1 94.31 144 SER B C 1
ATOM 2988 O O . SER B 1 144 ? -23.891 -12.625 0.757 1 94.31 144 SER B O 1
ATOM 2990 N N . HIS B 1 145 ? -23.5 -14.82 0.032 1 97.19 145 HIS B N 1
ATOM 2991 C CA . HIS B 1 145 ? -22.141 -14.594 -0.423 1 97.19 145 HIS B CA 1
ATOM 2992 C C . HIS B 1 145 ? -22.016 -14.805 -1.928 1 97.19 145 HIS B C 1
ATOM 2994 O O . HIS B 1 145 ? -22.891 -15.398 -2.551 1 97.19 145 HIS B O 1
ATOM 3000 N N . PHE B 1 146 ? -20.984 -14.227 -2.48 1 98 146 PHE B N 1
ATOM 3001 C CA . PHE B 1 146 ? -20.641 -14.547 -3.863 1 98 146 PHE B CA 1
ATOM 3002 C C . PHE B 1 146 ? -19.297 -15.281 -3.938 1 98 146 PHE B C 1
ATOM 3004 O O . PHE B 1 146 ? -18.531 -15.266 -2.98 1 98 146 PHE B O 1
ATOM 3011 N N . PHE B 1 147 ? -19.109 -15.953 -5.066 1 98.38 147 PHE B N 1
ATOM 3012 C CA . PHE B 1 147 ? -17.906 -16.719 -5.352 1 98.38 147 PHE B CA 1
ATOM 3013 C C . PHE B 1 147 ? -17.234 -16.219 -6.629 1 98.38 147 PHE B C 1
ATOM 3015 O O . PHE B 1 147 ? -17.922 -15.859 -7.59 1 98.38 147 PHE B O 1
ATOM 3022 N N . THR B 1 148 ? -15.953 -16.172 -6.586 1 98.06 148 THR B N 1
ATOM 3023 C CA . THR B 1 148 ? -15.211 -15.711 -7.758 1 98.06 148 THR B CA 1
ATOM 3024 C C . THR B 1 148 ? -13.82 -16.328 -7.793 1 98.06 148 THR B C 1
ATOM 3026 O O . THR B 1 148 ? -13.531 -17.266 -7.051 1 98.06 148 THR B O 1
ATOM 3029 N N . THR B 1 149 ? -12.984 -15.883 -8.656 1 97.88 149 THR B N 1
ATOM 3030 C CA . THR B 1 149 ? -11.758 -16.594 -9 1 97.88 149 THR B CA 1
ATOM 3031 C C . THR B 1 149 ? -10.602 -16.125 -8.133 1 97.88 149 THR B C 1
ATOM 3033 O O . THR B 1 149 ? -10.695 -15.086 -7.465 1 97.88 149 THR B O 1
ATOM 3036 N N . HIS B 1 150 ? -9.531 -16.922 -8.156 1 98.19 150 HIS B N 1
ATOM 3037 C CA . HIS B 1 150 ? -8.273 -16.531 -7.543 1 98.19 150 HIS B CA 1
ATOM 3038 C C . HIS B 1 150 ? -7.738 -15.242 -8.164 1 98.19 150 HIS B C 1
ATOM 3040 O O . HIS B 1 150 ? -7.215 -14.375 -7.461 1 98.19 150 HIS B O 1
ATOM 3046 N N . GLN B 1 151 ? -7.902 -15.086 -9.461 1 98.62 151 GLN B N 1
ATOM 3047 C CA . GLN B 1 151 ? -7.469 -13.891 -10.172 1 98.62 151 GLN B CA 1
ATOM 3048 C C . GLN B 1 151 ? -8.109 -12.641 -9.57 1 98.62 151 GLN B C 1
ATOM 3050 O O . GLN B 1 151 ? -7.426 -11.641 -9.336 1 98.62 151 GLN B O 1
ATOM 3055 N N . TRP B 1 152 ? -9.391 -12.734 -9.398 1 98.62 152 TRP B N 1
ATOM 3056 C CA . TRP B 1 152 ? -10.102 -11.609 -8.812 1 98.62 152 TRP B CA 1
ATOM 3057 C C . TRP B 1 152 ? -9.492 -11.211 -7.473 1 98.62 152 TRP B C 1
ATOM 3059 O O . TRP B 1 152 ? -9.297 -10.031 -7.199 1 98.62 152 TRP B O 1
ATOM 3069 N N . HIS B 1 153 ? -9.148 -12.195 -6.652 1 98.5 153 HIS B N 1
ATOM 3070 C CA . HIS B 1 153 ? -8.586 -11.938 -5.332 1 98.5 153 HIS B CA 1
ATOM 3071 C C . HIS B 1 153 ? -7.258 -11.203 -5.434 1 98.5 153 HIS B C 1
ATOM 3073 O O . HIS B 1 153 ? -7.031 -10.219 -4.719 1 98.5 153 HIS B O 1
ATOM 3079 N N . LEU B 1 154 ? -6.434 -11.641 -6.297 1 98.75 154 LEU B N 1
ATOM 3080 C CA . LEU B 1 154 ? -5.117 -11.031 -6.457 1 98.75 154 LEU B CA 1
ATOM 3081 C C . LEU B 1 154 ? -5.242 -9.594 -6.945 1 98.75 154 LEU B C 1
ATOM 3083 O O . LEU B 1 154 ? -4.559 -8.695 -6.438 1 98.75 154 LEU B O 1
ATOM 3087 N N . VAL B 1 155 ? -6.141 -9.406 -7.887 1 98.81 155 VAL B N 1
ATOM 3088 C CA . VAL B 1 155 ? -6.312 -8.062 -8.445 1 98.81 155 VAL B CA 1
ATOM 3089 C C . VAL B 1 155 ? -6.984 -7.16 -7.414 1 98.81 155 VAL B C 1
ATOM 3091 O O . VAL B 1 155 ? -6.641 -5.98 -7.297 1 98.81 155 VAL B O 1
ATOM 3094 N N . HIS B 1 156 ? -7.93 -7.688 -6.668 1 98.5 156 HIS B N 1
ATOM 3095 C CA . HIS B 1 156 ? -8.5 -6.98 -5.531 1 98.5 156 HIS B CA 1
ATOM 3096 C C . HIS B 1 156 ? -7.414 -6.465 -4.594 1 98.5 156 HIS B C 1
ATOM 3098 O O . HIS B 1 156 ? -7.441 -5.301 -4.184 1 98.5 156 HIS B O 1
ATOM 3104 N N . CYS B 1 157 ? -6.504 -7.309 -4.27 1 98.69 157 CYS B N 1
ATOM 3105 C CA . CYS B 1 157 ? -5.41 -6.934 -3.381 1 98.69 157 CYS B CA 1
ATOM 3106 C C . CYS B 1 157 ? -4.566 -5.824 -3.996 1 98.69 157 CYS B C 1
ATOM 3108 O O . CYS B 1 157 ? -4.246 -4.836 -3.328 1 98.69 157 CYS B O 1
ATOM 3110 N N . ALA B 1 158 ? -4.223 -5.977 -5.266 1 98.88 158 ALA B N 1
ATOM 3111 C CA . ALA B 1 158 ? -3.42 -4.965 -5.949 1 98.88 158 ALA B CA 1
ATOM 3112 C C . ALA B 1 158 ? -4.148 -3.625 -5.996 1 98.88 158 ALA B C 1
ATOM 3114 O O . ALA B 1 158 ? -3.537 -2.572 -5.809 1 98.88 158 ALA B O 1
ATOM 3115 N N . TYR B 1 159 ? -5.383 -3.639 -6.203 1 98.88 159 TYR B N 1
ATOM 3116 C CA . TYR B 1 159 ? -6.148 -2.404 -6.332 1 98.88 159 TYR B CA 1
ATOM 3117 C C . TYR B 1 159 ? -6.344 -1.742 -4.973 1 98.88 159 TYR B C 1
ATOM 3119 O O . TYR B 1 159 ? -6.484 -0.52 -4.887 1 98.88 159 TYR B O 1
ATOM 3127 N N . TYR B 1 160 ? -6.328 -2.545 -3.893 1 98.75 160 TYR B N 1
ATOM 3128 C CA . TYR B 1 160 ? -6.34 -1.895 -2.586 1 98.75 160 TYR B CA 1
ATOM 3129 C C . TYR B 1 160 ? -5.012 -1.203 -2.312 1 98.75 160 TYR B C 1
ATOM 3131 O O . TYR B 1 160 ? -4.973 -0.148 -1.675 1 98.75 160 TYR B O 1
ATOM 3139 N N . TRP B 1 161 ? -3.947 -1.837 -2.795 1 98.81 161 TRP B N 1
ATOM 3140 C CA . TRP B 1 161 ? -2.666 -1.146 -2.719 1 98.81 161 TRP B CA 1
ATOM 3141 C C . TRP B 1 161 ? -2.707 0.169 -3.49 1 98.81 161 TRP B C 1
ATOM 3143 O O . TRP B 1 161 ? -2.344 1.22 -2.957 1 98.81 161 TRP B O 1
ATOM 3153 N N . LYS B 1 162 ? -3.252 0.171 -4.68 1 98.81 162 LYS B N 1
ATOM 3154 C CA . LYS B 1 162 ? -3.393 1.377 -5.492 1 98.81 162 LYS B CA 1
ATOM 3155 C C . LYS B 1 162 ? -4.281 2.404 -4.797 1 98.81 162 LYS B C 1
ATOM 3157 O O . LYS B 1 162 ? -3.971 3.596 -4.785 1 98.81 162 LYS B O 1
ATOM 3162 N N . LYS B 1 163 ? -5.383 1.956 -4.262 1 98.75 163 LYS B N 1
ATOM 3163 C CA . LYS B 1 163 ? -6.324 2.836 -3.574 1 98.75 163 LYS B CA 1
ATOM 3164 C C . LYS B 1 163 ? -5.656 3.545 -2.398 1 98.75 163 LYS B C 1
ATOM 3166 O O . LYS B 1 163 ? -5.809 4.754 -2.229 1 98.75 163 LYS B O 1
ATOM 3171 N N . MET B 1 164 ? -4.906 2.803 -1.608 1 98.38 164 MET B N 1
ATOM 3172 C CA . MET B 1 164 ? -4.18 3.367 -0.473 1 98.38 164 MET B CA 1
ATOM 3173 C C . MET B 1 164 ? -3.111 4.348 -0.942 1 98.38 164 MET B C 1
ATOM 3175 O O . MET B 1 164 ? -2.949 5.422 -0.359 1 98.38 164 MET B O 1
ATOM 3179 N N . PHE B 1 165 ? -2.404 3.98 -1.981 1 98.31 165 PHE B N 1
ATOM 3180 C CA . PHE B 1 165 ? -1.35 4.824 -2.529 1 98.31 165 PHE B CA 1
ATOM 3181 C C . PHE B 1 165 ? -1.912 6.16 -3 1 98.31 165 PHE B C 1
ATOM 3183 O O . PHE B 1 165 ? -1.364 7.215 -2.682 1 98.31 165 PHE B O 1
ATOM 3190 N N . LEU B 1 166 ? -3.049 6.129 -3.73 1 98.06 166 LEU B N 1
ATOM 3191 C CA . LEU B 1 166 ? -3.648 7.316 -4.328 1 98.06 166 LEU B CA 1
ATOM 3192 C C . LEU B 1 166 ? -4.414 8.125 -3.285 1 98.06 166 LEU B C 1
ATOM 3194 O O . LEU B 1 166 ? -4.746 9.289 -3.514 1 98.06 166 LEU B O 1
ATOM 3198 N N . ALA B 1 167 ? -4.738 7.508 -2.15 1 96.88 167 ALA B N 1
ATOM 3199 C CA . ALA B 1 167 ? -5.574 8.133 -1.129 1 96.88 167 ALA B CA 1
ATOM 3200 C C . ALA B 1 167 ? -4.941 9.422 -0.618 1 96.88 167 ALA B C 1
ATOM 3202 O O . ALA B 1 167 ? -5.648 10.391 -0.327 1 96.88 167 ALA B O 1
ATOM 3203 N N . ALA B 1 168 ? -3.645 9.43 -0.499 1 89.88 168 ALA B N 1
ATOM 3204 C CA . ALA B 1 168 ? -2.955 10.609 0.013 1 89.88 168 ALA B CA 1
ATOM 3205 C C . ALA B 1 168 ? -3.193 11.82 -0.891 1 89.88 168 ALA B C 1
ATOM 3207 O O . ALA B 1 168 ? -3.379 12.938 -0.407 1 89.88 168 ALA B O 1
ATOM 3208 N N . GLU B 1 169 ? -3.203 11.609 -2.102 1 91.06 169 GLU B N 1
ATOM 3209 C CA . GLU B 1 169 ? -3.381 12.688 -3.072 1 91.06 169 GLU B CA 1
ATOM 3210 C C . GLU B 1 169 ? -4.859 13.023 -3.254 1 91.06 169 GLU B C 1
ATOM 3212 O O . GLU B 1 169 ? -5.223 14.203 -3.35 1 91.06 169 GLU B O 1
ATOM 3217 N N . MET B 1 170 ? -5.68 12.047 -3.236 1 93.69 170 MET B N 1
ATOM 3218 C CA . MET B 1 170 ? -7.086 12.219 -3.588 1 93.69 170 MET B CA 1
ATOM 3219 C C . MET B 1 170 ? -7.914 12.578 -2.359 1 93.69 170 MET B C 1
ATOM 3221 O O . MET B 1 170 ? -9.047 13.047 -2.484 1 93.69 170 MET B O 1
ATOM 3225 N N . GLY B 1 171 ? -7.363 12.312 -1.163 1 93.19 171 GLY B N 1
ATOM 3226 C CA . GLY B 1 171 ? -8.094 12.578 0.067 1 93.19 171 GLY B CA 1
ATOM 3227 C C . GLY B 1 171 ? -9.117 11.516 0.391 1 93.19 171 GLY B C 1
ATOM 3228 O O . GLY B 1 171 ? -10.039 11.742 1.181 1 93.19 171 GLY B O 1
ATOM 3229 N N . THR B 1 172 ? -8.992 10.375 -0.26 1 96.88 172 THR B N 1
ATOM 3230 C CA . THR B 1 172 ? -9.914 9.266 -0.025 1 96.88 172 THR B CA 1
ATOM 3231 C C . THR B 1 172 ? -9.656 8.625 1.336 1 96.88 172 THR B C 1
ATOM 3233 O O . THR B 1 172 ? -8.5 8.414 1.718 1 96.88 172 THR B O 1
ATOM 3236 N N . VAL B 1 173 ? -10.734 8.375 2.072 1 96.5 173 VAL B N 1
ATOM 3237 C CA . VAL B 1 173 ? -10.625 7.645 3.33 1 96.5 173 VAL B CA 1
ATOM 3238 C C . VAL B 1 173 ? -10.672 6.145 3.064 1 96.5 173 VAL B C 1
ATOM 3240 O O . VAL B 1 173 ? -11.609 5.648 2.426 1 96.5 173 VAL B O 1
ATOM 3243 N N . ILE B 1 174 ? -9.648 5.508 3.48 1 97.62 174 ILE B N 1
ATOM 3244 C CA . ILE B 1 174 ? -9.656 4.055 3.367 1 97.62 174 ILE B CA 1
ATOM 3245 C C . ILE B 1 174 ? -10.383 3.445 4.566 1 97.62 174 ILE B C 1
ATOM 3247 O O . ILE B 1 174 ? -10.062 3.752 5.715 1 97.62 174 ILE B O 1
ATOM 3251 N N . GLU B 1 175 ? -11.359 2.66 4.328 1 97.31 175 GLU B N 1
ATOM 3252 C CA . GLU B 1 175 ? -12.172 2.088 5.398 1 97.31 175 GLU B CA 1
ATOM 3253 C C . GLU B 1 175 ? -11.344 1.163 6.285 1 97.31 175 GLU B C 1
ATOM 3255 O O . GLU B 1 175 ? -10.461 0.453 5.797 1 97.31 175 GLU B O 1
ATOM 3260 N N . ALA B 1 176 ? -11.68 1.03 7.512 1 95.38 176 ALA B N 1
ATOM 3261 C CA . ALA B 1 176 ? -10.953 0.245 8.508 1 95.38 176 ALA B CA 1
ATOM 3262 C C . ALA B 1 176 ? -10.953 -1.237 8.141 1 95.38 176 ALA B C 1
ATOM 3264 O O . ALA B 1 176 ? -10.008 -1.963 8.453 1 95.38 176 ALA B O 1
ATOM 3265 N N . ARG B 1 177 ? -11.984 -1.618 7.484 1 95.62 177 ARG B N 1
ATOM 3266 C CA . ARG B 1 177 ? -12.125 -3.01 7.07 1 95.62 177 ARG B CA 1
ATOM 3267 C C . ARG B 1 177 ? -10.898 -3.486 6.309 1 95.62 177 ARG B C 1
ATOM 3269 O O . ARG B 1 177 ? -10.477 -4.637 6.453 1 95.62 177 ARG B O 1
ATOM 3276 N N . TYR B 1 178 ? -10.32 -2.611 5.543 1 97.19 178 TYR B N 1
ATOM 3277 C CA . TYR B 1 178 ? -9.18 -3.004 4.719 1 97.19 178 TYR B CA 1
ATOM 3278 C C . TYR B 1 178 ? -7.934 -2.225 5.109 1 97.19 178 TYR B C 1
ATOM 3280 O O . TYR B 1 178 ? -6.82 -2.596 4.73 1 97.19 178 TYR B O 1
ATOM 3288 N N . ASN B 1 179 ? -8.125 -1.153 5.832 1 96.75 179 ASN B N 1
ATOM 3289 C CA . ASN B 1 179 ? -6.988 -0.325 6.227 1 96.75 179 ASN B CA 1
ATOM 3290 C C . ASN B 1 179 ? -6.305 -0.869 7.477 1 96.75 179 ASN B C 1
ATOM 3292 O O . ASN B 1 179 ? -6.266 -0.198 8.508 1 96.75 179 ASN B O 1
ATOM 3296 N N . ASN B 1 180 ? -5.734 -2.004 7.348 1 95.56 180 ASN B N 1
ATOM 3297 C CA . ASN B 1 180 ? -5.062 -2.635 8.477 1 95.56 180 ASN B CA 1
ATOM 3298 C C . ASN B 1 180 ? -4.023 -3.65 8.016 1 95.56 180 ASN B C 1
ATOM 3300 O O . ASN B 1 180 ? -4.137 -4.211 6.926 1 95.56 180 ASN B O 1
ATOM 3304 N N . ILE B 1 181 ? -3.031 -3.918 8.883 1 96.88 181 ILE B N 1
ATOM 3305 C CA . ILE B 1 181 ? -1.872 -4.734 8.531 1 96.88 181 ILE B CA 1
ATOM 3306 C C . ILE B 1 181 ? -2.305 -6.184 8.328 1 96.88 181 ILE B C 1
ATOM 3308 O O . ILE B 1 181 ? -1.725 -6.902 7.516 1 96.88 181 ILE B O 1
ATOM 3312 N N . ALA B 1 182 ? -3.314 -6.617 8.984 1 96.44 182 ALA B N 1
ATOM 3313 C CA . ALA B 1 182 ? -3.812 -7.984 8.844 1 96.44 182 ALA B CA 1
ATOM 3314 C C . ALA B 1 182 ? -4.297 -8.25 7.422 1 96.44 182 ALA B C 1
ATOM 3316 O O . ALA B 1 182 ? -4.094 -9.336 6.883 1 96.44 182 ALA B O 1
ATOM 3317 N N . HIS B 1 183 ? -4.961 -7.273 6.836 1 97.38 183 HIS B N 1
ATOM 3318 C CA . HIS B 1 183 ? -5.398 -7.41 5.449 1 97.38 183 HIS B CA 1
ATOM 3319 C C . HIS B 1 183 ? -4.207 -7.555 4.512 1 97.38 183 HIS B C 1
ATOM 3321 O O . HIS B 1 183 ? -4.215 -8.406 3.619 1 97.38 183 HIS B O 1
ATOM 3327 N N . ILE B 1 184 ? -3.176 -6.762 4.703 1 98.31 184 ILE B N 1
ATOM 3328 C CA . ILE B 1 184 ? -1.979 -6.82 3.869 1 98.31 184 ILE B CA 1
ATOM 3329 C C . ILE B 1 184 ? -1.312 -8.188 4.02 1 98.31 184 ILE B C 1
ATOM 3331 O O . ILE B 1 184 ? -0.894 -8.789 3.031 1 98.31 184 ILE B O 1
ATOM 3335 N N . ASN B 1 185 ? -1.274 -8.664 5.246 1 97.81 185 ASN B N 1
ATOM 3336 C CA . ASN B 1 185 ? -0.729 -10 5.488 1 97.81 185 ASN B CA 1
ATOM 3337 C C . ASN B 1 185 ? -1.542 -11.078 4.773 1 97.81 185 ASN B C 1
ATOM 3339 O O . ASN B 1 185 ? -0.976 -12.008 4.199 1 97.81 185 ASN B O 1
ATOM 3343 N N . HIS B 1 186 ? -2.822 -10.984 4.793 1 97.62 186 HIS B N 1
ATOM 3344 C CA . HIS B 1 186 ? -3.68 -11.93 4.086 1 97.62 186 HIS B CA 1
ATOM 3345 C C . HIS B 1 186 ? -3.414 -11.898 2.584 1 97.62 186 HIS B C 1
ATOM 3347 O O . HIS B 1 186 ? -3.328 -12.953 1.943 1 97.62 186 HIS B O 1
ATOM 3353 N N . CYS B 1 187 ? -3.291 -10.711 2.066 1 98.38 187 CYS B N 1
ATOM 3354 C CA . CYS B 1 187 ? -2.986 -10.57 0.647 1 98.38 187 CYS B CA 1
ATOM 3355 C C . CYS B 1 187 ? -1.646 -11.211 0.312 1 98.38 187 CYS B C 1
ATOM 3357 O O . CYS B 1 187 ? -1.504 -11.859 -0.729 1 98.38 187 CYS B O 1
ATOM 3359 N N . GLU B 1 188 ? -0.64 -10.992 1.21 1 98.44 188 GLU B N 1
ATOM 3360 C CA . GLU B 1 188 ? 0.655 -11.625 0.994 1 98.44 188 GLU B CA 1
ATOM 3361 C C . GLU B 1 188 ? 0.512 -13.141 0.882 1 98.44 188 GLU B C 1
ATOM 3363 O O . GLU B 1 188 ? 1.089 -13.758 -0.014 1 98.44 188 GLU B O 1
ATOM 3368 N N . MET B 1 189 ? -0.239 -13.734 1.762 1 97.81 189 MET B N 1
ATOM 3369 C CA . MET B 1 189 ? -0.491 -15.172 1.71 1 97.81 189 MET B CA 1
ATOM 3370 C C . MET B 1 189 ? -1.121 -15.562 0.378 1 97.81 189 MET B C 1
ATOM 3372 O O . MET B 1 189 ? -0.733 -16.562 -0.225 1 97.81 189 MET B O 1
ATOM 3376 N N . MET B 1 190 ? -2.053 -14.789 -0.079 1 98.06 190 MET B N 1
ATOM 3377 C CA . MET B 1 190 ? -2.74 -15.086 -1.331 1 98.06 190 MET B CA 1
ATOM 3378 C C . MET B 1 190 ? -1.79 -14.969 -2.518 1 98.06 190 MET B C 1
ATOM 3380 O O . MET B 1 190 ? -1.893 -15.734 -3.48 1 98.06 190 MET B O 1
ATOM 3384 N N . PHE B 1 191 ? -0.863 -13.961 -2.492 1 98.44 191 PHE B N 1
ATOM 3385 C CA . PHE B 1 191 ? 0.125 -13.797 -3.553 1 98.44 191 PHE B CA 1
ATOM 3386 C C . PHE B 1 191 ? 0.955 -15.062 -3.719 1 98.44 191 PHE B C 1
ATOM 3388 O O . PHE B 1 191 ? 1.365 -15.398 -4.832 1 98.44 191 PHE B O 1
ATOM 3395 N N . LEU B 1 192 ? 1.181 -15.719 -2.613 1 98.44 192 LEU B N 1
ATOM 3396 C CA . LEU B 1 192 ? 2.104 -16.844 -2.611 1 98.44 192 LEU B CA 1
ATOM 3397 C C . LEU B 1 192 ? 1.385 -18.141 -2.99 1 98.44 192 LEU B C 1
ATOM 3399 O O . LEU B 1 192 ? 2.025 -19.125 -3.35 1 98.44 192 LEU B O 1
ATOM 3403 N N . LYS B 1 193 ? 0.03 -18.109 -2.904 1 97.69 193 LYS B N 1
ATOM 3404 C CA . LYS B 1 193 ? -0.718 -19.281 -3.354 1 97.69 193 LYS B CA 1
ATOM 3405 C C . LYS B 1 193 ? -0.556 -19.484 -4.855 1 97.69 193 LYS B C 1
ATOM 3407 O O . LYS B 1 193 ? -0.552 -18.531 -5.625 1 97.69 193 LYS B O 1
ATOM 3412 N N . ARG B 1 194 ? -0.406 -20.734 -5.285 1 97.06 194 ARG B N 1
ATOM 3413 C CA . ARG B 1 194 ? -0.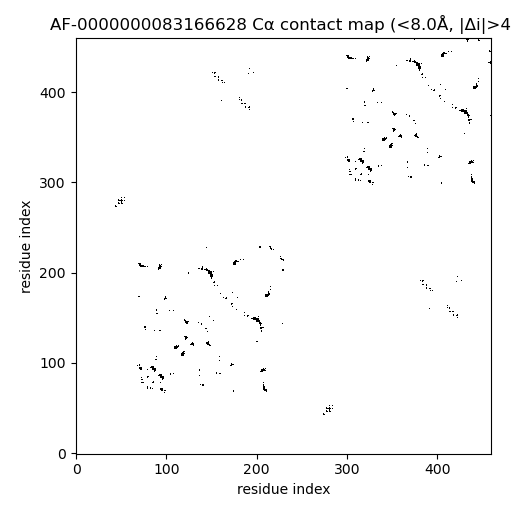152 -21.031 -6.691 1 97.06 194 ARG B CA 1
ATOM 3414 C C . ARG B 1 194 ? -1.376 -21.656 -7.348 1 97.06 194 ARG B C 1
ATOM 3416 O O . ARG B 1 194 ? -1.248 -22.406 -8.312 1 97.06 194 ARG B O 1
ATOM 3423 N N . ASP B 1 195 ? -2.576 -21.328 -6.883 1 96.5 195 ASP B N 1
ATOM 3424 C CA . ASP B 1 195 ? -3.805 -21.734 -7.559 1 96.5 195 ASP B CA 1
ATOM 3425 C C . ASP B 1 195 ? -3.861 -21.172 -8.977 1 96.5 195 ASP B C 1
ATOM 3427 O O . ASP B 1 195 ? -3.35 -20.094 -9.25 1 96.5 195 ASP B O 1
ATOM 3431 N N . ALA B 1 196 ? -4.473 -22.016 -9.844 1 97.56 196 ALA B N 1
ATOM 3432 C CA . ALA B 1 196 ? -4.754 -21.453 -11.164 1 97.56 196 ALA B CA 1
ATOM 3433 C C . ALA B 1 196 ? -5.617 -20.203 -11.055 1 97.56 196 ALA B C 1
ATOM 3435 O O . ALA B 1 196 ? -6.48 -20.109 -10.18 1 97.56 196 ALA B O 1
ATOM 3436 N N . LEU B 1 197 ? -5.395 -19.234 -11.953 1 97.94 197 LEU B N 1
ATOM 3437 C CA . LEU B 1 197 ? -6.051 -17.938 -11.867 1 97.94 197 LEU B CA 1
ATOM 3438 C C . LEU B 1 197 ? -7.566 -18.078 -11.953 1 97.94 197 LEU B C 1
ATOM 3440 O O . LEU B 1 197 ? -8.305 -17.312 -11.32 1 97.94 197 LEU B O 1
ATOM 3444 N N . ASP B 1 198 ? -8.07 -19.047 -12.688 1 96.88 198 ASP B N 1
ATOM 3445 C CA . ASP B 1 198 ? -9.5 -19.172 -12.938 1 96.88 198 ASP B CA 1
ATOM 3446 C C . ASP B 1 198 ? -10.156 -20.094 -11.914 1 96.88 198 ASP B C 1
ATOM 3448 O O . ASP B 1 198 ? -11.359 -20.359 -11.992 1 96.88 198 ASP B O 1
ATOM 3452 N N . THR B 1 199 ? -9.383 -20.547 -10.93 1 96.75 199 THR B N 1
ATOM 3453 C CA . THR B 1 199 ? -9.945 -21.406 -9.883 1 96.75 199 THR B CA 1
ATOM 3454 C C . THR B 1 199 ? -10.867 -20.594 -8.969 1 96.75 199 THR B C 1
ATOM 3456 O O . THR B 1 199 ? -10.523 -19.484 -8.555 1 96.75 199 THR B O 1
ATOM 3459 N N . ILE B 1 200 ? -12.078 -21.172 -8.711 1 96.88 200 ILE B N 1
ATOM 3460 C CA . ILE B 1 200 ? -13.031 -20.516 -7.816 1 96.88 200 ILE B CA 1
ATOM 3461 C C . ILE B 1 200 ? -12.656 -20.797 -6.367 1 96.88 200 ILE B C 1
ATOM 3463 O O . ILE B 1 200 ? -13.039 -21.844 -5.816 1 96.88 200 ILE B O 1
ATOM 3467 N N . VAL B 1 201 ? -11.914 -19.828 -5.742 1 95.25 201 VAL B N 1
ATOM 3468 C CA . VAL B 1 201 ? -11.422 -20.078 -4.391 1 95.25 201 VAL B CA 1
ATOM 3469 C C . VAL B 1 201 ? -11.68 -18.844 -3.521 1 95.25 201 VAL B C 1
ATOM 3471 O O . VAL B 1 201 ? -11.195 -18.75 -2.393 1 95.25 201 VAL B O 1
ATOM 3474 N N . THR B 1 202 ? -12.406 -17.875 -4.07 1 96 202 THR B N 1
ATOM 3475 C CA . THR B 1 202 ? -12.711 -16.656 -3.338 1 96 202 THR B CA 1
ATOM 3476 C C . THR B 1 202 ? -14.195 -16.578 -3.008 1 96 202 THR B C 1
ATOM 3478 O O . THR B 1 202 ? -15.039 -16.719 -3.891 1 96 202 THR B O 1
ATOM 3481 N N . GLU B 1 203 ? -14.469 -16.453 -1.784 1 96.75 203 GLU B N 1
ATOM 3482 C CA . GLU B 1 203 ? -15.812 -16.25 -1.264 1 96.75 203 GLU B CA 1
ATOM 3483 C C . GLU B 1 203 ? -15.898 -14.953 -0.454 1 96.75 203 GLU B C 1
ATOM 3485 O O . GLU B 1 203 ? -15.039 -14.688 0.389 1 96.75 203 GLU B O 1
ATOM 3490 N N . ALA B 1 204 ? -16.922 -14.172 -0.748 1 96 204 ALA B N 1
ATOM 3491 C CA . ALA B 1 204 ? -17.047 -12.914 -0.014 1 96 204 ALA B CA 1
ATOM 3492 C C . ALA B 1 204 ? -18.5 -12.477 0.083 1 96 204 ALA B C 1
ATOM 3494 O O . ALA B 1 204 ? -19.328 -12.836 -0.761 1 96 204 ALA B O 1
ATOM 3495 N N . GLY B 1 205 ? -18.766 -11.727 1.142 1 95.75 205 GLY B N 1
ATOM 3496 C CA . GLY B 1 205 ? -20.016 -11 1.239 1 95.75 205 GLY B CA 1
ATOM 3497 C C . GLY B 1 205 ? -19.906 -9.539 0.843 1 95.75 205 GLY B C 1
ATOM 3498 O O . GLY B 1 205 ? -18.812 -9.07 0.521 1 95.75 205 GLY B O 1
ATOM 3499 N N . VAL B 1 206 ? -21.078 -8.906 0.784 1 97.62 206 VAL B N 1
ATOM 3500 C CA . VAL B 1 206 ? -21.109 -7.473 0.523 1 97.62 206 VAL B CA 1
ATOM 3501 C C . VAL B 1 206 ? -21.438 -6.723 1.812 1 97.62 206 VAL B C 1
ATOM 3503 O O . VAL B 1 206 ? -22.453 -7.004 2.465 1 97.62 206 VAL B O 1
ATOM 3506 N N . SER B 1 207 ? -20.609 -5.742 2.139 1 97.31 207 SER B N 1
ATOM 3507 C CA . SER B 1 207 ? -20.75 -5.094 3.438 1 97.31 207 SER B CA 1
ATOM 3508 C C . SER B 1 207 ? -21.469 -3.756 3.312 1 97.31 207 SER B C 1
ATOM 3510 O O . SER B 1 207 ? -21.328 -3.057 2.307 1 97.31 207 SER B O 1
ATOM 3512 N N . LEU B 1 208 ? -22.203 -3.438 4.379 1 97.56 208 LEU B N 1
ATOM 3513 C CA . LEU B 1 208 ? -22.781 -2.105 4.551 1 97.56 208 LEU B CA 1
ATOM 3514 C C . LEU B 1 208 ? -22.016 -1.324 5.617 1 97.56 208 LEU B C 1
ATOM 3516 O O . LEU B 1 208 ? -22.188 -0.107 5.734 1 97.56 208 LEU B O 1
ATOM 3520 N N . HIS B 1 209 ? -21.219 -2.1 6.375 1 94.5 209 HIS B N 1
ATOM 3521 C CA . HIS B 1 209 ? -20.422 -1.546 7.469 1 94.5 209 HIS B CA 1
ATOM 3522 C C . HIS B 1 209 ? -18.922 -1.762 7.227 1 94.5 209 HIS B C 1
ATOM 3524 O O . HIS B 1 209 ? -18.438 -2.883 7.363 1 94.5 209 HIS B O 1
ATOM 3530 N N . SER B 1 210 ? -18.281 -0.613 6.91 1 95.62 210 SER B N 1
ATOM 3531 C CA . SER B 1 210 ? -16.875 -0.803 6.539 1 95.62 210 SER B CA 1
ATOM 3532 C C . SER B 1 210 ? -15.953 -0.106 7.527 1 95.62 210 SER B C 1
ATOM 3534 O O . SER B 1 210 ? -14.758 0.063 7.254 1 95.62 210 SER B O 1
ATOM 3536 N N . ASP B 1 211 ? -16.469 0.302 8.727 1 93.88 211 ASP B N 1
ATOM 3537 C CA . ASP B 1 211 ? -15.641 0.954 9.742 1 93.88 211 ASP B CA 1
ATOM 3538 C C . ASP B 1 211 ? -15.039 -0.07 10.703 1 93.88 211 ASP B C 1
ATOM 3540 O O . ASP B 1 211 ? -14.305 0.292 11.625 1 93.88 211 ASP B O 1
ATOM 3544 N N . ARG B 1 212 ? -15.328 -1.273 10.508 1 86 212 ARG B N 1
ATOM 3545 C CA . ARG B 1 212 ? -14.797 -2.303 11.391 1 86 212 ARG B CA 1
ATOM 3546 C C . ARG B 1 212 ? -13.805 -3.199 10.656 1 86 212 ARG B C 1
ATOM 3548 O O . ARG B 1 212 ? -13.992 -3.494 9.477 1 86 212 ARG B O 1
ATOM 3555 N N . MET B 1 213 ? -12.797 -3.562 11.43 1 82.88 213 MET B N 1
ATOM 3556 C CA . MET B 1 213 ? -11.805 -4.48 10.875 1 82.88 213 MET B CA 1
ATOM 3557 C C . MET B 1 213 ? -12.352 -5.902 10.82 1 82.88 213 MET B C 1
ATOM 3559 O O . MET B 1 213 ? -13.047 -6.34 11.742 1 82.88 213 MET B O 1
ATOM 3563 N N . VAL B 1 214 ? -12.289 -6.488 9.695 1 68.19 214 VAL B N 1
ATOM 3564 C CA . VAL B 1 214 ? -12.625 -7.902 9.586 1 68.19 214 VAL B CA 1
ATOM 3565 C C . VAL B 1 214 ? -11.344 -8.734 9.508 1 68.19 214 VAL B C 1
ATOM 3567 O O . VAL B 1 214 ? -10.484 -8.477 8.656 1 68.19 214 VAL B O 1
ATOM 3570 N N . VAL B 1 215 ? -10.828 -9.305 10.594 1 57.25 215 VAL B N 1
ATOM 3571 C CA . VAL B 1 215 ? -9.648 -10.156 10.578 1 57.25 215 VAL B CA 1
ATOM 3572 C 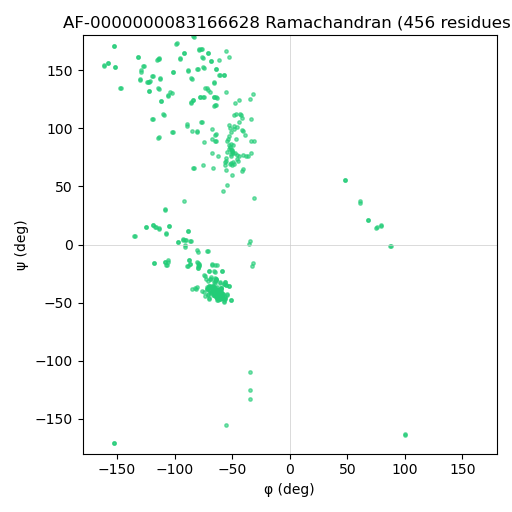C . VAL B 1 215 ? -10.016 -11.539 10.031 1 57.25 215 VAL B C 1
ATOM 3574 O O . VAL B 1 215 ? -11.008 -12.133 10.445 1 57.25 215 VAL B O 1
ATOM 3577 N N . ALA B 1 216 ? -9.594 -11.734 8.836 1 54.06 216 ALA B N 1
ATOM 3578 C CA . ALA B 1 216 ? -9.789 -13.102 8.359 1 54.06 216 ALA B CA 1
ATOM 3579 C C . ALA B 1 216 ? -9.227 -14.117 9.352 1 54.06 216 ALA B C 1
ATOM 3581 O O . ALA B 1 216 ? -8.094 -13.961 9.828 1 54.06 216 ALA B O 1
ATOM 3582 N N . LYS B 1 217 ? -9.969 -14.773 10.203 1 43.38 217 LYS B N 1
ATOM 3583 C CA . LYS B 1 217 ? -9.477 -15.844 11.062 1 43.38 217 LYS B CA 1
ATOM 3584 C C . LYS B 1 217 ? -8.578 -16.797 10.281 1 43.38 217 LYS B C 1
ATOM 3586 O O . LYS B 1 217 ? -8.805 -17.047 9.094 1 43.38 217 LYS B O 1
ATOM 3591 N N . LYS B 1 218 ? -7.336 -17 10.758 1 41.5 218 LYS B N 1
ATOM 3592 C CA . LYS B 1 218 ? -6.453 -18.078 10.328 1 41.5 218 LYS B CA 1
ATOM 3593 C C . LYS B 1 218 ? -7.25 -19.328 9.992 1 41.5 218 LYS B C 1
ATOM 3595 O O . LYS B 1 218 ? -7.977 -19.859 10.844 1 41.5 218 LYS B O 1
ATOM 3600 N N . HIS B 1 219 ? -7.715 -19.547 8.812 1 35.12 219 HIS B N 1
ATOM 3601 C CA . HIS B 1 219 ? -8.25 -20.891 8.578 1 35.12 219 HIS B CA 1
ATOM 3602 C C . HIS B 1 219 ? -7.254 -21.953 9.016 1 35.12 219 HIS B C 1
ATOM 3604 O O . HIS B 1 219 ? -6.129 -22 8.523 1 35.12 219 HIS B O 1
ATOM 3610 N N . GLY B 1 220 ? -7.141 -22.328 10.305 1 32.69 220 GLY B N 1
ATOM 3611 C CA . GLY B 1 220 ? -6.52 -23.609 10.578 1 32.69 220 GLY B CA 1
ATOM 3612 C C . GLY B 1 220 ? -6.773 -24.641 9.492 1 32.69 220 GLY B C 1
ATOM 3613 O O . GLY B 1 220 ? -7.754 -24.531 8.75 1 32.69 220 GLY B O 1
ATOM 3614 N N . HIS B 1 221 ? -5.691 -25.375 8.914 1 30.7 221 HIS B N 1
ATOM 3615 C CA . HIS B 1 221 ? -5.762 -26.578 8.086 1 30.7 221 HIS B CA 1
ATOM 3616 C C . HIS B 1 221 ? -6.938 -27.453 8.5 1 30.7 221 HIS B C 1
ATOM 3618 O O . HIS B 1 221 ? -6.996 -28.625 8.133 1 30.7 221 HIS B O 1
ATOM 3624 N N . GLU B 1 222 ? -7.59 -27.438 9.586 1 30.44 222 GLU B N 1
ATOM 3625 C CA . GLU B 1 222 ? -8.562 -28.531 9.555 1 30.44 222 GLU B CA 1
ATOM 3626 C C . GLU B 1 222 ? -9.422 -28.469 8.297 1 30.44 222 GLU B C 1
ATOM 3628 O O . GLU B 1 222 ? -9.539 -27.406 7.672 1 30.44 222 GLU B O 1
ATOM 3633 N N . GLY B 1 223 ? -10.211 -29.719 7.82 1 28.47 223 GLY B N 1
ATOM 3634 C CA . GLY B 1 223 ? -11.195 -30 6.785 1 28.47 223 GLY B CA 1
ATOM 3635 C C . GLY B 1 223 ? -12.148 -28.844 6.535 1 28.47 223 GLY B C 1
ATOM 3636 O O . GLY B 1 223 ? -12.242 -28.344 5.418 1 28.47 223 GLY B O 1
ATOM 3637 N N . ASP B 1 224 ? -13.484 -28.969 6.938 1 25.91 224 ASP B N 1
ATOM 3638 C CA . ASP B 1 224 ? -14.758 -28.531 6.371 1 25.91 224 ASP B CA 1
ATOM 3639 C C . ASP B 1 224 ? -14.977 -27.047 6.586 1 25.91 224 ASP B C 1
ATOM 3641 O O . ASP B 1 224 ? -16.047 -26.516 6.289 1 25.91 224 ASP B O 1
ATOM 3645 N N . ARG B 1 225 ? -14.633 -26.5 7.742 1 28.56 225 ARG B N 1
ATOM 3646 C CA . ARG B 1 225 ? -15.383 -25.266 7.957 1 28.56 225 ARG B CA 1
ATOM 3647 C C . ARG B 1 225 ? -14.969 -24.203 6.949 1 28.56 225 ARG B C 1
ATOM 3649 O O . ARG B 1 225 ? -13.812 -23.766 6.93 1 28.56 225 ARG B O 1
ATOM 3656 N N . GLN B 1 226 ? -15.633 -23.891 5.844 1 26.86 226 GLN B N 1
ATOM 3657 C CA . GLN B 1 226 ? -15.812 -23.016 4.695 1 26.86 226 GLN B CA 1
ATOM 3658 C C . GLN B 1 226 ? -15.469 -21.562 5.055 1 26.86 226 GLN B C 1
ATOM 3660 O O . GLN B 1 226 ? -15.281 -21.25 6.227 1 26.86 226 GLN B O 1
ATOM 3665 N N . GLU B 1 227 ? -16.469 -20.609 4.801 1 29.31 227 GLU B N 1
ATOM 3666 C CA . GLU B 1 227 ? -16.656 -19.359 4.074 1 29.31 227 GLU B CA 1
ATOM 3667 C C . GLU B 1 227 ? -16.375 -18.156 4.969 1 29.31 227 GLU B C 1
ATOM 3669 O O . GLU B 1 227 ? -17.25 -17.719 5.727 1 29.31 227 GLU B O 1
ATOM 3674 N N . LYS B 1 228 ? -15.492 -18.031 5.863 1 33.19 228 LYS B N 1
ATOM 3675 C CA . LYS B 1 228 ? -15.477 -16.656 6.34 1 33.19 228 LYS B CA 1
ATOM 3676 C C . LYS B 1 228 ? -15.055 -15.695 5.234 1 33.19 228 LYS B C 1
ATOM 3678 O O . LYS B 1 228 ? -14.062 -15.93 4.543 1 33.19 228 LYS B O 1
ATOM 3683 N N . GLY B 1 229 ? -15.984 -15.078 4.488 1 28.61 229 GLY B N 1
ATOM 3684 C CA . GLY B 1 229 ? -16.016 -14.062 3.453 1 28.61 229 GLY B CA 1
ATOM 3685 C C . GLY B 1 229 ? -15.109 -12.875 3.756 1 28.61 229 GLY B C 1
ATOM 3686 O O . GLY B 1 229 ? -15.039 -12.422 4.898 1 28.61 229 GLY B O 1
ATOM 3687 N N . TYR B 1 230 ? -13.984 -12.836 3.043 1 32.97 230 TYR B N 1
ATOM 3688 C CA . TYR B 1 230 ? -13.297 -11.547 2.99 1 32.97 230 TYR B CA 1
ATOM 3689 C C . TYR B 1 230 ? -14.289 -10.414 2.721 1 32.97 230 TYR B C 1
ATOM 3691 O O . TYR B 1 230 ? -15.227 -10.578 1.94 1 32.97 230 TYR B O 1
#

Sequence (460 aa):
MTKYKPLLEEDSSDGSEHFEAHYEAPDIPKQRPTLGFRVRYAFLILLATFGVLDLTYRTFTLIQSRRPISCNCGETVEEAIANSCKYDSIAAAWLPPACRNDELLAQFETSGPNPDGSWMYYADKNKTRTLSLEELSMLPKTGSHFFTTHQWHLVHCAYYWKKMFLAAEMGTVIEARYNNIAHINHCEMMFLKRDALDTIVTEAGVSLHSDRMVVAKKHGHEGDRQEKGYMTKYKPLLEEDSSDGSEHFEAHYEAPDIPKQRPTLGFRVRYAFLILLATFGVLDLTYRTFTLIQSRRPISCNCGETVEEAIANSCKYDSIAAAWLPPACRNDELLAQFETSGPNPDGSWMYYADKNKTRTLSLEELSMLPKTGSHFFTTHQWHLVHCAYYWKKMFLAAEMGTVIEARYNNIAHINHCEMMFLKRDALDTIVTEAGVSLHSDRMVVAKKHGHEGDRQEKGY